Protein AF-A0A4Q7AZG7-F1 (afdb_monomer_lite)

Foldseek 3Di:
DPPPVVVVVVVVVVVVVVVVVVPPDPPPDDDPDDVVNVVPDFKDKDFDKFDFDKDKQFADDPDPDPQQCPPPQDPVSLLVSLQRFFRKDKDWDDFDPCVVVPVPADPVRQQPDLGTKIKIKTGKMKAWFDLAQLGQYNPTGAIFADPQFTWIFMKHWDFQADAADPPGGRGIWIKTKTAGGFAFLPWDLSQLTMKIKTKMKMFRFGSPADQDADPPRRFGAFAADPVANQAGPGLGLVRIQIKIKMAARWHFHLWMKIWTFADAHPDPQNGRAIFIKIKTKGWRGLAQQPDFPPDPRQSRRKMWMARAWPACWRHSGCRHPVTTHTGHQRWFTKIFGGKIWIDTQEDSHFTFGFGDDVPKTKTKRHAQDPDLSRQLLFDADQCVQPPDDDDDPDWAWFAFLVNDIDICVQFPDVQWAWAWDADPVVRDIDIDTDNFHQWTQGNVVRDITGTNDTDPPPDDDDPCPPDPVSVVVVNVSRLADWDTSSAAHDPWDDDPNTTGHDNSHNFIKIKTWNWDADPVRRAIDFDPDPGIAGIWGTRSDPPDDIDGPGMDIDIRHHDNMDMDMDDDD

Secondary structure (DSSP, 8-state):
--SSHHHHHHHHHHHHHHHHHHSS----------HHHHHHS---EEEE---SB-EE-PPP-SS-PPPTTTT--SHHHHHHHHTT---EEEE------GGGGTTT--HHHHHHSEEEEEEEEEEEEEEE--S-SS-S--S--B---BTTB-EEEEEEEEEEE--SSTTS--EEEEEEEEEPPPPBSS--TTS--EEEEEEEEEEEEETT----B-TTT-PBPP-EETTEEEEESSS-GGGEEEEEEEEEEEB-TT-EEEEEE----SSGGGTT-EEEEEEEEEES-S-TTS--TT-TTGGGSEEEEE--EEE--SSS-HHHH-PPPPEE-SS-EEEEES-EEEEEE-BTTB-EEEEEETTEEEEEEPPPPS-HHHHHHH----GGGS------TT--EEEBTTS-EEEGGGBS-TT--EEEEEETTTTEEEEEE-TT--EEEBTTTS-EEEBSS----S-S------SHHHHHHHHTT----BB-SS-B-S--EEETTEEE--S---BEEEEESSEEEETTTTEEEE--STT--SEEEE-SSTTPPPEE---EEEEEE--S-EEEE-S--

Structure (mmCIF, N/CA/C/O backbone):
data_AF-A0A4Q7AZG7-F1
#
_entry.id   AF-A0A4Q7AZG7-F1
#
loop_
_atom_site.group_PDB
_atom_site.id
_atom_site.type_symbol
_atom_site.label_atom_id
_atom_site.label_alt_id
_atom_site.label_comp_id
_atom_site.label_asym_id
_atom_site.label_entity_id
_atom_site.label_seq_id
_atom_site.pdbx_PDB_ins_code
_atom_site.Cartn_x
_atom_site.Cartn_y
_atom_site.Cartn_z
_atom_site.occupancy
_atom_site.B_iso_or_equiv
_atom_site.auth_seq_id
_atom_site.auth_comp_id
_atom_site.auth_asym_id
_atom_site.auth_atom_id
_atom_site.pdbx_PDB_model_num
ATOM 1 N N . MET A 1 1 ? -69.898 -7.472 -48.482 1.00 44.88 1 MET A N 1
ATOM 2 C CA . MET A 1 1 ? -68.646 -8.150 -48.070 1.00 44.88 1 MET A CA 1
ATOM 3 C C . MET A 1 1 ? -67.577 -7.139 -47.608 1.00 44.88 1 MET A C 1
ATOM 5 O O . MET A 1 1 ? -66.409 -7.298 -47.925 1.00 44.88 1 MET A O 1
ATOM 9 N N . THR A 1 2 ? -67.952 -6.110 -46.828 1.00 44.78 2 THR A N 1
ATOM 10 C CA . THR A 1 2 ? -67.035 -4.992 -46.472 1.00 44.78 2 THR A CA 1
ATOM 11 C C . THR A 1 2 ? -67.111 -4.578 -44.994 1.00 44.78 2 THR A C 1
ATOM 13 O O . THR A 1 2 ? -66.401 -3.675 -44.567 1.00 44.78 2 THR A O 1
ATOM 16 N N . TYR A 1 3 ? -67.927 -5.261 -44.181 1.00 39.19 3 TYR A N 1
ATOM 17 C CA . TYR A 1 3 ? -68.117 -4.934 -42.757 1.00 39.19 3 TYR A CA 1
ATOM 18 C C . TYR A 1 3 ? -67.415 -5.889 -41.776 1.00 39.19 3 TYR A C 1
ATOM 20 O O . TYR A 1 3 ? -67.305 -5.575 -40.595 1.00 39.19 3 TYR A O 1
ATOM 28 N N . ILE A 1 4 ? -66.877 -7.021 -42.247 1.00 42.84 4 ILE A N 1
ATOM 29 C CA . ILE A 1 4 ? -66.265 -8.046 -41.376 1.00 42.84 4 ILE A CA 1
ATOM 30 C C . ILE A 1 4 ? -64.731 -7.888 -41.263 1.00 42.84 4 ILE A C 1
ATOM 32 O O . ILE A 1 4 ? -64.136 -8.323 -40.282 1.00 42.84 4 ILE A O 1
ATOM 36 N N . ILE A 1 5 ? -64.077 -7.169 -42.186 1.00 44.03 5 ILE A N 1
ATOM 37 C CA . ILE A 1 5 ? -62.606 -7.010 -42.192 1.00 44.03 5 ILE A CA 1
ATOM 38 C C . ILE A 1 5 ? -62.118 -5.911 -41.219 1.00 44.03 5 ILE A C 1
ATOM 40 O O . ILE A 1 5 ? -60.985 -5.965 -40.742 1.00 44.03 5 ILE A O 1
ATOM 44 N N . LYS A 1 6 ? -62.956 -4.923 -40.859 1.00 39.22 6 LYS A N 1
ATOM 45 C CA . LYS A 1 6 ? -62.544 -3.828 -39.950 1.00 39.22 6 LYS A CA 1
ATOM 46 C C . LYS A 1 6 ? -62.479 -4.245 -38.471 1.00 39.22 6 LYS A C 1
ATOM 48 O O . LYS A 1 6 ? -61.576 -3.799 -37.767 1.00 39.22 6 LYS A O 1
ATOM 53 N N . LYS A 1 7 ? -63.375 -5.125 -38.001 1.00 40.47 7 LYS A N 1
ATOM 54 C CA . LYS A 1 7 ? -63.442 -5.527 -36.578 1.00 40.47 7 LYS A CA 1
ATOM 55 C C . LYS A 1 7 ? -62.269 -6.422 -36.150 1.00 40.47 7 LYS A C 1
ATOM 57 O O . LYS A 1 7 ? -61.763 -6.276 -35.042 1.00 40.47 7 LYS A O 1
ATOM 62 N N . THR A 1 8 ? -61.790 -7.297 -37.035 1.00 44.34 8 THR A N 1
ATOM 63 C CA . THR A 1 8 ? -60.645 -8.186 -36.760 1.00 44.34 8 THR A CA 1
ATOM 64 C C . THR A 1 8 ? -59.301 -7.464 -36.812 1.00 44.34 8 THR A C 1
ATOM 66 O O . THR A 1 8 ? -58.393 -7.832 -36.071 1.00 44.34 8 THR A O 1
ATOM 69 N N . ARG A 1 9 ? -59.170 -6.405 -37.627 1.00 44.50 9 ARG A N 1
ATOM 70 C CA . ARG A 1 9 ? -57.973 -5.549 -37.619 1.00 44.50 9 ARG A CA 1
ATOM 71 C C . ARG A 1 9 ? -57.875 -4.724 -36.336 1.00 44.50 9 ARG A C 1
ATOM 73 O O . ARG A 1 9 ? -56.817 -4.740 -35.731 1.00 44.50 9 ARG A O 1
ATOM 80 N N . PHE A 1 10 ? -58.968 -4.115 -35.865 1.00 44.00 10 PHE A N 1
ATOM 81 C CA . PHE A 1 10 ? -58.967 -3.321 -34.624 1.00 44.00 10 PHE A CA 1
ATOM 82 C C . PHE A 1 10 ? -58.583 -4.146 -33.381 1.00 44.00 10 PHE A C 1
ATOM 84 O O . PHE A 1 10 ? -57.740 -3.725 -32.596 1.00 44.00 10 PHE A O 1
ATOM 91 N N . ALA A 1 11 ? -59.124 -5.364 -33.244 1.00 52.19 11 ALA A N 1
ATOM 92 C CA . ALA A 1 11 ? -58.786 -6.250 -32.126 1.00 52.19 11 ALA A CA 1
ATOM 93 C C . ALA A 1 11 ? -57.320 -6.729 -32.159 1.00 52.19 11 ALA A C 1
ATOM 95 O O . ALA A 1 11 ? -56.687 -6.848 -31.112 1.00 52.19 11 ALA A O 1
ATOM 96 N N . ARG A 1 12 ? -56.753 -6.958 -33.355 1.00 45.72 12 ARG A N 1
ATOM 97 C CA . ARG A 1 12 ? -55.331 -7.315 -33.513 1.00 45.72 12 ARG A CA 1
ATOM 98 C C . ARG A 1 12 ? -54.399 -6.128 -33.255 1.00 45.72 12 ARG A C 1
ATOM 100 O O . ARG A 1 12 ? -53.348 -6.332 -32.657 1.00 45.72 12 ARG A O 1
ATOM 107 N N . SER A 1 13 ? -54.796 -4.909 -33.628 1.00 52.88 13 SER A N 1
ATOM 108 C CA . SER A 1 13 ? -54.056 -3.684 -33.298 1.00 52.88 13 SER A CA 1
ATOM 109 C C . SER A 1 13 ? -53.994 -3.450 -31.787 1.00 52.88 13 SER A C 1
ATOM 111 O O . SER A 1 13 ? -52.914 -3.212 -31.265 1.00 52.88 13 SER A O 1
ATOM 113 N N . CYS A 1 14 ? -55.115 -3.594 -31.067 1.00 53.94 14 CYS A N 1
ATOM 114 C CA . CYS A 1 14 ? -55.145 -3.424 -29.608 1.00 53.94 14 CYS A CA 1
ATOM 115 C C . CYS A 1 14 ? -54.316 -4.477 -28.860 1.00 53.94 14 CYS A C 1
ATOM 117 O O . CYS A 1 14 ? -53.659 -4.143 -27.877 1.00 53.94 14 CYS A O 1
ATOM 119 N N . LEU A 1 15 ? -54.311 -5.732 -29.322 1.00 46.41 15 LEU A N 1
ATOM 120 C CA . LEU A 1 15 ? -53.505 -6.789 -28.707 1.00 46.41 15 LEU A CA 1
ATOM 121 C C . LEU A 1 15 ? -52.002 -6.567 -28.942 1.00 46.41 15 LEU A C 1
ATOM 123 O O . LEU A 1 15 ? -51.212 -6.739 -28.020 1.00 46.41 15 LEU A O 1
ATOM 127 N N . ALA A 1 16 ? -51.612 -6.121 -30.141 1.00 53.38 16 ALA A N 1
ATOM 128 C CA . ALA A 1 16 ? -50.227 -5.755 -30.438 1.00 53.38 16 ALA A CA 1
ATOM 129 C C . ALA A 1 16 ? -49.764 -4.532 -29.623 1.00 53.38 16 ALA A C 1
ATOM 131 O O . ALA A 1 16 ? -48.638 -4.524 -29.137 1.00 53.38 16 ALA A O 1
ATOM 132 N N . SER A 1 17 ? -50.637 -3.541 -29.403 1.00 52.41 17 SER A N 1
ATOM 133 C CA . SER A 1 17 ? -50.350 -2.390 -28.534 1.00 52.41 17 SER A CA 1
ATOM 134 C C . SER A 1 17 ? -50.226 -2.770 -27.055 1.00 52.41 17 SER A C 1
ATOM 136 O O . SER A 1 17 ? -49.372 -2.223 -26.369 1.00 52.41 17 SER A O 1
ATOM 138 N N . MET A 1 18 ? -51.024 -3.723 -26.563 1.00 55.25 18 MET A N 1
ATOM 139 C CA . MET A 1 18 ? -50.928 -4.219 -25.181 1.00 55.25 18 MET A CA 1
ATOM 140 C C . MET A 1 18 ? -49.668 -5.061 -24.954 1.00 55.25 18 MET A C 1
ATOM 142 O O . MET A 1 18 ? -49.007 -4.896 -23.935 1.00 55.25 18 MET A O 1
ATOM 146 N N . ILE A 1 19 ? -49.287 -5.912 -25.913 1.00 56.91 19 ILE A N 1
ATOM 147 C CA . ILE A 1 19 ? -48.031 -6.676 -25.837 1.00 56.91 19 ILE A CA 1
ATOM 148 C C . ILE A 1 19 ? -46.826 -5.727 -25.920 1.00 56.91 19 ILE A C 1
ATOM 150 O O . ILE A 1 19 ? -45.892 -5.891 -25.144 1.00 56.91 19 ILE A O 1
ATOM 154 N N . ALA A 1 20 ? -46.881 -4.689 -26.765 1.00 52.97 20 ALA A N 1
ATOM 155 C CA . ALA A 1 20 ? -45.849 -3.653 -26.836 1.00 52.97 20 ALA A CA 1
ATOM 156 C C . ALA A 1 20 ? -45.742 -2.811 -25.548 1.00 52.97 20 ALA A C 1
ATOM 158 O O . ALA A 1 20 ? -44.634 -2.436 -25.175 1.00 52.97 20 ALA A O 1
ATOM 159 N N . LEU A 1 21 ? -46.859 -2.554 -24.847 1.00 51.47 21 LEU A N 1
ATOM 160 C CA . LEU A 1 21 ? -46.858 -1.897 -23.531 1.00 51.47 21 LEU A CA 1
ATOM 161 C C . LEU A 1 21 ? -46.274 -2.791 -22.426 1.00 51.47 21 LEU A C 1
ATOM 163 O O . LEU A 1 21 ? -45.637 -2.276 -21.516 1.00 51.47 21 LEU A O 1
ATOM 167 N N . TYR A 1 22 ? -46.466 -4.111 -22.509 1.00 50.41 22 TYR A N 1
ATOM 168 C CA . TYR A 1 22 ? -45.894 -5.074 -21.557 1.00 50.41 22 TYR A CA 1
ATOM 169 C C . TYR A 1 22 ? -44.422 -5.416 -21.841 1.00 50.41 22 TYR A C 1
ATOM 171 O O . TYR A 1 22 ? -43.726 -5.881 -20.943 1.00 50.41 22 TYR A O 1
ATOM 179 N N . SER A 1 23 ? -43.936 -5.184 -23.067 1.00 42.97 23 SER A N 1
ATOM 180 C CA . SER A 1 23 ? -42.527 -5.359 -23.452 1.00 42.97 23 SER A CA 1
ATOM 181 C C . SER A 1 23 ? -41.723 -4.054 -23.488 1.00 42.97 23 SER A C 1
ATOM 183 O O . SER A 1 23 ? -40.530 -4.083 -23.790 1.00 42.97 23 SER A O 1
ATOM 185 N N . ALA A 1 24 ? -42.351 -2.906 -23.220 1.00 43.00 24 ALA A N 1
ATOM 186 C CA . ALA A 1 24 ? -41.636 -1.655 -23.025 1.00 43.00 24 ALA A CA 1
ATOM 187 C C . ALA A 1 24 ? -40.924 -1.727 -21.670 1.00 43.00 24 ALA A C 1
ATOM 189 O O . ALA A 1 24 ? -41.570 -1.775 -20.624 1.00 43.00 24 ALA A O 1
ATOM 190 N N . ALA A 1 25 ? -39.590 -1.772 -21.694 1.00 41.16 25 ALA A N 1
ATOM 191 C CA . ALA A 1 25 ? -38.786 -1.609 -20.492 1.00 41.16 25 ALA A CA 1
ATOM 192 C C . ALA A 1 25 ? -39.260 -0.354 -19.748 1.00 41.16 25 ALA A C 1
ATOM 194 O O . ALA A 1 25 ? -39.524 0.674 -20.376 1.00 41.16 25 ALA A O 1
ATOM 195 N N . SER A 1 26 ? -39.385 -0.447 -18.426 1.00 45.62 26 SER A N 1
ATOM 196 C CA . SER A 1 26 ? -39.660 0.689 -17.556 1.00 45.62 26 SER A CA 1
ATOM 197 C C . SER A 1 26 ? -38.588 1.754 -17.776 1.00 45.62 26 SER A C 1
ATOM 199 O O . SER A 1 26 ? -37.496 1.697 -17.213 1.00 45.62 26 SER A O 1
ATOM 201 N N . VAL A 1 27 ? -38.894 2.723 -18.637 1.00 36.22 27 VAL A N 1
ATOM 202 C CA . VAL A 1 27 ? -38.158 3.976 -18.725 1.00 36.22 27 VAL A CA 1
ATOM 203 C C . VAL A 1 27 ? -38.467 4.698 -17.425 1.00 36.22 27 VAL A C 1
ATOM 205 O O . VAL A 1 27 ? -39.532 5.293 -17.271 1.00 36.22 27 VAL A O 1
ATOM 208 N N . HIS A 1 28 ? -37.552 4.597 -16.465 1.00 39.69 28 HIS A N 1
ATOM 209 C CA . HIS A 1 28 ? -37.507 5.503 -15.329 1.00 39.69 28 HIS A CA 1
ATOM 210 C C . HIS A 1 28 ? -37.180 6.895 -15.878 1.00 39.69 28 HIS A C 1
ATOM 212 O O . HIS A 1 28 ? -36.022 7.282 -16.013 1.00 39.69 28 HIS A O 1
ATOM 218 N N . ALA A 1 29 ? -38.218 7.615 -16.295 1.00 34.91 29 ALA A N 1
ATOM 219 C CA . ALA A 1 29 ? -38.132 9.045 -16.510 1.00 34.91 29 ALA A CA 1
ATOM 220 C C . ALA A 1 29 ? -37.936 9.702 -15.137 1.00 34.91 29 ALA A C 1
ATOM 222 O O . ALA A 1 29 ? -38.631 9.351 -14.186 1.00 34.91 29 ALA A O 1
ATOM 223 N N . LEU A 1 30 ? -36.960 10.608 -15.050 1.00 34.78 30 LEU A N 1
ATOM 224 C CA . LEU A 1 30 ? -36.628 11.395 -13.863 1.00 34.78 30 LEU A CA 1
ATOM 225 C C . LEU A 1 30 ? -37.887 12.068 -13.290 1.00 34.78 30 LEU A C 1
ATOM 227 O O . LEU A 1 30 ? -38.351 13.077 -13.823 1.00 34.78 30 LEU A O 1
ATOM 231 N N . GLU A 1 31 ? -38.439 11.509 -12.213 1.00 41.53 31 GLU A N 1
ATOM 232 C CA . GLU A 1 31 ? -39.414 12.204 -11.378 1.00 41.53 31 GLU A CA 1
ATOM 233 C C . GLU A 1 31 ? -38.711 13.345 -10.638 1.00 41.53 31 GLU A C 1
ATOM 235 O O . GLU A 1 31 ? -37.577 13.215 -10.174 1.00 41.53 31 GLU A O 1
ATOM 240 N N . THR A 1 32 ? -39.384 14.488 -10.530 1.00 42.62 32 THR A N 1
ATOM 241 C CA . THR A 1 32 ? -38.908 15.610 -9.724 1.00 42.62 32 THR A CA 1
ATOM 242 C C . THR A 1 32 ? -38.982 15.222 -8.249 1.00 42.62 32 THR A C 1
ATOM 244 O O . THR A 1 32 ? -40.067 15.203 -7.665 1.00 42.62 32 THR A O 1
ATOM 247 N N . LEU A 1 33 ? -37.833 14.901 -7.657 1.00 41.84 33 LEU A N 1
ATOM 248 C CA . LEU A 1 33 ? -37.679 14.682 -6.222 1.00 41.84 33 LEU A CA 1
ATOM 249 C C . LEU A 1 33 ? -38.001 15.982 -5.474 1.00 41.84 33 LEU A C 1
ATOM 251 O O . LEU A 1 33 ? -37.445 17.036 -5.771 1.00 41.84 33 LEU A O 1
ATOM 255 N N . SER A 1 34 ? -38.930 15.915 -4.522 1.00 56.22 34 SER A N 1
ATOM 256 C CA . SER A 1 34 ? -39.249 17.049 -3.651 1.00 56.22 34 SER A CA 1
ATOM 257 C C . SER A 1 34 ? -38.148 17.244 -2.600 1.00 56.22 34 SER A C 1
ATOM 259 O O . SER A 1 34 ? -37.594 16.257 -2.110 1.00 56.22 34 SER A O 1
ATOM 261 N N . ASP A 1 35 ? -37.872 18.483 -2.185 1.00 53.25 35 ASP A N 1
ATOM 262 C CA . ASP A 1 35 ? -36.885 18.785 -1.127 1.00 53.25 35 ASP A CA 1
ATOM 263 C C . ASP A 1 35 ? -37.145 18.004 0.174 1.00 53.25 35 ASP A C 1
ATOM 265 O O . ASP A 1 35 ? -36.216 17.636 0.888 1.00 53.25 35 ASP A O 1
ATOM 269 N N . GLN A 1 36 ? -38.409 17.674 0.459 1.00 42.19 36 GLN A N 1
ATOM 270 C CA . GLN A 1 36 ? -38.795 16.874 1.621 1.00 42.19 36 GLN A CA 1
ATOM 271 C C . GLN A 1 36 ? -38.338 15.408 1.502 1.00 42.19 36 GLN A C 1
ATOM 273 O O . GLN A 1 36 ? -37.876 14.838 2.484 1.00 42.19 36 GLN A O 1
ATOM 278 N N . SER A 1 37 ? -38.410 14.807 0.307 1.00 50.22 37 SER A N 1
ATOM 279 C CA . SER A 1 37 ? -37.856 13.465 0.053 1.00 50.22 37 SER A CA 1
ATOM 280 C C . SER A 1 37 ? -36.325 13.458 0.019 1.00 50.22 37 SER A C 1
ATOM 282 O O . SER A 1 37 ? -35.728 12.471 0.430 1.00 50.22 37 SER A O 1
ATOM 284 N N . LEU A 1 38 ? -35.699 14.566 -0.400 1.00 45.94 38 LEU A N 1
ATOM 285 C CA . LEU A 1 38 ? -34.241 14.743 -0.395 1.00 45.94 38 LEU A CA 1
ATOM 286 C C . LEU A 1 38 ? -33.673 14.976 1.017 1.00 45.94 38 LEU A C 1
ATOM 288 O O . LEU A 1 38 ? -32.540 14.590 1.290 1.00 45.94 38 LEU A O 1
ATOM 292 N N . SER A 1 39 ? -34.467 15.558 1.924 1.00 48.84 39 SER A N 1
ATOM 293 C CA . SER A 1 39 ? -34.125 15.758 3.341 1.00 48.84 39 SER A CA 1
ATOM 294 C C . SER A 1 39 ? -34.010 14.443 4.125 1.00 48.84 39 SER A C 1
ATOM 296 O O . SER A 1 39 ? -33.210 14.360 5.058 1.00 48.84 39 SER A O 1
ATOM 298 N N . ASP A 1 40 ? -34.792 13.421 3.758 1.00 43.34 40 ASP A N 1
ATOM 299 C CA . ASP A 1 40 ? -34.820 12.129 4.459 1.00 43.34 40 ASP A CA 1
ATOM 300 C C . ASP A 1 40 ? -33.854 11.092 3.845 1.00 43.34 40 ASP A C 1
ATOM 302 O O . ASP A 1 40 ? -33.419 10.161 4.530 1.00 43.34 40 ASP A O 1
ATOM 306 N N . THR A 1 41 ? -33.438 11.260 2.582 1.00 40.34 41 THR A N 1
ATOM 307 C CA . THR A 1 41 ? -32.331 10.495 1.983 1.00 40.34 41 THR A CA 1
ATOM 308 C C . THR A 1 41 ? -30.987 11.109 2.354 1.00 40.34 41 THR A C 1
ATOM 310 O O . THR A 1 41 ? -30.492 12.041 1.725 1.00 40.34 41 THR A O 1
ATOM 313 N N . THR A 1 42 ? -30.341 10.545 3.369 1.00 41.88 42 THR A N 1
ATOM 314 C CA . THR A 1 42 ? -28.946 10.861 3.686 1.00 41.88 42 THR A CA 1
ATOM 315 C C . THR A 1 42 ? -28.013 10.298 2.606 1.00 41.88 42 THR A C 1
ATOM 317 O O . THR A 1 42 ? -27.592 9.148 2.671 1.00 41.88 42 THR A O 1
ATOM 320 N N . GLY A 1 43 ? -27.657 11.142 1.633 1.00 51.53 43 GLY A N 1
ATOM 321 C CA . GLY A 1 43 ? -26.463 10.994 0.793 1.00 51.53 43 GLY A CA 1
ATOM 322 C C . GLY A 1 43 ? -26.720 10.531 -0.640 1.00 51.53 43 GLY A C 1
ATOM 323 O O . GLY A 1 43 ? -26.606 9.347 -0.946 1.00 51.53 43 GLY A O 1
ATOM 324 N N . GLU A 1 44 ? -26.966 11.479 -1.544 1.00 68.44 44 GLU A N 1
ATOM 325 C CA . GLU A 1 44 ? -26.753 11.257 -2.976 1.00 68.44 44 GLU A CA 1
ATOM 326 C C . GLU A 1 44 ? -25.256 11.012 -3.240 1.00 68.44 44 GLU A C 1
ATOM 328 O O . GLU A 1 44 ? -24.376 11.643 -2.641 1.00 68.44 44 GLU A O 1
ATOM 333 N N . GLY A 1 45 ? -24.954 10.063 -4.122 1.00 76.69 45 GLY A N 1
ATOM 334 C CA . GLY A 1 45 ? -23.591 9.698 -4.475 1.00 76.69 45 GLY A CA 1
ATOM 335 C C . GLY A 1 45 ? -23.491 9.209 -5.911 1.00 76.69 45 GLY A C 1
ATOM 336 O O . GLY A 1 45 ? -24.469 8.765 -6.508 1.00 76.69 45 GLY A O 1
ATOM 337 N N . ILE A 1 46 ? -22.289 9.295 -6.467 1.00 90.56 46 ILE A N 1
ATOM 338 C CA . ILE A 1 46 ? -21.954 8.776 -7.787 1.00 90.56 46 ILE A CA 1
ATOM 339 C C . ILE A 1 46 ? -21.422 7.359 -7.604 1.00 90.56 46 ILE A C 1
ATOM 341 O O . ILE A 1 46 ? -20.409 7.156 -6.930 1.00 90.56 46 ILE A O 1
ATOM 345 N N . ALA A 1 47 ? -22.094 6.391 -8.221 1.00 90.81 47 ALA A N 1
ATOM 346 C CA . ALA A 1 47 ? -21.576 5.039 -8.349 1.00 90.81 47 ALA A CA 1
ATOM 347 C C . ALA A 1 47 ? -20.681 4.940 -9.591 1.00 90.81 47 ALA A C 1
ATOM 349 O O . ALA A 1 47 ? -21.074 5.367 -10.678 1.00 90.81 47 ALA A O 1
ATOM 350 N N . LEU A 1 48 ? -19.486 4.370 -9.439 1.00 90.25 48 LEU A N 1
ATOM 351 C CA . LEU A 1 48 ? -18.565 4.105 -10.544 1.00 90.25 48 LEU A CA 1
ATOM 352 C C . LEU A 1 48 ? -18.372 2.594 -10.698 1.00 90.25 48 LEU A C 1
ATOM 354 O O . LEU A 1 48 ? -18.237 1.860 -9.718 1.00 90.25 48 LEU A O 1
ATOM 358 N N . LEU A 1 49 ? -18.340 2.135 -11.946 1.00 90.50 49 LEU A N 1
ATOM 359 C CA . LEU A 1 49 ? -18.109 0.735 -12.277 1.00 90.50 49 LEU A CA 1
ATOM 360 C C . LEU A 1 49 ? -17.114 0.654 -13.440 1.00 90.50 49 LEU A C 1
ATOM 362 O O . LEU A 1 49 ? -17.516 0.716 -14.601 1.00 90.50 49 LEU A O 1
ATOM 366 N N . PRO A 1 50 ? -15.802 0.597 -13.160 1.00 89.06 50 PRO A N 1
ATOM 367 C CA . PRO A 1 50 ? -14.817 0.350 -14.200 1.00 89.06 50 PRO A CA 1
ATOM 368 C C . PRO A 1 50 ? -15.054 -1.034 -14.813 1.00 89.06 50 PRO A C 1
ATOM 370 O O . PRO A 1 50 ? -14.967 -2.042 -14.113 1.00 89.06 50 PRO A O 1
ATOM 373 N N . GLU A 1 51 ? -15.329 -1.089 -16.114 1.00 91.94 51 GLU A N 1
ATOM 374 C CA . GLU A 1 51 ? -15.527 -2.331 -16.866 1.00 91.94 51 GLU A CA 1
ATOM 375 C C . GLU A 1 51 ? -14.455 -2.475 -17.942 1.00 91.94 51 GLU A C 1
ATOM 377 O O . GLU A 1 51 ? -14.214 -1.544 -18.714 1.00 91.94 51 GLU A O 1
ATOM 382 N N . ASN A 1 52 ? -13.804 -3.644 -17.997 1.00 92.75 52 ASN A N 1
ATOM 383 C CA . ASN A 1 52 ? -12.701 -3.917 -18.928 1.00 92.75 52 ASN A CA 1
ATOM 384 C C . ASN A 1 52 ? -11.641 -2.789 -18.947 1.00 92.75 52 ASN A C 1
ATOM 386 O O . ASN A 1 52 ? -11.063 -2.453 -19.984 1.00 92.75 52 ASN A O 1
ATOM 390 N N . PHE A 1 53 ? -11.399 -2.184 -17.784 1.00 92.38 53 PHE A N 1
ATOM 391 C CA . PHE A 1 53 ? -10.516 -1.045 -17.632 1.00 92.38 53 PHE A CA 1
ATOM 392 C C . PHE A 1 53 ? -9.057 -1.489 -17.706 1.00 92.38 53 PHE A C 1
ATOM 394 O O . PHE A 1 53 ? -8.638 -2.456 -17.069 1.00 92.38 53 PHE A O 1
ATOM 401 N N . LYS A 1 54 ? -8.268 -0.752 -18.483 1.00 93.38 54 LYS A N 1
ATOM 402 C CA . LYS A 1 54 ? -6.810 -0.841 -18.528 1.00 93.38 54 LYS A CA 1
ATOM 403 C C . LYS A 1 54 ? -6.252 0.496 -18.986 1.00 93.38 54 LYS A C 1
ATOM 405 O O . LYS A 1 54 ? -6.877 1.191 -19.785 1.00 93.38 54 LYS A O 1
ATOM 410 N N . MET A 1 55 ? -5.065 0.844 -18.513 1.00 92.69 55 MET A N 1
ATOM 411 C CA . MET A 1 55 ? -4.380 2.061 -18.934 1.00 92.69 55 MET A CA 1
ATOM 412 C C . MET A 1 55 ? -2.874 1.852 -18.947 1.00 92.69 55 MET A C 1
ATOM 414 O O . MET A 1 55 ? -2.347 1.108 -18.125 1.00 92.69 55 MET A O 1
ATOM 418 N N . VAL A 1 56 ? -2.182 2.545 -19.846 1.00 91.06 56 VAL A N 1
ATOM 419 C CA . VAL A 1 56 ? -0.720 2.577 -19.913 1.00 91.06 56 VAL A CA 1
ATOM 420 C C . VAL A 1 56 ? -0.253 3.970 -20.318 1.00 91.06 56 VAL A C 1
ATOM 422 O O . VAL A 1 56 ? -0.809 4.582 -21.228 1.00 91.06 56 VAL A O 1
ATOM 425 N N . PHE A 1 57 ? 0.763 4.479 -19.629 1.00 89.00 57 PHE A N 1
ATOM 426 C CA . PHE A 1 57 ? 1.349 5.786 -19.891 1.00 89.00 57 PHE A CA 1
ATOM 427 C C . PHE A 1 57 ? 2.410 5.632 -20.980 1.00 89.00 57 PHE A C 1
ATOM 429 O O . PHE A 1 57 ? 3.536 5.206 -20.723 1.00 89.00 57 PHE A O 1
ATOM 436 N N . GLN A 1 58 ? 2.033 5.960 -22.213 1.00 82.62 58 GLN A N 1
ATOM 437 C CA . GLN A 1 58 ? 2.956 6.000 -23.347 1.00 82.62 58 GLN A CA 1
ATOM 438 C C . GLN A 1 58 ? 3.547 7.398 -23.512 1.00 82.62 58 GLN A C 1
ATOM 440 O O . GLN A 1 58 ? 2.985 8.377 -23.020 1.00 82.62 58 GLN A O 1
ATOM 445 N N . GLY A 1 59 ? 4.696 7.493 -24.186 1.00 75.50 59 GLY A N 1
ATOM 446 C CA . GLY A 1 59 ? 5.267 8.792 -24.537 1.00 75.50 59 GLY A CA 1
ATOM 447 C C . GLY A 1 59 ? 4.273 9.636 -25.341 1.00 75.50 59 GLY A C 1
ATOM 448 O O . GLY A 1 59 ? 3.451 9.093 -26.085 1.00 75.50 59 GLY A O 1
ATOM 449 N N . ALA A 1 60 ? 4.346 10.961 -25.190 1.00 64.00 60 ALA A N 1
ATOM 450 C CA . ALA A 1 60 ? 3.511 11.880 -25.953 1.00 64.00 60 ALA A CA 1
ATOM 451 C C . ALA A 1 60 ? 3.722 11.648 -27.458 1.00 64.00 60 ALA A C 1
ATOM 453 O O . ALA A 1 60 ? 4.850 11.672 -27.950 1.00 64.00 60 ALA A O 1
ATOM 454 N N . LYS A 1 61 ? 2.630 11.405 -28.182 1.00 59.69 61 LYS A N 1
ATOM 455 C CA . LYS A 1 61 ? 2.614 11.390 -29.643 1.00 59.69 61 LYS A CA 1
ATOM 456 C C . LYS A 1 61 ? 1.670 12.492 -30.092 1.00 59.69 61 LYS A C 1
ATOM 458 O O . LYS A 1 61 ? 0.507 12.481 -29.700 1.00 59.69 61 LYS A O 1
ATOM 463 N N . ASP A 1 62 ? 2.155 13.396 -30.939 1.00 45.84 62 ASP A N 1
ATOM 464 C CA . ASP A 1 62 ? 1.376 14.534 -31.457 1.00 45.84 62 ASP A CA 1
ATOM 465 C C . ASP A 1 62 ? 0.150 14.101 -32.289 1.00 45.84 62 ASP A C 1
ATOM 467 O O . ASP A 1 62 ? -0.730 14.900 -32.594 1.00 45.84 62 ASP A O 1
ATOM 471 N N . ILE A 1 63 ? 0.067 12.813 -32.638 1.00 50.41 63 ILE A N 1
ATOM 472 C CA . ILE A 1 63 ? -1.062 12.172 -33.308 1.00 50.41 63 ILE A CA 1
ATOM 473 C C . ILE A 1 63 ? -1.371 10.883 -32.542 1.00 50.41 63 ILE A C 1
ATOM 475 O O . ILE A 1 63 ? -0.464 10.073 -32.312 1.00 50.41 63 ILE A O 1
ATOM 479 N N . SER A 1 64 ? -2.640 10.659 -32.177 1.00 52.53 64 SER A N 1
ATOM 480 C CA . SER A 1 64 ? -3.116 9.399 -31.590 1.00 52.53 64 SER A CA 1
ATOM 481 C C . SER A 1 64 ? -3.006 8.260 -32.615 1.00 52.53 64 SER A C 1
ATOM 483 O O . SER A 1 64 ? -3.980 7.837 -33.235 1.00 52.53 64 SER A O 1
ATOM 485 N N . SER A 1 65 ? -1.786 7.784 -32.847 1.00 56.88 65 SER A N 1
ATOM 486 C CA . SER A 1 65 ? -1.545 6.513 -33.524 1.00 56.88 65 SER A CA 1
ATOM 487 C C . SER A 1 65 ? -2.142 5.383 -32.684 1.00 56.88 65 SER A C 1
ATOM 489 O O . SER A 1 65 ? -2.258 5.500 -31.462 1.00 56.88 65 SER A O 1
ATOM 491 N N . SER A 1 66 ? -2.545 4.291 -33.339 1.00 66.06 66 SER A N 1
ATOM 492 C CA . SER A 1 66 ? -2.998 3.090 -32.631 1.00 66.06 66 SER A CA 1
ATOM 493 C C . SER A 1 66 ? -1.974 2.693 -31.564 1.00 66.06 66 SER A C 1
ATOM 495 O O . SER A 1 66 ? -0.765 2.800 -31.791 1.00 66.06 66 SER A O 1
ATOM 497 N N . SER A 1 67 ? -2.456 2.260 -30.395 1.00 75.94 67 SER A N 1
ATOM 498 C CA . SER A 1 67 ? -1.584 1.795 -29.314 1.00 75.94 67 SER A CA 1
ATOM 499 C C . SER A 1 67 ? -0.597 0.754 -29.847 1.00 75.94 67 SER A C 1
ATOM 501 O O . SER A 1 67 ? -0.981 -0.128 -30.619 1.00 75.94 67 SER A O 1
ATOM 503 N N . THR A 1 68 ? 0.658 0.806 -29.392 1.00 81.69 68 THR A N 1
ATOM 504 C CA . THR A 1 68 ? 1.671 -0.220 -29.717 1.00 81.69 68 THR A CA 1
ATOM 505 C C . THR A 1 68 ? 1.265 -1.619 -29.239 1.00 81.69 68 THR A C 1
ATOM 507 O O . THR A 1 68 ? 1.847 -2.607 -29.672 1.00 81.69 68 THR A O 1
ATOM 510 N N . TYR A 1 69 ? 0.231 -1.705 -28.398 1.00 86.75 69 TYR A N 1
ATOM 511 C CA . TYR A 1 69 ? -0.365 -2.932 -27.884 1.00 86.75 69 TYR A CA 1
ATOM 512 C C . TYR A 1 69 ? -1.525 -3.491 -28.722 1.00 86.75 69 TYR A C 1
ATOM 514 O O . TYR A 1 69 ? -2.051 -4.547 -28.378 1.00 86.75 69 TYR A O 1
ATOM 522 N N . GLY A 1 70 ? -1.946 -2.819 -29.801 1.00 79.75 70 GLY A N 1
ATOM 523 C CA . GLY A 1 70 ? -3.147 -3.188 -30.567 1.00 79.75 70 GLY A CA 1
ATOM 524 C C . GLY A 1 70 ? -3.143 -4.607 -31.158 1.00 79.75 70 GLY A C 1
ATOM 525 O O . GLY A 1 70 ? -4.211 -5.165 -31.378 1.00 79.75 70 GLY A O 1
ATOM 526 N N . ALA A 1 71 ? -1.963 -5.201 -31.367 1.00 74.69 71 ALA A N 1
ATOM 527 C CA . ALA A 1 71 ? -1.789 -6.569 -31.870 1.00 74.69 71 ALA A CA 1
ATOM 528 C C . ALA A 1 71 ? -0.982 -7.480 -30.918 1.00 74.69 71 ALA A C 1
ATOM 530 O O . ALA A 1 71 ? -0.652 -8.604 -31.284 1.00 74.69 71 ALA A O 1
ATOM 531 N N . ALA A 1 72 ? -0.625 -7.004 -29.719 1.00 86.38 72 ALA A N 1
ATOM 532 C CA . ALA A 1 72 ? 0.239 -7.738 -28.797 1.00 86.38 72 ALA A CA 1
ATOM 533 C C . ALA A 1 72 ? -0.579 -8.683 -27.904 1.00 86.38 72 ALA A C 1
ATOM 535 O O . ALA A 1 72 ? -1.396 -8.228 -27.096 1.00 86.38 72 ALA A O 1
ATOM 536 N N . THR A 1 73 ? -0.341 -9.987 -28.046 1.00 84.88 73 THR A N 1
ATOM 537 C CA . THR A 1 73 ? -1.081 -11.053 -27.343 1.00 84.88 73 THR A CA 1
ATOM 538 C C . THR A 1 73 ? -0.189 -12.003 -26.550 1.00 84.88 73 THR A C 1
ATOM 540 O O . THR A 1 73 ? -0.695 -12.731 -25.702 1.00 84.88 73 THR A O 1
ATOM 543 N N . ASP A 1 74 ? 1.118 -12.017 -26.814 1.00 90.69 74 ASP A N 1
ATOM 544 C CA . ASP A 1 74 ? 2.086 -12.900 -26.159 1.00 90.69 74 ASP A CA 1
ATOM 545 C C . ASP A 1 74 ? 3.168 -12.107 -25.411 1.00 90.69 74 ASP A C 1
ATOM 547 O O . ASP A 1 74 ? 3.336 -10.902 -25.596 1.00 90.69 74 ASP A O 1
ATOM 551 N N . ALA A 1 75 ? 3.931 -12.787 -24.556 1.00 89.19 75 ALA A N 1
ATOM 552 C CA . ALA A 1 75 ? 4.941 -12.143 -23.721 1.00 89.19 75 ALA A CA 1
ATOM 553 C C . ALA A 1 75 ? 6.005 -11.370 -24.526 1.00 89.19 75 ALA A C 1
ATOM 555 O O . ALA A 1 75 ? 6.450 -10.305 -24.095 1.00 89.19 75 ALA A O 1
ATOM 556 N N . ALA A 1 76 ? 6.402 -11.877 -25.697 1.00 91.19 76 ALA A N 1
ATOM 557 C CA . ALA A 1 76 ? 7.441 -11.265 -26.522 1.00 91.19 76 ALA A CA 1
ATOM 558 C C . ALA A 1 76 ? 6.948 -9.972 -27.192 1.00 91.19 76 ALA A C 1
ATOM 560 O O . ALA A 1 76 ? 7.622 -8.942 -27.131 1.00 91.19 76 ALA A O 1
ATOM 561 N N . SER A 1 77 ? 5.754 -10.005 -27.784 1.00 91.50 77 SER A N 1
ATOM 562 C CA . SER A 1 77 ? 5.103 -8.844 -28.398 1.00 91.50 77 SER A CA 1
ATOM 563 C C . SER A 1 77 ? 4.714 -7.788 -27.363 1.00 91.50 77 SER A C 1
ATOM 565 O O . SER A 1 77 ? 4.897 -6.598 -27.620 1.00 91.50 77 SER A O 1
ATOM 567 N N . LEU A 1 78 ? 4.265 -8.195 -26.168 1.00 91.88 78 LEU A N 1
ATOM 568 C CA . LEU A 1 78 ? 4.006 -7.284 -25.048 1.00 91.88 78 LEU A CA 1
ATOM 569 C C . LEU A 1 78 ? 5.289 -6.590 -24.580 1.00 91.88 78 LEU A C 1
ATOM 571 O O . LEU A 1 78 ? 5.304 -5.371 -24.408 1.00 91.88 78 LEU A O 1
ATOM 575 N N . LEU A 1 79 ? 6.386 -7.339 -24.426 1.00 90.75 79 LEU A N 1
ATOM 576 C CA . LEU A 1 79 ? 7.678 -6.774 -24.045 1.00 90.75 79 LEU A CA 1
ATOM 577 C C . LEU A 1 79 ? 8.192 -5.789 -25.107 1.00 90.75 79 LEU A C 1
ATOM 579 O O . LEU A 1 79 ? 8.632 -4.694 -24.759 1.00 90.75 79 LEU A O 1
ATOM 583 N N . ALA A 1 80 ? 8.079 -6.132 -26.393 1.00 89.44 80 ALA A N 1
ATOM 584 C CA . ALA A 1 80 ? 8.448 -5.250 -27.499 1.00 89.44 80 ALA A CA 1
ATOM 585 C C . ALA A 1 80 ? 7.608 -3.962 -27.519 1.00 89.44 80 ALA A C 1
ATOM 587 O O . ALA A 1 80 ? 8.159 -2.867 -27.647 1.00 89.44 80 ALA A O 1
ATOM 588 N N . ALA A 1 81 ? 6.288 -4.074 -27.334 1.00 89.94 81 ALA A N 1
ATOM 589 C CA . ALA A 1 81 ? 5.389 -2.926 -27.252 1.00 89.94 81 ALA A CA 1
ATOM 590 C C . ALA A 1 81 ? 5.750 -2.001 -26.080 1.00 89.94 81 ALA A C 1
ATOM 592 O O . ALA A 1 81 ? 5.763 -0.777 -26.263 1.00 89.94 81 ALA A O 1
ATOM 593 N N . SER A 1 82 ? 6.117 -2.583 -24.931 1.00 90.38 82 SER A N 1
ATOM 594 C CA . SER A 1 82 ? 6.423 -1.861 -23.693 1.00 90.38 82 SER A CA 1
ATOM 595 C C . SER A 1 82 ? 7.623 -0.923 -23.781 1.00 90.38 82 SER A C 1
ATOM 597 O O . SER A 1 82 ? 7.676 0.073 -23.065 1.00 90.38 82 SER A O 1
ATOM 599 N N . LYS A 1 83 ? 8.542 -1.149 -24.728 1.00 89.81 83 LYS A N 1
ATOM 600 C CA . LYS A 1 83 ? 9.683 -0.250 -24.965 1.00 89.81 83 LYS A CA 1
ATOM 601 C C . LYS A 1 83 ? 9.262 1.181 -25.334 1.00 89.81 83 LYS A C 1
ATOM 603 O O . LYS A 1 83 ? 10.081 2.088 -25.246 1.00 89.81 83 LYS A O 1
ATOM 608 N N . ASN A 1 84 ? 8.007 1.392 -25.731 1.00 88.88 84 ASN A N 1
ATOM 609 C CA . ASN A 1 84 ? 7.449 2.702 -26.082 1.00 88.88 84 ASN A CA 1
ATOM 610 C C . ASN A 1 84 ? 6.734 3.400 -24.908 1.00 88.88 84 ASN A C 1
ATOM 612 O O . ASN A 1 84 ? 6.233 4.517 -25.061 1.00 88.88 84 ASN A O 1
ATOM 616 N N . ASP A 1 85 ? 6.667 2.761 -23.739 1.00 90.44 85 ASP A N 1
ATOM 617 C CA . ASP A 1 85 ? 5.937 3.260 -22.575 1.00 90.44 85 ASP A CA 1
ATOM 618 C C . ASP A 1 85 ? 6.799 4.246 -21.775 1.00 90.44 85 ASP A C 1
ATOM 620 O O . ASP A 1 85 ? 7.246 3.982 -20.662 1.00 90.44 85 ASP A O 1
ATOM 624 N N . THR A 1 86 ? 7.090 5.388 -22.391 1.00 89.19 86 THR A N 1
ATOM 625 C CA . THR A 1 86 ? 8.032 6.392 -21.874 1.00 89.19 86 THR A CA 1
ATOM 626 C C . THR A 1 86 ? 7.341 7.588 -21.220 1.00 89.19 86 THR A C 1
ATOM 628 O O . THR A 1 86 ? 8.015 8.507 -20.760 1.00 89.19 86 THR A O 1
ATOM 631 N N . GLY A 1 87 ? 6.004 7.582 -21.146 1.00 89.50 87 GLY A N 1
ATOM 632 C CA . GLY A 1 87 ? 5.237 8.599 -20.431 1.00 89.50 87 GLY A CA 1
ATOM 633 C C . GLY A 1 87 ? 5.586 8.560 -18.946 1.00 89.50 87 GLY A C 1
ATOM 634 O O . GLY A 1 87 ? 5.612 7.481 -18.352 1.00 89.50 87 GLY A O 1
ATOM 635 N N . PHE A 1 88 ? 5.889 9.718 -18.357 1.00 90.38 88 PHE A N 1
ATOM 636 C CA . PHE A 1 88 ? 6.506 9.791 -17.037 1.00 90.38 88 PHE A CA 1
ATOM 637 C C . PHE A 1 88 ? 5.834 10.800 -16.104 1.00 90.38 88 PHE A C 1
ATOM 639 O O . PHE A 1 88 ? 5.241 11.792 -16.521 1.00 90.38 88 PHE A O 1
ATOM 646 N N . ILE A 1 89 ? 6.003 10.546 -14.814 1.00 91.69 89 ILE A N 1
ATOM 647 C CA . ILE A 1 89 ? 5.780 11.462 -13.706 1.00 91.69 89 ILE A CA 1
ATOM 648 C C . ILE A 1 89 ? 7.166 11.812 -13.169 1.00 91.69 89 ILE A C 1
ATOM 650 O O . ILE A 1 89 ? 7.944 10.922 -12.821 1.00 91.69 89 ILE A O 1
ATOM 654 N N . ARG A 1 90 ? 7.485 13.107 -13.119 1.00 90.12 90 ARG A N 1
ATOM 655 C CA . ARG A 1 90 ? 8.745 13.611 -12.567 1.00 90.12 90 ARG A CA 1
ATOM 656 C C . ARG A 1 90 ? 8.499 14.174 -11.177 1.00 90.12 90 ARG A C 1
ATOM 658 O O . ARG A 1 90 ? 7.708 15.098 -11.008 1.00 90.12 90 ARG A O 1
ATOM 665 N N . ILE A 1 91 ? 9.214 13.644 -10.200 1.00 89.50 91 ILE A N 1
ATOM 666 C CA . ILE A 1 91 ? 9.215 14.114 -8.822 1.00 89.50 91 ILE A CA 1
ATOM 667 C C . ILE A 1 91 ? 10.590 14.724 -8.572 1.00 89.50 91 ILE A C 1
ATOM 669 O O . ILE A 1 91 ? 11.606 14.042 -8.689 1.00 89.50 91 ILE A O 1
ATOM 673 N N . ILE A 1 92 ? 10.618 16.008 -8.216 1.00 84.94 92 ILE A N 1
ATOM 674 C CA . ILE A 1 92 ? 11.848 16.728 -7.876 1.00 84.94 92 ILE A CA 1
ATOM 675 C C . ILE A 1 92 ? 11.817 17.004 -6.374 1.00 84.94 92 ILE A C 1
ATOM 677 O O . ILE A 1 92 ? 11.185 17.975 -5.951 1.00 84.94 92 ILE A O 1
ATOM 681 N N . PRO A 1 93 ? 12.477 16.175 -5.548 1.00 79.00 93 PRO A N 1
ATOM 682 C CA . PRO A 1 93 ? 12.671 16.507 -4.150 1.00 79.00 93 PRO A CA 1
ATOM 683 C C . PRO A 1 93 ? 13.420 17.834 -4.032 1.00 79.00 93 PRO A C 1
ATOM 685 O O . PRO A 1 93 ? 14.500 18.020 -4.602 1.00 79.00 93 PRO A O 1
ATOM 688 N N . THR A 1 94 ? 12.855 18.771 -3.283 1.00 69.25 94 THR A N 1
ATOM 689 C CA . THR A 1 94 ? 13.569 19.980 -2.885 1.00 69.25 94 THR A CA 1
ATOM 690 C C . THR A 1 94 ? 14.563 19.591 -1.797 1.00 69.25 94 THR A C 1
ATOM 692 O O . THR A 1 94 ? 14.162 19.155 -0.719 1.00 69.25 94 THR A O 1
ATOM 695 N N . GLY A 1 95 ? 15.858 19.689 -2.099 1.00 63.94 95 GLY A N 1
ATOM 696 C CA . GLY A 1 95 ? 16.915 19.474 -1.110 1.00 63.94 95 GLY A CA 1
ATOM 697 C C . GLY A 1 95 ? 16.898 20.538 -0.009 1.00 63.94 95 GLY A C 1
ATOM 698 O O . GLY A 1 95 ? 16.159 21.520 -0.079 1.00 63.94 95 GLY A O 1
ATOM 699 N N . GLU A 1 96 ? 17.739 20.351 1.004 1.00 64.44 96 GLU A N 1
ATOM 700 C CA . GLU A 1 96 ? 17.861 21.299 2.114 1.00 64.44 96 GLU A CA 1
ATOM 701 C C . GLU A 1 96 ? 18.287 22.701 1.647 1.00 64.44 96 GLU A C 1
ATOM 703 O O . GLU A 1 96 ? 18.889 22.890 0.586 1.00 64.44 96 GLU A O 1
ATOM 708 N N . ASN A 1 97 ? 18.020 23.716 2.471 1.00 61.31 97 ASN A N 1
ATOM 709 C CA . ASN A 1 97 ? 18.508 25.064 2.209 1.00 61.31 97 ASN A CA 1
ATOM 710 C C . ASN A 1 97 ? 19.992 25.210 2.609 1.00 61.31 97 ASN A C 1
ATOM 712 O O . ASN A 1 97 ? 20.318 25.703 3.689 1.00 61.31 97 ASN A O 1
ATOM 716 N N . TYR A 1 98 ? 20.911 24.837 1.712 1.00 60.94 98 TYR A N 1
ATOM 717 C CA . TYR A 1 98 ? 22.361 24.909 1.962 1.00 60.94 98 TYR A CA 1
ATOM 718 C C . TYR A 1 98 ? 22.921 26.333 2.101 1.00 60.94 98 TYR A C 1
ATOM 720 O O . TYR A 1 98 ? 24.066 26.486 2.526 1.00 60.94 98 TYR A O 1
ATOM 728 N N . SER A 1 99 ? 22.136 27.385 1.825 1.00 58.28 99 SER A N 1
ATOM 729 C CA . SER A 1 99 ? 22.543 28.757 2.174 1.00 58.28 99 SER A CA 1
ATOM 730 C C . SER A 1 99 ? 22.710 28.940 3.691 1.00 58.28 99 SER A C 1
ATOM 732 O O . SER A 1 99 ? 23.544 29.732 4.120 1.00 58.28 99 SER A O 1
ATOM 734 N N . GLY A 1 100 ? 22.016 28.129 4.503 1.00 59.44 100 GLY A N 1
ATOM 735 C CA . GLY A 1 100 ? 22.206 28.055 5.955 1.00 59.44 100 GLY A CA 1
ATOM 736 C C . GLY A 1 100 ? 23.443 27.258 6.400 1.00 59.44 100 GLY A C 1
ATOM 737 O O . GLY A 1 100 ? 23.837 27.348 7.558 1.00 59.44 100 GLY A O 1
ATOM 738 N N . LEU A 1 101 ? 24.084 26.513 5.490 1.00 60.47 101 LEU A N 1
ATOM 739 C CA . LEU A 1 101 ? 25.321 25.746 5.722 1.00 60.47 101 LEU A CA 1
ATOM 740 C C . LEU A 1 101 ? 26.573 26.479 5.197 1.00 60.47 101 LEU A C 1
ATOM 742 O O . LEU A 1 101 ? 27.688 25.958 5.275 1.00 60.47 101 LEU A O 1
ATOM 746 N N . ALA A 1 102 ? 26.408 27.706 4.688 1.00 59.59 102 ALA A N 1
ATOM 747 C CA . ALA A 1 102 ? 27.451 28.497 4.034 1.00 59.59 102 ALA A CA 1
ATOM 748 C C . ALA A 1 102 ? 28.673 28.806 4.924 1.00 59.59 102 ALA A C 1
ATOM 750 O O . ALA A 1 102 ? 29.753 29.071 4.404 1.00 59.59 102 ALA A O 1
ATOM 751 N N . SER A 1 103 ? 28.539 28.728 6.253 1.00 61.81 103 SER A N 1
ATOM 752 C CA . SER A 1 103 ? 29.656 28.893 7.196 1.00 61.81 103 SER A CA 1
ATOM 753 C C . SER A 1 103 ? 30.589 27.674 7.281 1.00 61.81 103 SER A C 1
ATOM 755 O O . SER A 1 103 ? 31.680 27.792 7.831 1.00 61.81 103 SER A O 1
ATOM 757 N N . THR A 1 104 ? 30.193 26.514 6.739 1.00 65.19 104 THR A N 1
ATOM 758 C CA . THR A 1 104 ? 30.955 25.247 6.820 1.00 65.19 104 THR A CA 1
ATOM 759 C C . THR A 1 104 ? 31.239 24.599 5.461 1.00 65.19 104 THR A C 1
ATOM 761 O O . THR A 1 104 ? 32.078 23.701 5.371 1.00 65.19 104 THR A O 1
ATOM 764 N N . VAL A 1 105 ? 30.596 25.059 4.381 1.00 68.56 105 VAL A N 1
ATOM 765 C CA . VAL A 1 105 ? 30.733 24.480 3.036 1.00 68.56 105 VAL A CA 1
ATOM 766 C C . VAL A 1 105 ? 31.156 25.556 2.033 1.00 68.56 105 VAL A C 1
ATOM 768 O O . VAL A 1 105 ? 30.416 26.496 1.763 1.00 68.56 105 VAL A O 1
ATOM 771 N N . THR A 1 106 ? 32.345 25.407 1.440 1.00 76.00 106 THR A N 1
ATOM 772 C CA . THR A 1 106 ? 32.803 26.276 0.341 1.00 76.00 106 THR A CA 1
ATOM 773 C C . THR A 1 106 ? 31.984 26.037 -0.933 1.00 76.00 106 THR A C 1
ATOM 775 O O . THR A 1 106 ? 31.445 24.948 -1.136 1.00 76.00 106 THR A O 1
ATOM 778 N N . ALA A 1 107 ? 31.939 27.012 -1.848 1.00 72.06 107 ALA A N 1
ATOM 779 C CA . ALA A 1 107 ? 31.243 26.863 -3.134 1.00 72.06 107 ALA A CA 1
ATOM 780 C C . ALA A 1 107 ? 31.754 25.663 -3.961 1.00 72.06 107 ALA A C 1
ATOM 782 O O . ALA A 1 107 ? 30.960 24.946 -4.568 1.00 72.06 107 ALA A O 1
ATOM 783 N N . ALA A 1 108 ? 33.065 25.398 -3.929 1.00 75.94 108 ALA A N 1
ATOM 784 C CA . ALA A 1 108 ? 33.668 24.233 -4.578 1.00 75.94 108 ALA A CA 1
ATOM 785 C C . ALA A 1 108 ? 33.227 22.913 -3.920 1.00 75.94 108 ALA A C 1
ATOM 787 O O . ALA A 1 108 ? 32.875 21.961 -4.617 1.00 75.94 108 ALA A O 1
ATOM 788 N N . ASN A 1 109 ? 33.171 22.873 -2.583 1.00 74.19 109 ASN A N 1
ATOM 789 C CA . ASN A 1 109 ? 32.678 21.706 -1.857 1.00 74.19 109 ASN A CA 1
ATOM 790 C C . ASN A 1 109 ? 31.200 21.456 -2.167 1.00 74.19 109 ASN A C 1
ATOM 792 O O . ASN A 1 109 ? 30.844 20.318 -2.456 1.00 74.19 109 ASN A O 1
ATOM 796 N N . ALA A 1 110 ? 30.364 22.499 -2.167 1.00 70.06 110 ALA A N 1
ATOM 797 C CA . ALA A 1 110 ? 28.944 22.407 -2.503 1.00 70.06 110 ALA A CA 1
ATOM 798 C C . ALA A 1 110 ? 28.725 21.889 -3.934 1.00 70.06 110 ALA A C 1
ATOM 800 O O . ALA A 1 110 ? 27.910 20.994 -4.140 1.00 70.06 110 ALA A O 1
ATOM 801 N N . ALA A 1 111 ? 29.495 22.381 -4.912 1.00 73.88 111 ALA A N 1
ATOM 802 C CA . ALA A 1 111 ? 29.414 21.943 -6.307 1.00 73.88 111 ALA A CA 1
ATOM 803 C C . ALA A 1 111 ? 29.757 20.452 -6.506 1.00 73.88 111 ALA A C 1
ATOM 805 O O . ALA A 1 111 ? 29.239 19.821 -7.429 1.00 73.88 111 ALA A O 1
ATOM 806 N N . ALA A 1 112 ? 30.597 19.884 -5.636 1.00 75.81 112 ALA A N 1
ATOM 807 C CA . ALA A 1 112 ? 30.972 18.473 -5.664 1.00 75.81 112 ALA A CA 1
ATOM 808 C C . ALA A 1 112 ? 29.991 17.548 -4.916 1.00 75.81 112 ALA A C 1
ATOM 810 O O . ALA A 1 112 ? 30.088 16.329 -5.063 1.00 75.81 112 ALA A O 1
ATOM 811 N N . LYS A 1 113 ? 29.061 18.080 -4.106 1.00 78.19 113 LYS A N 1
ATOM 812 C CA . LYS A 1 113 ? 28.098 17.248 -3.368 1.00 78.19 113 LYS A CA 1
ATOM 813 C C . LYS A 1 113 ? 26.898 16.849 -4.228 1.00 78.19 113 LYS A C 1
ATOM 815 O O . LYS A 1 113 ? 26.395 17.632 -5.035 1.00 78.19 113 LYS A O 1
ATOM 820 N N . GLN A 1 114 ? 26.418 15.634 -3.976 1.00 82.94 114 GLN A N 1
ATOM 821 C CA . GLN A 1 114 ? 25.180 15.091 -4.524 1.00 82.94 114 GLN A CA 1
ATOM 822 C C . GLN A 1 114 ? 24.038 15.339 -3.532 1.00 82.94 114 GLN A C 1
ATOM 824 O O . GLN A 1 114 ? 23.799 14.540 -2.631 1.00 82.94 114 GLN A O 1
ATOM 829 N N . THR A 1 115 ? 23.411 16.507 -3.626 1.00 79.19 115 THR A N 1
ATOM 830 C CA . THR A 1 115 ? 22.430 17.003 -2.638 1.00 79.19 115 THR A CA 1
ATOM 831 C C . THR A 1 115 ? 21.046 17.230 -3.219 1.00 79.19 115 THR A C 1
ATOM 833 O O . THR A 1 115 ? 20.119 17.615 -2.509 1.00 79.19 115 THR A O 1
ATOM 836 N N . LYS A 1 116 ? 20.898 17.014 -4.523 1.00 84.44 116 LYS A N 1
ATOM 837 C CA . LYS A 1 116 ? 19.618 17.055 -5.214 1.00 84.44 116 LYS A CA 1
ATOM 838 C C . LYS A 1 116 ? 19.240 15.641 -5.621 1.00 84.44 116 LYS A C 1
ATOM 840 O O . LYS A 1 116 ? 20.105 14.790 -5.811 1.00 84.44 116 LYS A O 1
ATOM 845 N N . ALA A 1 117 ? 17.950 15.415 -5.796 1.00 89.00 117 ALA A N 1
ATOM 846 C CA . ALA A 1 117 ? 17.439 14.185 -6.367 1.00 89.00 117 ALA A CA 1
ATOM 847 C C . ALA A 1 117 ? 16.465 14.507 -7.498 1.00 89.00 117 ALA A C 1
ATOM 849 O O . ALA A 1 117 ? 15.920 15.609 -7.575 1.00 89.00 117 ALA A O 1
ATOM 850 N N . ASP A 1 118 ? 16.273 13.547 -8.388 1.00 90.94 118 ASP A N 1
ATOM 851 C CA . ASP A 1 118 ? 15.244 13.598 -9.421 1.00 90.94 118 ASP A CA 1
ATOM 852 C C . ASP A 1 118 ? 14.749 12.178 -9.632 1.00 90.94 118 ASP A C 1
ATOM 854 O O . ASP A 1 118 ? 15.553 11.268 -9.847 1.00 90.94 118 ASP A O 1
ATOM 858 N N . VAL A 1 119 ? 13.446 11.981 -9.489 1.00 93.12 119 VAL A N 1
ATOM 859 C CA . VAL A 1 119 ? 12.821 10.668 -9.583 1.00 93.12 119 VAL A CA 1
ATOM 860 C C . VAL A 1 119 ? 11.841 10.693 -10.738 1.00 93.12 119 VAL A C 1
ATOM 862 O O . VAL A 1 119 ? 10.914 11.500 -10.771 1.00 93.12 119 VAL A O 1
ATOM 865 N N . PHE A 1 120 ? 12.033 9.778 -11.672 1.00 93.56 120 PHE A N 1
ATOM 866 C CA . PHE A 1 120 ? 11.126 9.545 -12.781 1.00 93.56 120 PHE A CA 1
ATOM 867 C C . PHE A 1 120 ? 10.403 8.237 -12.527 1.00 93.56 120 PHE A C 1
ATOM 869 O O . PHE A 1 120 ? 11.054 7.215 -12.351 1.00 93.56 120 PHE A O 1
ATOM 876 N N . ILE A 1 121 ? 9.075 8.263 -12.536 1.00 94.69 121 ILE A N 1
ATOM 877 C CA . ILE A 1 121 ? 8.235 7.067 -12.613 1.00 94.69 121 ILE A CA 1
ATOM 878 C C . ILE A 1 121 ? 7.654 7.059 -14.014 1.00 94.69 121 ILE A C 1
ATOM 880 O O . ILE A 1 121 ? 6.968 8.005 -14.385 1.00 94.69 121 ILE A O 1
ATOM 884 N N . TYR A 1 122 ? 7.934 6.036 -14.807 1.00 92.88 122 TYR A N 1
ATOM 885 C CA . TYR A 1 122 ? 7.542 6.019 -16.211 1.00 92.88 122 TYR A CA 1
ATOM 886 C C . TYR A 1 122 ? 7.022 4.666 -16.652 1.00 92.88 122 TYR A C 1
ATOM 888 O O . TYR A 1 122 ? 7.257 3.638 -16.011 1.00 92.88 122 TYR A O 1
ATOM 896 N N . GLY A 1 123 ? 6.234 4.709 -17.723 1.00 92.25 123 GLY A N 1
ATOM 897 C CA . GLY A 1 123 ? 5.468 3.567 -18.178 1.00 92.25 123 GLY A CA 1
ATOM 898 C C . GLY A 1 123 ? 4.581 3.048 -17.061 1.00 92.25 123 GLY A C 1
ATOM 899 O O . GLY A 1 123 ? 4.627 1.872 -16.750 1.00 92.25 123 GLY A O 1
ATOM 900 N N . LEU A 1 124 ? 3.821 3.905 -16.382 1.00 95.25 124 LEU A N 1
ATOM 901 C CA . LEU A 1 124 ? 2.826 3.437 -15.420 1.00 95.25 124 LEU A CA 1
ATOM 902 C C . LEU A 1 124 ? 1.719 2.693 -16.178 1.00 95.25 124 LEU A C 1
ATOM 904 O O . LEU A 1 124 ? 1.194 3.214 -17.159 1.00 95.25 124 LEU A O 1
ATOM 908 N N . ALA A 1 125 ? 1.354 1.480 -15.761 1.00 95.44 125 ALA A N 1
ATOM 909 C CA . ALA A 1 125 ? 0.153 0.817 -16.267 1.00 95.44 125 ALA A CA 1
ATOM 910 C C . ALA A 1 125 ? -0.637 0.098 -15.190 1.00 95.44 125 ALA A C 1
ATOM 912 O O . ALA A 1 125 ? -0.079 -0.412 -14.218 1.00 95.44 125 ALA A O 1
ATOM 913 N N . LEU A 1 126 ? -1.937 0.028 -15.460 1.00 95.62 126 LEU A N 1
ATOM 914 C CA . LEU A 1 126 ? -2.913 -0.779 -14.754 1.00 95.62 126 LEU A CA 1
ATOM 915 C C . LEU A 1 126 ? -3.596 -1.708 -15.754 1.00 95.62 126 LEU A C 1
ATOM 917 O O . LEU A 1 126 ? -4.030 -1.273 -16.822 1.00 95.62 126 LEU A O 1
ATOM 921 N N . SER A 1 127 ? -3.694 -2.983 -15.408 1.00 95.75 127 SER A N 1
ATOM 922 C CA . SER A 1 127 ? -4.339 -4.016 -16.224 1.00 95.75 127 SER A CA 1
ATOM 923 C C . SER A 1 127 ? -4.859 -5.139 -15.349 1.00 95.75 127 SER A C 1
ATOM 925 O O . SER A 1 127 ? -4.620 -5.141 -14.148 1.00 95.75 127 SER A O 1
ATOM 927 N N . LYS A 1 128 ? -5.526 -6.119 -15.950 1.00 95.69 128 LYS A N 1
ATOM 928 C CA . LYS A 1 128 ? -5.884 -7.350 -15.261 1.00 95.69 128 LYS A CA 1
ATOM 929 C C . LYS A 1 128 ? -4.640 -8.138 -14.848 1.00 95.69 128 LYS A C 1
ATOM 931 O O . LYS A 1 128 ? -3.661 -8.177 -15.597 1.00 95.69 128 LYS A O 1
ATOM 936 N N . SER A 1 129 ? -4.690 -8.776 -13.689 1.00 95.06 129 SER A N 1
ATOM 937 C CA . SER A 1 129 ? -3.672 -9.722 -13.239 1.00 95.06 129 SER A CA 1
ATOM 938 C C . SER A 1 129 ? -3.547 -10.943 -14.147 1.00 95.06 129 SER A C 1
ATOM 940 O O . SER A 1 129 ? -4.499 -11.359 -14.806 1.00 95.06 129 SER A O 1
ATOM 942 N N . ASP A 1 130 ? -2.343 -11.498 -14.173 1.00 93.12 130 ASP A N 1
ATOM 943 C CA . ASP A 1 130 ? -1.959 -12.721 -14.887 1.00 93.12 130 ASP A CA 1
ATOM 944 C C . ASP A 1 130 ? -0.975 -13.522 -14.002 1.00 93.12 130 ASP A C 1
ATOM 946 O O . ASP A 1 130 ? -0.978 -13.352 -12.787 1.00 93.12 130 ASP A O 1
ATOM 950 N N . ASP A 1 131 ? -0.118 -14.369 -14.565 1.00 90.69 131 ASP A N 1
ATOM 951 C CA . ASP A 1 131 ? 0.915 -15.135 -13.850 1.00 90.69 131 ASP A CA 1
ATOM 952 C C . ASP A 1 131 ? 2.361 -14.635 -14.102 1.00 90.69 131 ASP A C 1
ATOM 954 O O . ASP A 1 131 ? 3.339 -15.297 -13.739 1.00 90.69 131 ASP A O 1
ATOM 958 N N . GLN A 1 132 ? 2.525 -13.450 -14.701 1.00 92.00 132 GLN A N 1
ATOM 959 C CA . GLN A 1 132 ? 3.805 -12.901 -15.162 1.00 92.00 132 GLN A CA 1
ATOM 960 C C . GLN A 1 132 ? 4.251 -11.689 -14.327 1.00 92.00 132 GLN A C 1
ATOM 962 O O . GLN A 1 132 ? 3.771 -10.573 -14.518 1.00 92.00 132 GLN A O 1
ATOM 967 N N . LEU A 1 133 ? 5.250 -11.853 -13.454 1.00 92.88 133 LEU A N 1
ATOM 968 C CA . LEU A 1 133 ? 5.855 -10.733 -12.701 1.00 92.88 133 LEU A CA 1
ATOM 969 C C . LEU A 1 133 ? 7.008 -10.029 -13.431 1.00 92.88 133 LEU A C 1
ATOM 971 O O . LEU A 1 133 ? 7.465 -8.966 -13.011 1.00 92.88 133 LEU A O 1
ATOM 975 N N . ASN A 1 134 ? 7.512 -10.609 -14.515 1.00 91.19 134 ASN A N 1
ATOM 976 C CA . ASN A 1 134 ? 8.491 -9.966 -15.394 1.00 91.19 134 ASN A CA 1
ATOM 977 C C . ASN A 1 134 ? 7.842 -8.940 -16.335 1.00 91.19 134 ASN A C 1
ATOM 979 O O . ASN A 1 134 ? 8.509 -8.005 -16.786 1.00 91.19 134 ASN A O 1
ATOM 983 N N . LEU A 1 135 ? 6.544 -9.098 -16.610 1.00 92.75 135 LEU A N 1
ATOM 984 C CA . LEU A 1 135 ? 5.767 -8.190 -17.440 1.00 92.75 135 LEU A CA 1
ATOM 985 C C . LEU A 1 135 ? 4.939 -7.238 -16.588 1.00 92.75 135 LEU A C 1
ATOM 987 O O . LEU A 1 135 ? 4.114 -7.623 -15.762 1.00 92.75 135 LEU A O 1
ATOM 991 N N . ARG A 1 136 ? 5.136 -5.959 -16.878 1.00 93.94 136 ARG A N 1
ATOM 992 C CA . ARG A 1 136 ? 4.530 -4.826 -16.190 1.00 93.94 136 ARG A CA 1
ATOM 993 C C . ARG A 1 136 ? 3.033 -4.655 -16.485 1.00 93.94 136 ARG A C 1
ATOM 995 O O . ARG A 1 136 ? 2.307 -4.108 -15.664 1.00 93.94 136 ARG A O 1
ATOM 1002 N N . TYR A 1 137 ? 2.587 -5.099 -17.659 1.00 95.06 137 TYR A N 1
ATOM 1003 C CA . TYR A 1 137 ? 1.251 -4.861 -18.203 1.00 95.06 137 TYR A CA 1
ATOM 1004 C C . TYR A 1 137 ? 0.781 -6.094 -18.977 1.00 95.06 137 TYR A C 1
ATOM 1006 O O . TYR A 1 137 ? 1.500 -6.571 -19.854 1.00 95.06 137 TYR A O 1
ATOM 1014 N N . SER A 1 138 ? -0.414 -6.601 -18.665 1.00 94.44 138 SER A N 1
ATOM 1015 C CA . SER A 1 138 ? -0.973 -7.803 -19.311 1.00 94.44 138 SER A CA 1
ATOM 1016 C C . SER A 1 138 ? -1.727 -7.496 -20.607 1.00 94.44 138 SER A C 1
ATOM 1018 O O . SER A 1 138 ? -2.086 -8.400 -21.359 1.00 94.44 138 SER A O 1
ATOM 1020 N N . ASN A 1 139 ? -2.017 -6.212 -20.860 1.00 93.69 139 ASN A N 1
ATOM 1021 C CA . ASN A 1 139 ? -2.896 -5.750 -21.935 1.00 93.69 139 ASN A CA 1
ATOM 1022 C C . ASN A 1 139 ? -4.330 -6.316 -21.876 1.00 93.69 139 ASN A C 1
ATOM 1024 O O . ASN A 1 139 ? -5.088 -6.194 -22.839 1.00 93.69 139 ASN A O 1
ATOM 1028 N N . GLN A 1 140 ? -4.743 -6.864 -20.734 1.00 93.31 140 GLN A N 1
ATOM 1029 C CA . GLN A 1 140 ? -6.118 -7.283 -20.473 1.00 93.31 140 GLN A CA 1
ATOM 1030 C C . GLN A 1 140 ? -6.800 -6.276 -19.547 1.00 93.31 140 GLN A C 1
ATOM 1032 O O . GLN A 1 140 ? -6.163 -5.725 -18.650 1.00 93.31 140 GLN A O 1
ATOM 1037 N N . GLY A 1 141 ? -8.080 -5.993 -19.786 1.00 93.38 141 GLY A N 1
ATOM 1038 C CA . GLY A 1 141 ? -8.859 -5.120 -18.914 1.00 93.38 141 GLY A CA 1
ATOM 1039 C C . GLY A 1 141 ? -9.441 -5.886 -17.734 1.00 93.38 141 GLY A C 1
ATOM 1040 O O . GLY A 1 141 ? -9.734 -7.079 -17.841 1.00 93.38 141 GLY A O 1
ATOM 1041 N N . PHE A 1 142 ? -9.594 -5.210 -16.601 1.00 93.38 142 PHE A N 1
ATOM 1042 C CA . PHE A 1 142 ? -10.272 -5.750 -15.425 1.00 93.38 142 PHE A CA 1
ATOM 1043 C C . PHE A 1 142 ? -11.586 -5.012 -15.181 1.00 93.38 142 PHE A C 1
ATOM 1045 O O . PHE A 1 142 ? -11.754 -3.860 -15.579 1.00 93.38 142 PHE A O 1
ATOM 1052 N N . THR A 1 143 ? -12.525 -5.697 -14.542 1.00 91.50 143 THR A N 1
ATOM 1053 C CA . THR A 1 143 ? -13.778 -5.102 -14.078 1.00 91.50 143 THR A CA 1
ATOM 1054 C C . THR A 1 143 ? -13.731 -5.037 -12.566 1.00 91.50 143 THR A C 1
ATOM 1056 O O . THR A 1 143 ? -13.255 -5.982 -11.930 1.00 91.50 143 THR A O 1
ATOM 1059 N N . TRP A 1 144 ? -14.198 -3.929 -11.998 1.00 89.31 144 TRP A N 1
ATOM 1060 C CA . TRP A 1 144 ? -14.063 -3.685 -10.572 1.00 89.31 144 TRP A CA 1
ATOM 1061 C C . TRP A 1 144 ? -15.357 -3.198 -9.929 1.00 89.31 144 TRP A C 1
ATOM 1063 O O . TRP A 1 144 ? -15.855 -2.115 -10.229 1.00 89.31 144 TRP A O 1
ATOM 1073 N N . GLY A 1 145 ? -15.859 -4.003 -8.995 1.00 87.69 145 GLY A N 1
ATOM 1074 C CA . GLY A 1 145 ? -17.142 -3.788 -8.342 1.00 87.69 145 GLY A CA 1
ATOM 1075 C C . GLY A 1 145 ? -18.290 -4.434 -9.111 1.00 87.69 145 GLY A C 1
ATOM 1076 O O . GLY A 1 145 ? -18.110 -5.045 -10.164 1.00 87.69 145 GLY A O 1
ATOM 1077 N N . THR A 1 146 ? -19.491 -4.298 -8.561 1.00 86.94 146 THR A N 1
ATOM 1078 C CA . THR A 1 146 ? -20.751 -4.711 -9.197 1.00 86.94 146 THR A CA 1
ATOM 1079 C C . THR A 1 146 ? -21.809 -3.637 -8.975 1.00 86.94 146 THR A C 1
ATOM 1081 O O . THR A 1 146 ? -21.605 -2.726 -8.179 1.00 86.94 146 THR A O 1
ATOM 1084 N N . SER A 1 147 ? -22.979 -3.754 -9.602 1.00 85.88 147 SER A N 1
ATOM 1085 C CA . SER A 1 147 ? -24.106 -2.861 -9.295 1.00 85.88 147 SER A CA 1
ATOM 1086 C C . SER A 1 147 ? -24.550 -2.923 -7.824 1.00 85.88 147 SER A C 1
ATOM 1088 O O . SER A 1 147 ? -25.068 -1.938 -7.309 1.00 85.88 147 SER A O 1
ATOM 1090 N N . ALA A 1 148 ? -24.336 -4.054 -7.142 1.00 86.06 148 ALA A N 1
ATOM 1091 C CA . ALA A 1 148 ? -24.651 -4.229 -5.723 1.00 86.06 148 ALA A CA 1
ATOM 1092 C C . ALA A 1 148 ? -23.514 -3.784 -4.786 1.00 86.06 148 ALA A C 1
ATOM 1094 O O . ALA A 1 148 ? -23.752 -3.548 -3.606 1.00 86.06 148 ALA A O 1
ATOM 1095 N N . ASN A 1 149 ? -22.287 -3.686 -5.300 1.00 89.00 149 ASN A N 1
ATOM 1096 C CA . ASN A 1 149 ? -21.096 -3.290 -4.551 1.00 89.00 149 ASN A CA 1
ATOM 1097 C C . ASN A 1 149 ? -20.168 -2.448 -5.452 1.00 89.00 149 ASN A C 1
ATOM 1099 O O . ASN A 1 149 ? -19.143 -2.961 -5.918 1.00 89.00 149 ASN A O 1
ATOM 1103 N N . PRO A 1 150 ? -20.573 -1.217 -5.819 1.00 91.25 150 PRO A N 1
ATOM 1104 C CA . PRO A 1 150 ? -19.814 -0.371 -6.732 1.00 91.25 150 PRO A CA 1
ATOM 1105 C C . PRO A 1 150 ? -18.754 0.444 -5.984 1.00 91.25 150 PRO A C 1
ATOM 1107 O O . PRO A 1 150 ? -18.700 0.462 -4.755 1.00 91.25 150 PRO A O 1
ATOM 1110 N N . TRP A 1 151 ? -17.950 1.190 -6.737 1.00 92.56 151 TRP A N 1
ATOM 1111 C CA . TRP A 1 151 ? -17.260 2.348 -6.177 1.00 92.56 151 TRP A CA 1
ATOM 1112 C C . TRP A 1 151 ? -18.268 3.442 -5.854 1.00 92.56 151 TRP A C 1
ATOM 1114 O O . TRP A 1 151 ? -19.168 3.690 -6.655 1.00 92.56 151 TRP A O 1
ATOM 1124 N N . LEU A 1 152 ? -18.093 4.134 -4.732 1.00 92.62 152 LEU A N 1
ATOM 1125 C CA . LEU A 1 152 ? -18.974 5.219 -4.313 1.00 92.62 152 LEU A CA 1
ATOM 1126 C C . LEU A 1 152 ? -18.183 6.503 -4.093 1.00 92.62 152 LEU A C 1
ATOM 1128 O O . LEU A 1 152 ? -17.211 6.531 -3.343 1.00 92.62 152 LEU A O 1
ATOM 1132 N N . PHE A 1 153 ? -18.645 7.588 -4.703 1.00 94.62 153 PHE A N 1
ATOM 1133 C CA . PHE A 1 153 ? -18.297 8.943 -4.302 1.00 94.62 153 PHE A CA 1
ATOM 1134 C C . PHE A 1 153 ? -19.541 9.614 -3.728 1.00 94.62 153 PHE A C 1
ATOM 1136 O O . PHE A 1 153 ? -20.465 9.925 -4.475 1.00 94.62 153 PHE A O 1
ATOM 1143 N N . ARG A 1 154 ? -19.612 9.791 -2.408 1.00 93.00 154 ARG A N 1
ATOM 1144 C CA . ARG A 1 154 ? -20.856 10.200 -1.732 1.00 93.00 154 ARG A CA 1
ATOM 1145 C C . ARG A 1 154 ? -20.617 11.138 -0.562 1.00 93.00 154 ARG A C 1
ATOM 1147 O O . ARG A 1 154 ? -19.556 11.110 0.062 1.00 93.00 154 ARG A O 1
ATOM 1154 N N . ALA A 1 155 ? -21.638 11.914 -0.220 1.00 93.25 155 ALA A N 1
ATOM 1155 C CA . ALA A 1 155 ? -21.703 12.585 1.070 1.00 93.25 155 ALA A CA 1
ATOM 1156 C C . ALA A 1 155 ? -22.283 11.645 2.142 1.00 93.25 155 ALA A C 1
ATOM 1158 O O . ALA A 1 155 ? -23.055 10.730 1.849 1.00 93.25 155 ALA A O 1
ATOM 1159 N N . GLY A 1 156 ? -21.916 11.865 3.399 1.00 91.12 156 GLY A N 1
ATOM 1160 C CA . GLY A 1 156 ? -22.473 11.140 4.535 1.00 91.12 156 GLY A CA 1
ATOM 1161 C C . GLY A 1 156 ? -22.298 11.903 5.839 1.00 91.12 156 GLY A C 1
ATOM 1162 O O . GLY A 1 156 ? -21.648 12.944 5.877 1.00 91.12 156 GLY A O 1
ATOM 1163 N N . THR A 1 157 ? -22.869 11.366 6.914 1.00 93.44 157 THR A N 1
ATOM 1164 C CA . THR A 1 157 ? -22.768 11.941 8.259 1.00 93.44 157 THR A CA 1
ATOM 1165 C C . THR A 1 157 ? -22.371 10.851 9.237 1.00 93.44 157 THR A C 1
ATOM 1167 O O . THR A 1 157 ? -22.993 9.793 9.269 1.00 93.44 157 THR A O 1
ATOM 1170 N N . GLU A 1 158 ? -21.339 11.105 10.036 1.00 92.25 158 GLU A N 1
ATOM 1171 C CA . GLU A 1 158 ? -20.992 10.267 11.180 1.00 92.25 158 GLU A CA 1
ATOM 1172 C C . GLU A 1 158 ? -21.542 10.898 12.452 1.00 92.25 158 GLU A C 1
ATOM 1174 O O . GLU A 1 158 ? -21.429 12.109 12.660 1.00 92.25 158 GLU A O 1
ATOM 1179 N N . SER A 1 159 ? -22.152 10.079 13.301 1.00 92.44 159 SER A N 1
ATOM 1180 C CA . SER A 1 159 ? -22.814 10.558 14.513 1.00 92.44 159 SER A CA 1
ATOM 1181 C C . SER A 1 159 ? -21.894 10.466 15.727 1.00 92.44 159 SER A C 1
ATOM 1183 O O . SER A 1 159 ? -20.994 9.628 15.790 1.00 92.44 159 SER A O 1
ATOM 1185 N N . GLN A 1 160 ? -22.145 11.311 16.731 1.00 92.56 160 GLN A N 1
ATOM 1186 C CA . GLN A 1 160 ? -21.447 11.248 18.023 1.00 92.56 160 GLN A CA 1
ATOM 1187 C C . GLN A 1 160 ? -19.913 11.353 17.898 1.00 92.56 160 GLN A C 1
ATOM 1189 O O . GLN A 1 160 ? -19.172 10.708 18.643 1.00 92.56 160 GLN A O 1
ATOM 1194 N N . VAL A 1 161 ? -19.426 12.159 16.952 1.00 95.00 161 VAL A N 1
ATOM 1195 C CA . VAL A 1 161 ? -18.000 12.439 16.777 1.00 95.00 161 VAL A CA 1
ATOM 1196 C C . VAL A 1 161 ? -17.570 13.499 17.784 1.00 95.00 161 VAL A C 1
ATOM 1198 O O . VAL A 1 161 ? -18.156 14.578 17.856 1.00 95.00 161 VAL A O 1
ATOM 1201 N N . GLN A 1 162 ? -16.531 13.189 18.557 1.00 96.00 162 GLN A N 1
ATOM 1202 C CA . GLN A 1 162 ? -15.862 14.117 19.463 1.00 96.00 162 GLN A CA 1
ATOM 1203 C C . GLN A 1 162 ? -14.355 14.063 19.190 1.00 96.00 162 GLN A C 1
ATOM 1205 O O . GLN A 1 162 ? -13.781 12.976 19.124 1.00 96.00 162 GLN A O 1
ATOM 1210 N N . GLN A 1 163 ? -13.722 15.222 19.017 1.00 96.12 163 GLN A N 1
ATOM 1211 C CA . GLN A 1 163 ? -12.304 15.362 18.668 1.00 96.12 163 GLN A CA 1
ATOM 1212 C C . GLN A 1 163 ? -11.587 16.304 19.648 1.00 96.12 163 GLN A C 1
ATOM 1214 O O . GLN A 1 163 ? -12.208 17.197 20.221 1.00 96.12 163 GLN A O 1
ATOM 1219 N N . PHE A 1 164 ? -10.269 16.130 19.792 1.00 95.69 164 PHE A N 1
ATOM 1220 C CA . PHE A 1 164 ? -9.293 17.002 20.481 1.00 95.69 164 PHE A CA 1
ATOM 1221 C C . PHE A 1 164 ? -9.444 17.236 21.992 1.00 95.69 164 PHE A C 1
ATOM 1223 O O . PHE A 1 164 ? -8.456 17.127 22.714 1.00 95.69 164 PHE A O 1
ATOM 1230 N N . GLN A 1 165 ? -10.628 17.590 22.492 1.00 94.50 165 GLN A N 1
ATOM 1231 C CA . GLN A 1 165 ? -10.809 18.067 23.866 1.00 94.50 165 GLN A CA 1
ATOM 1232 C C . GLN A 1 165 ? -12.186 17.715 24.435 1.00 94.50 165 GLN A C 1
ATOM 1234 O O . GLN A 1 165 ? -13.180 17.656 23.716 1.00 94.50 165 GLN A O 1
ATOM 1239 N N . ALA A 1 166 ? -12.251 17.525 25.757 1.00 94.12 166 ALA A N 1
ATOM 1240 C CA . ALA A 1 166 ? -13.470 17.107 26.454 1.00 94.12 166 ALA A CA 1
ATOM 1241 C C . ALA A 1 166 ? -14.614 18.134 26.377 1.00 94.12 166 ALA A C 1
ATOM 1243 O O . ALA A 1 166 ? -15.775 17.758 26.498 1.00 94.12 166 ALA A O 1
ATOM 1244 N N . SER A 1 167 ? -14.294 19.417 26.175 1.00 94.62 167 SER A N 1
ATOM 1245 C CA . SER A 1 167 ? -15.276 20.496 26.019 1.00 94.62 167 SER A CA 1
ATOM 1246 C C . SER A 1 167 ? -15.996 20.479 24.670 1.00 94.62 167 SER A C 1
ATOM 1248 O O . SER A 1 167 ? -17.052 21.098 24.548 1.00 94.62 167 SER A O 1
ATOM 1250 N N . ASN A 1 168 ? -15.459 19.789 23.658 1.00 95.62 168 ASN A N 1
ATOM 1251 C CA . ASN A 1 168 ? -16.157 19.634 22.388 1.00 95.62 168 ASN A CA 1
ATOM 1252 C C . ASN A 1 168 ? -17.357 18.704 22.573 1.00 95.62 168 ASN A C 1
ATOM 1254 O O . ASN A 1 168 ? -17.242 17.657 23.207 1.00 95.62 168 ASN A O 1
ATOM 1258 N N . ALA A 1 169 ? -18.503 19.062 21.999 1.00 93.06 169 ALA A N 1
ATOM 1259 C CA . ALA A 1 169 ? -19.680 18.205 22.021 1.00 93.06 169 ALA A CA 1
ATOM 1260 C C . ALA A 1 169 ? -19.488 16.982 21.109 1.00 93.06 169 ALA A C 1
ATOM 1262 O O . ALA A 1 169 ? -18.896 17.086 20.032 1.00 93.06 169 ALA A O 1
ATOM 1263 N N . ALA A 1 170 ? -20.045 15.838 21.513 1.00 94.19 170 ALA A N 1
ATOM 1264 C CA . ALA A 1 170 ? -20.261 14.726 20.596 1.00 94.19 170 ALA A CA 1
ATOM 1265 C C . ALA A 1 170 ? -21.329 15.151 19.576 1.00 94.19 170 ALA A C 1
ATOM 1267 O O . ALA A 1 170 ? -22.494 15.333 19.929 1.00 94.19 170 ALA A O 1
ATOM 1268 N N . ALA A 1 171 ? -20.915 15.373 18.331 1.00 92.81 171 ALA A N 1
ATOM 1269 C CA . ALA A 1 171 ? -21.738 16.001 17.303 1.00 92.81 171 ALA A CA 1
ATOM 1270 C C . ALA A 1 171 ? -21.807 15.152 16.032 1.00 92.81 171 ALA A C 1
ATOM 1272 O O . ALA A 1 171 ? -21.019 14.228 15.829 1.00 92.81 171 ALA A O 1
ATOM 1273 N N . ASN A 1 172 ? -22.758 15.487 15.166 1.00 95.50 172 ASN A N 1
ATOM 1274 C CA . ASN A 1 172 ? -22.829 14.925 13.826 1.00 95.50 172 ASN A CA 1
ATOM 1275 C C . ASN A 1 172 ? -21.825 15.655 12.927 1.00 95.50 172 ASN A C 1
ATOM 1277 O O . ASN A 1 172 ? -21.863 16.882 12.834 1.00 95.50 172 ASN A O 1
ATOM 1281 N N . VAL A 1 173 ? -20.933 14.909 12.277 1.00 94.62 173 VAL A N 1
ATOM 1282 C CA . VAL A 1 173 ? -19.922 15.447 11.358 1.00 94.62 173 VAL A CA 1
ATOM 1283 C C . VAL A 1 173 ? -20.212 14.934 9.955 1.00 94.62 173 VAL A C 1
ATOM 1285 O O . VAL A 1 173 ? -20.167 13.728 9.703 1.00 94.62 173 VAL A O 1
ATOM 1288 N N . GLY A 1 174 ? -20.512 15.862 9.047 1.00 95.12 174 GLY A N 1
ATOM 1289 C CA . GLY A 1 174 ? -20.644 15.574 7.623 1.00 95.12 174 GLY A CA 1
ATOM 1290 C C . GLY A 1 174 ? -19.286 15.291 6.978 1.00 95.12 174 GLY A C 1
ATOM 1291 O O . GLY A 1 174 ? -18.274 15.881 7.362 1.00 95.12 174 GLY A O 1
ATOM 1292 N N . TYR A 1 175 ? -19.261 14.400 5.992 1.00 94.88 175 TYR A N 1
ATOM 1293 C CA . TYR A 1 175 ? -18.067 14.043 5.233 1.00 94.88 175 TYR A CA 1
ATOM 1294 C C . TYR A 1 175 ? -18.372 13.813 3.749 1.00 94.88 175 TYR A C 1
ATOM 1296 O O . TYR A 1 175 ? -19.488 13.452 3.377 1.00 94.88 175 TYR A O 1
ATOM 1304 N N . LEU A 1 176 ? -17.346 13.969 2.914 1.00 95.50 176 LEU A N 1
ATOM 1305 C CA . LEU A 1 176 ? -17.292 13.466 1.541 1.00 95.50 176 LEU A CA 1
ATOM 1306 C C . LEU A 1 176 ? -16.415 12.219 1.513 1.00 95.50 176 LEU A C 1
ATOM 1308 O O . LEU A 1 176 ? -15.314 12.240 2.060 1.00 95.50 176 LEU A O 1
ATOM 1312 N N . ALA A 1 177 ? -16.882 11.142 0.894 1.00 94.88 177 ALA A N 1
ATOM 1313 C CA . ALA A 1 177 ? -16.172 9.873 0.847 1.00 94.88 177 ALA A CA 1
ATOM 1314 C C . ALA A 1 177 ? -15.932 9.400 -0.585 1.00 94.88 177 ALA A C 1
ATOM 1316 O O . ALA A 1 177 ? -16.825 9.493 -1.423 1.00 94.88 177 ALA A O 1
ATOM 1317 N N . LEU A 1 178 ? -14.740 8.853 -0.824 1.00 95.44 178 LEU A N 1
ATOM 1318 C CA . LEU A 1 178 ? -14.456 7.938 -1.926 1.00 95.44 178 LEU A CA 1
ATOM 1319 C C . LEU A 1 178 ? -14.264 6.543 -1.331 1.00 95.44 178 LEU A C 1
ATOM 1321 O O . LEU A 1 178 ? -13.366 6.341 -0.512 1.00 95.44 178 LEU A O 1
ATOM 1325 N N . GLU A 1 179 ? -15.102 5.599 -1.733 1.00 94.31 179 GLU A N 1
ATOM 1326 C CA . GLU A 1 179 ? -15.157 4.246 -1.186 1.00 94.31 179 GLU A CA 1
ATOM 1327 C C . GLU A 1 179 ? -15.005 3.238 -2.328 1.00 94.31 179 GLU A C 1
ATOM 1329 O O . GLU A 1 179 ? -15.710 3.308 -3.338 1.00 94.31 179 GLU A O 1
ATOM 1334 N N . ALA A 1 180 ? -14.060 2.313 -2.170 1.00 94.81 180 ALA A N 1
ATOM 1335 C CA . ALA A 1 180 ? -13.961 1.133 -3.015 1.00 94.81 180 ALA A CA 1
ATOM 1336 C C . ALA A 1 180 ? -15.119 0.167 -2.702 1.00 94.81 180 ALA A C 1
ATOM 1338 O O . ALA A 1 180 ? -15.695 0.252 -1.610 1.00 94.81 180 ALA A O 1
ATOM 1339 N N . PRO A 1 181 ? -15.423 -0.796 -3.594 1.00 92.88 181 PRO A N 1
ATOM 1340 C CA . PRO A 1 181 ? -16.302 -1.911 -3.269 1.00 92.88 181 PRO A CA 1
ATOM 1341 C C . PRO A 1 181 ? -15.902 -2.534 -1.933 1.00 92.88 181 PRO A C 1
ATOM 1343 O O . PRO A 1 181 ? -14.717 -2.696 -1.644 1.00 92.88 181 PRO A O 1
ATOM 1346 N N . LEU A 1 182 ? -16.873 -2.880 -1.097 1.00 92.81 182 LEU A N 1
ATOM 1347 C CA . LEU A 1 182 ? -16.616 -3.507 0.193 1.00 92.81 182 LEU A CA 1
ATOM 1348 C C . LEU A 1 182 ? -15.945 -4.873 -0.002 1.00 92.81 182 LEU A C 1
ATOM 1350 O O . LEU A 1 182 ? -16.363 -5.650 -0.859 1.00 92.81 182 LEU A O 1
ATOM 1354 N N . ALA A 1 183 ? -14.942 -5.179 0.822 1.00 93.88 183 ALA A N 1
ATOM 1355 C CA . ALA A 1 183 ? -14.331 -6.507 0.865 1.00 93.88 183 ALA A CA 1
ATOM 1356 C C . ALA A 1 183 ? -15.293 -7.514 1.504 1.00 93.88 183 ALA A C 1
ATOM 1358 O O . ALA A 1 183 ? -15.973 -7.192 2.483 1.00 93.88 183 ALA A O 1
ATOM 1359 N N . THR A 1 184 ? -15.345 -8.736 0.989 1.00 92.81 184 THR A N 1
ATOM 1360 C CA . THR A 1 184 ? -16.169 -9.807 1.555 1.00 92.81 184 THR A CA 1
ATOM 1361 C C . THR A 1 184 ? -15.503 -10.434 2.778 1.00 92.81 184 THR A C 1
ATOM 1363 O O . THR A 1 184 ? -14.287 -10.405 2.945 1.00 92.81 184 THR A O 1
ATOM 1366 N N . VAL A 1 185 ? -16.303 -10.985 3.693 1.00 91.38 185 VAL A N 1
ATOM 1367 C CA . VAL A 1 185 ? -15.773 -11.739 4.848 1.00 91.38 185 VAL A CA 1
ATOM 1368 C C . VAL A 1 185 ? -15.265 -13.115 4.413 1.00 91.38 185 VAL A C 1
ATOM 1370 O O . VAL A 1 185 ? -14.261 -13.601 4.926 1.00 91.38 185 VAL A O 1
ATOM 1373 N N . ALA A 1 186 ? -15.967 -13.756 3.476 1.00 91.19 186 ALA A N 1
ATOM 1374 C CA . ALA A 1 186 ? -15.441 -14.928 2.791 1.00 91.19 186 ALA A CA 1
ATOM 1375 C C . ALA A 1 186 ? -14.383 -14.468 1.782 1.00 91.19 186 ALA A C 1
ATOM 1377 O O . ALA A 1 186 ? -14.630 -13.500 1.065 1.00 91.19 186 ALA A O 1
ATOM 1378 N N . ALA A 1 187 ? -13.239 -15.151 1.736 1.00 89.19 187 ALA A N 1
ATOM 1379 C CA . ALA A 1 187 ? -12.182 -14.853 0.774 1.00 89.19 187 ALA A CA 1
ATOM 1380 C C . ALA A 1 187 ? -12.708 -14.978 -0.666 1.00 89.19 187 ALA A C 1
ATOM 1382 O O . ALA A 1 187 ? -13.347 -15.985 -0.990 1.00 89.19 187 ALA A O 1
ATOM 1383 N N . ASP A 1 188 ? -12.433 -13.978 -1.507 1.00 87.38 188 ASP A N 1
ATOM 1384 C CA . ASP A 1 188 ? -12.855 -13.951 -2.909 1.00 87.38 188 ASP A CA 1
ATOM 1385 C C . ASP A 1 188 ? -11.716 -13.482 -3.819 1.00 87.38 188 ASP A C 1
ATOM 1387 O O . ASP A 1 188 ? -11.580 -12.314 -4.169 1.00 87.38 188 ASP A O 1
ATOM 1391 N N . GLU A 1 189 ? -10.946 -14.449 -4.312 1.00 85.19 189 GLU A N 1
ATOM 1392 C CA . GLU A 1 189 ? -9.803 -14.183 -5.187 1.00 85.19 189 GLU A CA 1
ATOM 1393 C C . GLU A 1 189 ? -10.186 -13.604 -6.566 1.00 85.19 189 GLU A C 1
ATOM 1395 O O . GLU A 1 189 ? -9.300 -13.309 -7.372 1.00 85.19 189 GLU A O 1
ATOM 1400 N N . SER A 1 190 ? -11.481 -13.465 -6.890 1.00 83.88 190 SER A N 1
ATOM 1401 C CA . SER A 1 190 ? -11.918 -12.824 -8.137 1.00 83.88 190 SER A CA 1
ATOM 1402 C C . SER A 1 190 ? -11.703 -11.305 -8.136 1.00 83.88 190 SER A C 1
ATOM 1404 O O . SER A 1 190 ? -11.616 -10.696 -9.214 1.00 83.88 190 SER A O 1
ATOM 1406 N N . ASP A 1 191 ? -11.565 -10.703 -6.950 1.00 80.62 191 ASP A N 1
ATOM 1407 C CA . ASP A 1 191 ? -11.306 -9.275 -6.778 1.00 80.62 191 ASP A CA 1
ATOM 1408 C C . ASP A 1 191 ? -9.804 -8.914 -6.790 1.00 80.62 191 ASP A C 1
ATOM 1410 O O . ASP A 1 191 ? -9.443 -7.784 -7.127 1.00 80.62 191 ASP A O 1
ATOM 1414 N N . ASN A 1 192 ? -8.930 -9.903 -6.562 1.00 77.50 192 ASN A N 1
ATOM 1415 C CA . ASN A 1 192 ? -7.471 -9.856 -6.706 1.00 77.50 192 ASN A CA 1
ATOM 1416 C C . ASN A 1 192 ? -7.054 -9.842 -8.180 1.00 77.50 192 ASN A C 1
ATOM 1418 O O . ASN A 1 192 ? -6.330 -10.712 -8.669 1.00 77.50 192 ASN A O 1
ATOM 1422 N N . ASN A 1 193 ? -7.561 -8.870 -8.927 1.00 89.25 193 ASN A N 1
ATOM 1423 C CA . ASN A 1 193 ? -7.509 -8.877 -10.378 1.00 89.25 193 ASN A CA 1
ATOM 1424 C C . ASN A 1 193 ? -6.747 -7.693 -10.970 1.00 89.25 193 ASN A C 1
ATOM 1426 O O . ASN A 1 193 ? -6.737 -7.558 -12.193 1.00 89.25 193 ASN A O 1
ATOM 1430 N N . ILE A 1 194 ? -6.085 -6.873 -10.149 1.00 95.31 194 ILE A N 1
ATOM 1431 C CA . ILE A 1 194 ? -5.358 -5.691 -10.608 1.00 95.31 194 ILE A CA 1
ATOM 1432 C C . ILE A 1 194 ? -3.855 -5.969 -10.662 1.00 95.31 194 ILE A C 1
ATOM 1434 O O . ILE A 1 194 ? -3.201 -6.347 -9.689 1.00 95.31 194 ILE A O 1
ATOM 1438 N N . LYS A 1 195 ? -3.275 -5.714 -11.829 1.00 96.88 195 LYS A N 1
ATOM 1439 C CA . LYS A 1 195 ? -1.839 -5.588 -12.036 1.00 96.88 195 LYS A CA 1
ATOM 1440 C C . LYS A 1 195 ? -1.472 -4.117 -12.145 1.00 96.88 195 LYS A C 1
ATOM 1442 O O . LYS A 1 195 ? -1.988 -3.419 -13.017 1.00 96.88 195 LYS A O 1
ATOM 1447 N N . LEU A 1 196 ? -0.532 -3.685 -11.313 1.00 96.94 196 LEU A N 1
ATOM 1448 C CA . LEU A 1 196 ? 0.137 -2.392 -11.397 1.00 96.94 196 LEU A CA 1
ATOM 1449 C C . LEU A 1 196 ? 1.595 -2.618 -11.764 1.00 96.94 196 LEU A C 1
ATOM 1451 O O . LEU A 1 196 ? 2.281 -3.413 -11.129 1.00 96.94 196 LEU A O 1
ATOM 1455 N N . GLY A 1 197 ? 2.116 -1.856 -12.714 1.00 97.06 197 GLY A N 1
ATOM 1456 C CA . GLY A 1 197 ? 3.553 -1.847 -12.919 1.00 97.06 197 GLY A CA 1
ATOM 1457 C C . GLY A 1 197 ? 4.078 -0.566 -13.537 1.00 97.06 197 GLY A C 1
ATOM 1458 O O . GLY A 1 197 ? 3.405 0.086 -14.337 1.00 97.06 197 GLY A O 1
ATOM 1459 N N . TYR A 1 198 ? 5.315 -0.236 -13.189 1.00 96.88 198 TYR A N 1
ATOM 1460 C CA . TYR A 1 198 ? 6.052 0.932 -13.666 1.00 96.88 198 TYR A CA 1
ATOM 1461 C C . TYR A 1 198 ? 7.557 0.647 -13.642 1.00 96.88 198 TYR A C 1
ATOM 1463 O O . TYR A 1 198 ? 8.023 -0.291 -12.988 1.00 96.88 198 TYR A O 1
ATOM 1471 N N . TRP A 1 199 ? 8.323 1.474 -14.341 1.00 96.19 199 TRP A N 1
ATOM 1472 C CA . TRP A 1 199 ? 9.754 1.609 -14.097 1.00 96.19 199 TRP A CA 1
ATOM 1473 C C . TRP A 1 199 ? 10.020 2.902 -13.354 1.00 96.19 199 TRP A C 1
ATOM 1475 O O . TRP A 1 199 ? 9.229 3.848 -13.421 1.00 96.19 199 TRP A O 1
ATOM 1485 N N . ALA A 1 200 ? 11.141 2.947 -12.650 1.00 96.00 200 ALA A N 1
ATOM 1486 C CA . ALA A 1 200 ? 11.588 4.172 -12.031 1.00 96.00 200 ALA A CA 1
ATOM 1487 C C . ALA A 1 200 ? 13.095 4.361 -12.149 1.00 96.00 200 ALA A C 1
ATOM 1489 O O . ALA A 1 200 ? 13.863 3.409 -12.013 1.00 96.00 200 ALA A O 1
ATOM 1490 N N . ASP A 1 201 ? 13.482 5.620 -12.349 1.00 96.00 201 ASP A N 1
ATOM 1491 C CA . ASP A 1 201 ? 14.860 6.096 -12.314 1.00 96.00 201 ASP A CA 1
ATOM 1492 C C . ASP A 1 201 ? 14.976 7.146 -11.212 1.00 96.00 201 ASP A C 1
ATOM 1494 O O . ASP A 1 201 ? 14.363 8.208 -11.300 1.00 96.00 201 ASP A O 1
ATOM 1498 N N . ALA A 1 202 ? 15.769 6.867 -10.184 1.00 95.44 202 ALA A N 1
ATOM 1499 C CA . ALA A 1 202 ? 16.100 7.816 -9.133 1.00 95.44 202 ALA A CA 1
ATOM 1500 C C . ALA A 1 202 ? 17.557 8.256 -9.288 1.00 95.44 202 ALA A C 1
ATOM 1502 O O . ALA A 1 202 ? 18.474 7.446 -9.153 1.00 95.44 202 ALA A O 1
ATOM 1503 N N . PHE A 1 203 ? 17.770 9.538 -9.572 1.00 94.62 203 PHE A N 1
ATOM 1504 C CA . PHE A 1 203 ? 19.091 10.128 -9.754 1.00 94.62 203 PHE A CA 1
ATOM 1505 C C . PHE A 1 203 ? 19.532 10.889 -8.514 1.00 94.62 203 PHE A C 1
ATOM 1507 O O . PHE A 1 203 ? 18.785 11.708 -7.980 1.00 94.62 203 PHE A O 1
ATOM 1514 N N . SER A 1 204 ? 20.786 10.681 -8.128 1.00 92.62 204 SER A N 1
ATOM 1515 C CA . SER A 1 204 ? 21.513 11.544 -7.207 1.00 92.62 204 SER A CA 1
ATOM 1516 C C . SER A 1 204 ? 22.234 12.629 -8.007 1.00 92.62 204 SER A C 1
ATOM 1518 O O . SER A 1 204 ? 23.029 12.337 -8.903 1.00 92.62 204 SER A O 1
ATOM 1520 N N . ARG A 1 205 ? 21.904 13.893 -7.742 1.00 88.69 205 ARG A N 1
ATOM 1521 C CA . ARG A 1 205 ? 22.264 15.031 -8.591 1.00 88.69 205 ARG A CA 1
ATOM 1522 C C . ARG A 1 205 ? 23.121 16.059 -7.871 1.00 88.69 205 ARG A C 1
ATOM 1524 O O . ARG A 1 205 ? 22.905 16.389 -6.700 1.00 88.69 205 ARG A O 1
ATOM 1531 N N . LYS A 1 206 ? 24.038 16.660 -8.634 1.00 86.12 206 LYS A N 1
ATOM 1532 C CA . LYS A 1 206 ? 24.950 17.690 -8.128 1.00 86.12 206 LYS A CA 1
ATOM 1533 C C . LYS A 1 206 ? 24.194 18.969 -7.802 1.00 86.12 206 LYS A C 1
ATOM 1535 O O . LYS A 1 206 ? 23.224 19.314 -8.484 1.00 86.12 206 LYS A O 1
ATOM 1540 N N . TRP A 1 207 ? 24.699 19.731 -6.837 1.00 79.06 207 TRP A N 1
ATOM 1541 C CA . TRP A 1 207 ? 24.137 21.027 -6.443 1.00 79.06 207 TRP A CA 1
ATOM 1542 C C . TRP A 1 207 ? 23.886 21.980 -7.627 1.00 79.06 207 TRP A C 1
ATOM 1544 O O . TRP A 1 207 ? 22.801 22.549 -7.748 1.00 79.06 207 TRP A O 1
ATOM 1554 N N . GLY A 1 208 ? 24.851 22.107 -8.542 1.00 77.75 208 GLY A N 1
ATOM 1555 C CA . GLY A 1 208 ? 24.768 22.997 -9.709 1.00 77.75 208 GLY A CA 1
ATOM 1556 C C . GLY A 1 208 ? 23.957 22.461 -10.893 1.00 77.75 208 GLY A C 1
ATOM 1557 O O . GLY A 1 208 ? 23.891 23.123 -11.922 1.00 77.75 208 GLY A O 1
ATOM 1558 N N . SER A 1 209 ? 23.364 21.270 -10.781 1.00 85.38 209 SER A N 1
ATOM 1559 C CA . SER A 1 209 ? 22.625 20.670 -11.894 1.00 85.38 209 SER A CA 1
ATOM 1560 C C . SER A 1 209 ? 21.315 21.421 -12.183 1.00 85.38 209 SER A C 1
ATOM 1562 O O . SER A 1 209 ? 20.604 21.844 -11.264 1.00 85.38 209 SER A O 1
ATOM 1564 N N . SER A 1 210 ? 20.979 21.555 -13.468 1.00 85.25 210 SER A N 1
ATOM 1565 C CA . SER A 1 210 ? 19.787 22.269 -13.949 1.00 85.25 210 SER A CA 1
ATOM 1566 C C . SER A 1 210 ? 18.547 21.379 -13.937 1.00 85.25 210 SER A C 1
ATOM 1568 O O . SER A 1 210 ? 18.588 20.244 -14.406 1.00 85.25 210 SER A O 1
ATOM 1570 N N . ASN A 1 211 ? 17.425 21.858 -13.404 1.00 82.56 211 ASN A N 1
ATOM 1571 C CA . ASN A 1 211 ? 16.130 21.171 -13.477 1.00 82.56 211 ASN A CA 1
ATOM 1572 C C . ASN A 1 211 ? 15.229 21.708 -14.601 1.00 82.56 211 ASN A C 1
ATOM 1574 O O . ASN A 1 211 ? 14.035 21.404 -14.600 1.00 82.56 211 ASN A O 1
ATOM 1578 N N . ALA A 1 212 ? 15.799 22.466 -15.546 1.00 85.62 212 ALA A N 1
ATOM 1579 C CA . ALA A 1 212 ? 15.072 23.056 -16.661 1.00 85.62 212 ALA A CA 1
ATOM 1580 C C . ALA A 1 212 ? 14.198 22.025 -17.386 1.00 85.62 212 ALA A C 1
ATOM 1582 O O . ALA A 1 212 ? 14.603 20.881 -17.619 1.00 85.62 212 ALA A O 1
ATOM 1583 N N . VAL A 1 213 ? 12.995 22.463 -17.738 1.00 86.69 213 VAL A N 1
ATOM 1584 C CA . VAL A 1 213 ? 12.022 21.695 -18.510 1.00 86.69 213 VAL A CA 1
ATOM 1585 C C . VAL A 1 213 ? 11.826 22.352 -19.864 1.00 86.69 213 VAL A C 1
ATOM 1587 O O . VAL A 1 213 ? 11.841 23.577 -19.988 1.00 86.69 213 VAL A O 1
ATOM 1590 N N . ASN A 1 214 ? 11.638 21.531 -20.885 1.00 83.44 214 ASN A N 1
ATOM 1591 C CA . ASN A 1 214 ? 11.127 21.979 -22.161 1.00 83.44 214 ASN A CA 1
ATOM 1592 C C . ASN A 1 214 ? 9.679 22.442 -21.952 1.00 83.44 214 ASN A C 1
ATOM 1594 O O . ASN A 1 214 ? 8.829 21.669 -21.516 1.00 83.44 214 ASN A O 1
ATOM 1598 N N . VAL A 1 215 ? 9.405 23.709 -22.256 1.00 81.25 215 VAL A N 1
ATOM 1599 C CA . VAL A 1 215 ? 8.094 24.336 -22.019 1.00 81.25 215 VAL A CA 1
ATOM 1600 C C . VAL A 1 215 ? 6.963 23.740 -22.863 1.00 81.25 215 VAL A C 1
ATOM 1602 O O . VAL A 1 215 ? 5.803 23.921 -22.515 1.00 81.25 215 VAL A O 1
ATOM 1605 N N . ILE A 1 216 ? 7.289 23.038 -23.953 1.00 76.31 216 ILE A N 1
ATOM 1606 C CA . ILE A 1 216 ? 6.315 22.402 -24.848 1.00 76.31 216 ILE A CA 1
ATOM 1607 C C . ILE A 1 216 ? 6.012 20.979 -24.376 1.00 76.31 216 ILE A C 1
ATOM 1609 O O . ILE A 1 216 ? 4.852 20.604 -24.251 1.00 76.31 216 ILE A O 1
ATOM 1613 N N . THR A 1 217 ? 7.045 20.177 -24.105 1.00 72.44 217 THR A N 1
ATOM 1614 C CA . THR A 1 217 ? 6.870 18.743 -23.811 1.00 72.44 217 THR A CA 1
ATOM 1615 C C . THR A 1 217 ? 6.788 18.421 -22.320 1.00 72.44 217 THR A C 1
ATOM 1617 O O . THR A 1 217 ? 6.459 17.296 -21.957 1.00 72.44 217 THR A O 1
ATOM 1620 N N . GLY A 1 218 ? 7.146 19.361 -21.439 1.00 74.94 218 GLY A N 1
ATOM 1621 C CA . GLY A 1 218 ? 7.286 19.127 -19.996 1.00 74.94 218 GLY A CA 1
ATOM 1622 C C . GLY A 1 218 ? 8.479 18.236 -19.611 1.00 74.94 218 GLY A C 1
ATOM 1623 O O . GLY A 1 218 ? 8.743 18.043 -18.422 1.00 74.94 218 GLY A O 1
ATOM 1624 N N . ALA A 1 219 ? 9.224 17.712 -20.591 1.00 80.44 219 ALA A N 1
ATOM 1625 C CA . ALA A 1 219 ? 10.394 16.865 -20.382 1.00 80.44 219 ALA A CA 1
ATOM 1626 C C . ALA A 1 219 ? 11.610 17.662 -19.892 1.00 80.44 219 ALA A C 1
ATOM 1628 O O . ALA A 1 219 ? 11.742 18.840 -20.232 1.00 80.44 219 ALA A O 1
ATOM 1629 N N . PRO A 1 220 ? 12.523 17.064 -19.105 1.00 87.75 220 PRO A N 1
ATOM 1630 C CA . PRO A 1 220 ? 13.770 17.729 -18.751 1.00 87.75 220 PRO A CA 1
ATOM 1631 C C . PRO A 1 220 ? 14.607 18.023 -20.003 1.00 87.75 220 PRO A C 1
ATOM 1633 O O . PRO A 1 220 ? 14.618 17.248 -20.958 1.00 87.75 220 PRO A O 1
ATOM 1636 N N . VAL A 1 221 ? 15.327 19.144 -19.996 1.00 88.50 221 VAL A N 1
ATOM 1637 C CA . VAL A 1 221 ? 16.224 19.501 -21.104 1.00 88.50 221 VAL A CA 1
ATOM 1638 C C . VAL A 1 221 ? 17.507 18.678 -21.003 1.00 88.50 221 VAL A C 1
ATOM 1640 O O . VAL A 1 221 ? 18.250 18.808 -20.029 1.00 88.50 221 VAL A O 1
ATOM 1643 N N . ALA A 1 222 ? 17.768 17.849 -22.015 1.00 89.62 222 ALA A N 1
ATOM 1644 C CA . ALA A 1 222 ? 18.979 17.042 -22.094 1.00 89.62 222 ALA A CA 1
ATOM 1645 C C . ALA A 1 222 ? 20.236 17.906 -22.278 1.00 89.62 222 ALA A C 1
ATOM 1647 O O . ALA A 1 222 ? 20.266 18.838 -23.082 1.00 89.62 222 ALA A O 1
ATOM 1648 N N . VAL A 1 223 ? 21.292 17.552 -21.551 1.00 92.12 223 VAL A N 1
ATOM 1649 C CA . VAL A 1 223 ? 22.639 18.115 -21.647 1.00 92.12 223 VAL A CA 1
ATOM 1650 C C . VAL A 1 223 ? 23.625 16.943 -21.758 1.00 92.12 223 VAL A C 1
ATOM 1652 O O . VAL A 1 223 ? 24.177 16.508 -20.742 1.00 92.12 223 VAL A O 1
ATOM 1655 N N . PRO A 1 224 ? 23.842 16.400 -22.971 1.00 92.94 224 PRO A N 1
ATOM 1656 C CA . PRO A 1 224 ? 24.686 15.224 -23.167 1.00 92.94 224 PRO A CA 1
ATOM 1657 C C . PRO A 1 224 ? 26.115 15.422 -22.645 1.00 92.94 224 PRO A C 1
ATOM 1659 O O . PRO A 1 224 ? 26.673 16.526 -22.708 1.00 92.94 224 PRO A O 1
ATOM 1662 N N . MET A 1 225 ? 26.737 14.355 -22.140 1.00 92.75 225 MET A N 1
ATOM 1663 C CA . MET A 1 225 ? 28.168 14.372 -21.830 1.00 92.75 225 MET A CA 1
ATOM 1664 C C . MET A 1 225 ? 28.989 14.320 -23.124 1.00 92.75 225 MET A C 1
ATOM 1666 O O . MET A 1 225 ? 28.714 13.525 -24.017 1.00 92.75 225 MET A O 1
ATOM 1670 N N . THR A 1 226 ? 30.054 15.119 -23.218 1.00 92.94 226 THR A N 1
ATOM 1671 C CA . THR A 1 226 ? 30.958 15.095 -24.385 1.00 92.94 226 THR A CA 1
ATOM 1672 C C . THR A 1 226 ? 31.709 13.770 -24.520 1.00 92.94 226 THR A C 1
ATOM 1674 O O . THR A 1 226 ? 32.024 13.355 -25.631 1.00 92.94 226 THR A O 1
ATOM 1677 N N . SER A 1 227 ? 31.984 13.098 -23.399 1.00 93.56 227 SER A N 1
ATOM 1678 C CA . SER A 1 227 ? 32.667 11.801 -23.344 1.00 93.56 227 SER A CA 1
ATOM 1679 C C . SER A 1 227 ? 31.748 10.602 -23.588 1.00 93.56 227 SER A C 1
ATOM 1681 O O . SER A 1 227 ? 32.242 9.507 -23.832 1.00 93.56 227 SER A O 1
ATOM 1683 N N . ASP A 1 228 ? 30.431 10.786 -23.470 1.00 93.12 228 ASP A N 1
ATOM 1684 C CA . ASP A 1 228 ? 29.435 9.729 -23.625 1.00 93.12 228 ASP A CA 1
ATOM 1685 C C . ASP A 1 228 ? 28.087 10.343 -24.020 1.00 93.12 228 ASP A C 1
ATOM 1687 O O . ASP A 1 228 ? 27.315 10.793 -23.173 1.00 93.12 228 ASP A O 1
ATOM 1691 N N . ALA A 1 229 ? 27.792 10.332 -25.320 1.00 89.94 229 ALA A N 1
ATOM 1692 C CA . ALA A 1 229 ? 26.550 10.874 -25.863 1.00 89.94 229 ALA A CA 1
ATOM 1693 C C . ALA A 1 229 ? 25.295 10.067 -25.469 1.00 89.94 229 ALA A C 1
ATOM 1695 O O . ALA A 1 229 ? 24.196 10.466 -25.835 1.00 89.94 229 ALA A O 1
ATOM 1696 N N . THR A 1 230 ? 25.435 8.947 -24.746 1.00 90.94 230 THR A N 1
ATOM 1697 C CA . THR A 1 230 ? 24.313 8.200 -24.146 1.00 90.94 230 THR A CA 1
ATOM 1698 C C . THR A 1 230 ? 24.025 8.624 -22.703 1.00 90.94 230 THR A C 1
ATOM 1700 O O . THR A 1 230 ? 23.071 8.142 -22.094 1.00 90.94 230 THR A O 1
ATOM 1703 N N . ASN A 1 231 ? 24.845 9.511 -22.133 1.00 93.94 231 ASN A N 1
ATOM 1704 C CA . ASN A 1 231 ? 24.746 9.965 -20.752 1.00 93.94 231 ASN A CA 1
ATOM 1705 C C . ASN A 1 231 ? 24.479 11.477 -20.676 1.00 93.94 231 ASN A C 1
ATOM 1707 O O . ASN A 1 231 ? 24.770 12.229 -21.606 1.00 93.94 231 ASN A O 1
ATOM 1711 N N . ASP A 1 232 ? 23.968 11.933 -19.537 1.00 94.06 232 ASP A N 1
ATOM 1712 C CA . ASP A 1 232 ? 23.556 13.314 -19.297 1.00 94.06 232 ASP A CA 1
ATOM 1713 C C . ASP A 1 232 ? 24.329 13.933 -18.127 1.00 94.06 232 ASP A C 1
ATOM 1715 O O . ASP A 1 232 ? 24.519 13.312 -17.083 1.00 94.06 232 ASP A O 1
ATOM 1719 N N . GLN A 1 233 ? 24.766 15.183 -18.280 1.00 92.12 233 GLN A N 1
ATOM 1720 C CA . GLN A 1 233 ? 25.543 15.888 -17.257 1.00 92.12 233 GLN A CA 1
ATOM 1721 C C . GLN A 1 233 ? 24.753 16.139 -15.963 1.00 92.12 233 GLN A C 1
ATOM 1723 O O . GLN A 1 233 ? 25.342 16.172 -14.880 1.00 92.12 233 GLN A O 1
ATOM 1728 N N . ASN A 1 234 ? 23.434 16.338 -16.059 1.00 91.38 234 ASN A N 1
ATOM 1729 C CA . ASN A 1 234 ? 22.556 16.589 -14.916 1.00 91.38 234 ASN A CA 1
ATOM 1730 C C . ASN A 1 234 ? 21.935 15.302 -14.362 1.00 91.38 234 ASN A C 1
ATOM 1732 O O . ASN A 1 234 ? 21.622 15.261 -13.171 1.00 91.38 234 ASN A O 1
ATOM 1736 N N . LEU A 1 235 ? 21.755 14.290 -15.214 1.00 93.12 235 LEU A N 1
ATOM 1737 C CA . LEU A 1 235 ? 21.163 12.985 -14.909 1.00 93.12 235 LEU A CA 1
ATOM 1738 C C . LEU A 1 235 ? 22.142 11.858 -15.280 1.00 93.12 235 LEU A C 1
ATOM 1740 O O . LEU A 1 235 ? 21.913 11.071 -16.201 1.00 93.12 235 LEU A O 1
ATOM 1744 N N . ASP A 1 236 ? 23.259 11.804 -14.553 1.00 92.75 236 ASP A N 1
ATOM 1745 C CA . ASP A 1 236 ? 24.331 10.834 -14.787 1.00 92.75 236 ASP A CA 1
ATOM 1746 C C . ASP A 1 236 ? 23.864 9.406 -14.468 1.00 92.75 236 ASP A C 1
ATOM 1748 O O . ASP A 1 236 ? 23.473 9.107 -13.336 1.00 92.75 236 ASP A O 1
ATOM 1752 N N . LYS A 1 237 ? 23.954 8.498 -15.447 1.00 92.19 237 LYS A N 1
ATOM 1753 C CA . LYS A 1 237 ? 23.606 7.078 -15.285 1.00 92.19 237 LYS A CA 1
ATOM 1754 C C . LYS A 1 237 ? 24.396 6.384 -14.173 1.00 92.19 237 LYS A C 1
ATOM 1756 O O . LYS A 1 237 ? 23.872 5.475 -13.539 1.00 92.19 237 LYS A O 1
ATOM 1761 N N . ASN A 1 238 ? 25.617 6.837 -13.880 1.00 92.00 238 ASN A N 1
ATOM 1762 C CA . ASN A 1 238 ? 26.438 6.282 -12.796 1.00 92.00 238 ASN A CA 1
ATOM 1763 C C . ASN A 1 238 ? 25.946 6.692 -11.399 1.00 92.00 238 ASN A C 1
ATOM 1765 O O . ASN A 1 238 ? 26.445 6.197 -10.393 1.00 92.00 238 ASN A O 1
ATOM 1769 N N . GLN A 1 239 ? 24.998 7.624 -11.329 1.00 93.94 239 GLN A N 1
ATOM 1770 C CA . GLN A 1 239 ? 24.385 8.125 -10.100 1.00 93.94 239 GLN A CA 1
ATOM 1771 C C . GLN A 1 239 ? 22.886 7.805 -10.067 1.00 93.94 239 GLN A C 1
ATOM 1773 O O . GLN A 1 239 ? 22.113 8.489 -9.395 1.00 93.94 239 GLN A O 1
ATOM 1778 N N . ARG A 1 240 ? 22.471 6.778 -10.816 1.00 94.94 240 ARG A N 1
ATOM 1779 C CA . ARG A 1 240 ? 21.079 6.376 -10.990 1.00 94.94 240 ARG A CA 1
ATOM 1780 C C . ARG A 1 240 ? 20.824 5.025 -10.336 1.00 94.94 240 ARG A C 1
ATOM 1782 O O . ARG A 1 240 ? 21.502 4.046 -10.637 1.00 94.94 240 ARG A O 1
ATOM 1789 N N . LEU A 1 241 ? 19.771 4.949 -9.534 1.00 95.75 241 LEU A N 1
ATOM 1790 C CA . LEU A 1 241 ? 19.102 3.692 -9.230 1.00 95.75 241 LEU A CA 1
ATOM 1791 C C . LEU A 1 241 ? 17.947 3.516 -10.214 1.00 95.75 241 LEU A C 1
ATOM 1793 O O . LEU A 1 241 ? 17.043 4.347 -10.259 1.00 95.75 241 LEU A O 1
ATOM 1797 N N . ARG A 1 242 ? 17.975 2.432 -10.987 1.00 96.00 242 ARG A N 1
ATOM 1798 C CA . ARG A 1 242 ? 16.890 2.049 -11.891 1.00 96.00 242 ARG A CA 1
ATOM 1799 C C . ARG A 1 242 ? 16.259 0.750 -11.425 1.00 96.00 242 ARG A C 1
ATOM 1801 O O . ARG A 1 242 ? 16.978 -0.189 -11.087 1.00 96.00 242 ARG A O 1
ATOM 1808 N N . PHE A 1 243 ? 14.933 0.686 -11.447 1.00 96.31 243 PHE A N 1
ATOM 1809 C CA . PHE A 1 243 ? 14.216 -0.541 -11.128 1.00 96.31 243 PHE A CA 1
ATOM 1810 C C . PHE A 1 243 ? 12.898 -0.687 -11.889 1.00 96.31 243 PHE A C 1
ATOM 1812 O O . PHE A 1 243 ? 12.292 0.287 -12.336 1.00 96.31 243 PHE A O 1
ATOM 1819 N N . GLN A 1 244 ? 12.449 -1.933 -12.002 1.00 97.00 244 GLN A N 1
ATOM 1820 C CA . GLN A 1 244 ? 11.098 -2.306 -12.392 1.00 97.00 244 GLN A CA 1
ATOM 1821 C C . GLN A 1 244 ? 10.299 -2.659 -11.142 1.00 97.00 244 GLN A C 1
ATOM 1823 O O . GLN A 1 244 ? 10.783 -3.411 -10.298 1.00 97.00 244 GLN A O 1
ATOM 1828 N N . PHE A 1 245 ? 9.070 -2.160 -11.062 1.00 97.75 245 PHE A N 1
ATOM 1829 C CA . PHE A 1 245 ? 8.085 -2.555 -10.066 1.00 97.75 245 PHE A CA 1
ATOM 1830 C C . PHE A 1 245 ? 6.899 -3.217 -10.768 1.00 97.75 245 PHE A C 1
ATOM 1832 O O . PHE A 1 245 ? 6.332 -2.644 -11.702 1.00 97.75 245 PHE A O 1
ATOM 1839 N N . VAL A 1 246 ? 6.511 -4.406 -10.312 1.00 97.75 246 VAL A N 1
ATOM 1840 C CA . VAL A 1 246 ? 5.300 -5.104 -10.763 1.00 97.75 246 VAL A CA 1
ATOM 1841 C C . VAL A 1 246 ? 4.574 -5.646 -9.543 1.00 97.75 246 VAL A C 1
ATOM 1843 O O . VAL A 1 246 ? 5.135 -6.435 -8.796 1.00 97.75 246 VAL A O 1
ATOM 1846 N N . ALA A 1 247 ? 3.329 -5.241 -9.347 1.00 97.38 247 ALA A N 1
ATOM 1847 C CA . ALA A 1 247 ? 2.419 -5.781 -8.353 1.00 97.38 247 ALA A CA 1
ATOM 1848 C C . ALA A 1 247 ? 1.272 -6.486 -9.069 1.00 97.38 247 ALA A C 1
ATOM 1850 O O . ALA A 1 247 ? 0.675 -5.926 -9.988 1.00 97.38 247 ALA A O 1
ATOM 1851 N N . ASN A 1 248 ? 0.980 -7.709 -8.655 1.00 96.12 248 ASN A N 1
ATOM 1852 C CA . ASN A 1 248 ? 0.016 -8.587 -9.289 1.00 96.12 248 ASN A CA 1
ATOM 1853 C C . ASN A 1 248 ? -0.922 -9.176 -8.234 1.00 96.12 248 ASN A C 1
ATOM 1855 O O . ASN A 1 248 ? -0.499 -9.437 -7.105 1.00 96.12 248 ASN A O 1
ATOM 1859 N N . GLY A 1 249 ? -2.183 -9.358 -8.609 1.00 94.94 249 GLY A N 1
ATOM 1860 C CA . GLY A 1 249 ? -3.237 -9.817 -7.716 1.00 94.94 249 GLY A CA 1
ATOM 1861 C C . GLY A 1 249 ? -3.795 -8.724 -6.810 1.00 94.94 249 GLY A C 1
ATOM 1862 O O . GLY A 1 249 ? -4.453 -9.044 -5.830 1.00 94.94 249 GLY A O 1
ATOM 1863 N N . LEU A 1 250 ? -3.522 -7.441 -7.077 1.00 95.19 250 LEU A N 1
ATOM 1864 C CA . LEU A 1 250 ? -3.955 -6.362 -6.194 1.00 95.19 250 LEU A CA 1
ATOM 1865 C C . LEU A 1 250 ? -5.487 -6.296 -6.110 1.00 95.19 250 LEU A C 1
ATOM 1867 O O . LEU A 1 250 ? -6.178 -6.316 -7.126 1.00 95.19 250 LEU A O 1
ATOM 1871 N N . SER A 1 251 ? -5.978 -6.141 -4.889 1.00 94.00 251 SER A N 1
ATOM 1872 C CA . SER A 1 251 ? -7.340 -5.777 -4.529 1.00 94.00 251 SER A CA 1
ATOM 1873 C C . SER A 1 251 ? -7.264 -4.589 -3.575 1.00 94.00 251 SER A C 1
ATOM 1875 O O . SER A 1 251 ? -6.473 -4.580 -2.622 1.00 94.00 251 SER A O 1
ATOM 1877 N N . LEU A 1 252 ? -8.069 -3.562 -3.854 1.00 93.44 252 LEU A N 1
ATOM 1878 C CA . LEU A 1 252 ? -8.260 -2.422 -2.951 1.00 93.44 252 LEU A CA 1
ATOM 1879 C C . LEU A 1 252 ? -9.657 -2.413 -2.324 1.00 93.44 252 LEU A C 1
ATOM 1881 O O . LEU A 1 252 ? -10.056 -1.401 -1.742 1.00 93.44 252 LEU A O 1
ATOM 1885 N N . ASN A 1 253 ? -10.395 -3.523 -2.420 1.00 94.25 253 ASN A N 1
ATOM 1886 C CA . ASN A 1 253 ? -11.718 -3.639 -1.822 1.00 94.25 253 ASN A CA 1
ATOM 1887 C C . ASN A 1 253 ? -11.668 -3.357 -0.315 1.00 94.25 253 ASN A C 1
ATOM 1889 O O . ASN A 1 253 ? -10.738 -3.753 0.386 1.00 94.25 253 ASN A O 1
ATOM 1893 N N . GLY A 1 254 ? -12.662 -2.623 0.180 1.00 93.50 254 GLY A N 1
ATOM 1894 C CA . GLY A 1 254 ? -12.739 -2.115 1.548 1.00 93.50 254 GLY A CA 1
ATOM 1895 C C . GLY A 1 254 ? -11.879 -0.876 1.823 1.00 93.50 254 GLY A C 1
ATOM 1896 O O . GLY A 1 254 ? -11.860 -0.409 2.962 1.00 93.50 254 GLY A O 1
ATOM 1897 N N . SER A 1 255 ? -11.166 -0.336 0.828 1.00 96.31 255 SER A N 1
ATOM 1898 C CA . SER A 1 255 ? -10.494 0.961 0.970 1.00 96.31 255 SER A CA 1
ATOM 1899 C C . SER A 1 255 ? -11.501 2.108 0.976 1.00 96.31 255 SER A C 1
ATOM 1901 O O . SER A 1 255 ? -12.490 2.090 0.246 1.00 96.31 255 SER A O 1
ATOM 1903 N N . GLN A 1 256 ? -11.221 3.146 1.755 1.00 95.69 256 GLN A N 1
ATOM 1904 C CA . GLN A 1 256 ? -12.013 4.370 1.780 1.00 95.69 256 GLN A CA 1
ATOM 1905 C C . GLN A 1 256 ? -11.165 5.574 2.183 1.00 95.69 256 GLN A C 1
ATOM 1907 O O . GLN A 1 256 ? -10.222 5.466 2.971 1.00 95.69 256 GLN A O 1
ATOM 1912 N N . VAL A 1 257 ? -11.568 6.745 1.707 1.00 96.88 257 VAL A N 1
ATOM 1913 C CA . VAL A 1 257 ? -11.074 8.042 2.166 1.00 96.88 257 VAL A CA 1
ATOM 1914 C C . VAL A 1 257 ? -12.277 8.921 2.460 1.00 96.88 257 VAL A C 1
ATOM 1916 O O . VAL A 1 257 ? -13.105 9.134 1.582 1.00 96.88 257 VAL A O 1
ATOM 1919 N N . ARG A 1 258 ? -12.363 9.446 3.683 1.00 96.06 258 ARG A N 1
ATOM 1920 C CA . ARG A 1 258 ? -13.373 10.416 4.113 1.00 96.06 258 ARG A CA 1
ATOM 1921 C C . ARG A 1 258 ? -12.706 11.750 4.391 1.00 96.06 258 ARG A C 1
ATOM 1923 O O . ARG A 1 258 ? -11.733 11.794 5.138 1.00 96.06 258 ARG A O 1
ATOM 1930 N N . LEU A 1 259 ? -13.256 12.816 3.834 1.00 96.50 259 LEU A N 1
ATOM 1931 C CA . LEU A 1 259 ? -12.842 14.199 4.031 1.00 96.50 259 LEU A CA 1
ATOM 1932 C C . LEU A 1 259 ? -13.935 14.937 4.800 1.00 96.50 259 LEU A C 1
ATOM 1934 O O . LEU A 1 259 ? -15.103 14.863 4.427 1.00 96.50 259 LEU A O 1
ATOM 1938 N N . PHE A 1 260 ? -13.575 15.638 5.868 1.00 95.88 260 PHE A N 1
ATOM 1939 C CA . PHE A 1 260 ? -14.522 16.338 6.737 1.00 95.88 260 PHE A CA 1
ATOM 1940 C C . PHE A 1 260 ? -13.885 17.575 7.362 1.00 95.88 260 PHE A C 1
ATOM 1942 O O . PHE A 1 260 ? -12.664 17.710 7.391 1.00 95.88 260 PHE A O 1
ATOM 1949 N N . GLN A 1 261 ? -14.707 18.474 7.897 1.00 95.56 261 GLN A N 1
ATOM 1950 C CA . GLN A 1 261 ? -14.209 19.565 8.727 1.00 95.56 261 GLN A CA 1
ATOM 1951 C C . GLN A 1 261 ? -14.003 19.074 10.163 1.00 95.56 261 GLN A C 1
ATOM 1953 O O . GLN A 1 261 ? -14.882 18.432 10.741 1.00 95.56 261 GLN A O 1
ATOM 1958 N N . THR A 1 262 ? -12.844 19.361 10.747 1.00 95.69 262 THR A N 1
ATOM 1959 C CA . THR A 1 262 ? -12.553 19.006 12.139 1.00 95.69 262 THR A CA 1
ATOM 1960 C C . THR A 1 262 ? -13.309 19.894 13.132 1.00 95.69 262 THR A C 1
ATOM 1962 O O . THR A 1 262 ? -13.758 20.991 12.807 1.00 95.69 262 THR A O 1
ATOM 1965 N N . GLN A 1 263 ? -13.452 19.437 14.376 1.00 96.25 263 GLN A N 1
ATOM 1966 C CA . GLN A 1 263 ? -13.990 20.259 15.460 1.00 96.25 263 GLN A CA 1
ATOM 1967 C C . GLN A 1 263 ? -12.965 21.296 15.944 1.00 96.25 263 GLN A C 1
ATOM 1969 O O . GLN A 1 263 ? -11.814 21.339 15.502 1.00 96.25 263 GLN A O 1
ATOM 1974 N N . SER A 1 264 ? -13.384 22.151 16.877 1.00 95.38 264 SER A N 1
ATOM 1975 C CA . SER A 1 264 ? -12.503 23.170 17.437 1.00 95.38 264 SER A CA 1
ATOM 1976 C C . SER A 1 264 ? -11.310 22.558 18.183 1.00 95.38 264 SER A C 1
ATOM 1978 O O . SER A 1 264 ? -11.471 21.599 18.937 1.00 95.38 264 SER A O 1
ATOM 1980 N N . SER A 1 265 ? -10.120 23.133 18.014 1.00 94.56 265 SER A N 1
ATOM 1981 C CA . SER A 1 265 ? -8.879 22.702 18.675 1.00 94.56 265 SER A CA 1
ATOM 1982 C C . SER A 1 265 ? -8.103 23.905 19.207 1.00 94.56 265 SER A C 1
ATOM 1984 O O . SER A 1 265 ? -8.179 25.001 18.653 1.00 94.56 265 SER A O 1
ATOM 1986 N N . SER A 1 266 ? -7.323 23.699 20.270 1.00 92.62 266 SER A N 1
ATOM 1987 C CA . SER A 1 266 ? -6.345 24.681 20.756 1.00 92.62 266 SER A CA 1
ATOM 1988 C C . SER A 1 266 ? -5.114 24.792 19.847 1.00 92.62 266 SER A C 1
ATOM 1990 O O . SER A 1 266 ? -4.369 25.766 19.935 1.00 92.62 266 SER A O 1
ATOM 1992 N N . VAL A 1 267 ? -4.904 23.816 18.959 1.00 91.62 267 VAL A N 1
ATOM 1993 C CA . VAL A 1 267 ? -3.844 23.829 17.949 1.00 91.62 267 VAL A CA 1
ATOM 1994 C C . VAL A 1 267 ? -4.400 24.426 16.660 1.00 91.62 267 VAL A C 1
ATOM 1996 O O . VAL A 1 267 ? -5.283 23.846 16.028 1.00 91.62 267 VAL A O 1
ATOM 1999 N N . THR A 1 268 ? -3.856 25.567 16.234 1.00 90.69 268 THR A N 1
ATOM 2000 C CA . THR A 1 268 ? -4.336 26.325 15.065 1.00 90.69 268 THR A CA 1
ATOM 2001 C C . THR A 1 268 ? -4.453 25.472 13.803 1.00 90.69 268 THR A C 1
ATOM 2003 O O . THR A 1 268 ? -5.431 25.588 13.076 1.00 90.69 268 THR A O 1
ATOM 2006 N N . GLN A 1 269 ? -3.490 24.582 13.557 1.00 90.00 269 GLN A N 1
ATOM 2007 C CA . GLN A 1 269 ? -3.458 23.727 12.367 1.00 90.00 269 GLN A CA 1
ATOM 2008 C C . GLN A 1 269 ? -4.572 22.677 12.347 1.00 90.00 269 GLN A C 1
ATOM 2010 O O . GLN A 1 269 ? -4.849 22.134 11.287 1.00 90.00 269 GLN A O 1
ATOM 2015 N N . GLN A 1 270 ? -5.185 22.383 13.495 1.00 92.81 270 GLN A N 1
ATOM 2016 C CA . GLN A 1 270 ? -6.216 21.357 13.669 1.00 92.81 270 GLN A CA 1
ATOM 2017 C C . GLN A 1 270 ? -7.617 21.963 13.843 1.00 92.81 270 GLN A C 1
ATOM 2019 O O . GLN A 1 270 ? -8.607 21.238 13.789 1.00 92.81 270 GLN A O 1
ATOM 2024 N N . ASN A 1 271 ? -7.714 23.271 14.094 1.00 93.88 271 ASN A N 1
ATOM 2025 C CA . ASN A 1 271 ? -8.944 23.946 14.489 1.00 93.88 271 ASN A CA 1
ATOM 2026 C C . ASN A 1 271 ? -9.838 24.238 13.277 1.00 93.88 271 ASN A C 1
ATOM 2028 O O . ASN A 1 271 ? -9.538 25.151 12.510 1.00 93.88 271 ASN A O 1
ATOM 2032 N N . GLN A 1 272 ? -10.944 23.500 13.132 1.00 94.25 272 GLN A N 1
ATOM 2033 C CA . GLN A 1 272 ? -11.928 23.708 12.056 1.00 94.25 272 GLN A CA 1
ATOM 2034 C C . GLN A 1 272 ? -11.327 23.644 10.641 1.00 94.25 272 GLN A C 1
ATOM 2036 O O . GLN A 1 272 ? -11.738 24.374 9.737 1.00 94.25 272 GLN A O 1
ATOM 2041 N N . THR A 1 273 ? -10.355 22.752 10.458 1.00 92.75 273 THR A N 1
ATOM 2042 C CA . THR A 1 273 ? -9.602 22.552 9.214 1.00 92.75 273 THR A CA 1
ATOM 2043 C C . THR A 1 273 ? -10.116 21.337 8.432 1.00 92.75 273 THR A C 1
ATOM 2045 O O . THR A 1 273 ? -11.027 20.637 8.877 1.00 92.75 273 THR A O 1
ATOM 2048 N N . LEU A 1 274 ? -9.497 21.049 7.285 1.00 93.62 274 LEU A N 1
ATOM 2049 C CA . LEU A 1 274 ? -9.703 19.808 6.544 1.00 93.62 274 LEU A CA 1
ATOM 2050 C C . LEU A 1 274 ? -9.061 18.619 7.280 1.00 93.62 274 LEU A C 1
ATOM 2052 O O . LEU A 1 274 ? -7.838 18.515 7.393 1.00 93.62 274 LEU A O 1
ATOM 2056 N N . GLY A 1 275 ? -9.908 17.710 7.750 1.00 94.88 275 GLY A N 1
ATOM 2057 C CA . GLY A 1 275 ? -9.542 16.405 8.277 1.00 94.88 275 GLY A CA 1
ATOM 2058 C C . GLY A 1 275 ? -9.805 15.294 7.266 1.00 94.88 275 GLY A C 1
ATOM 2059 O O . GLY A 1 275 ? -10.714 15.369 6.438 1.00 94.88 275 GLY A O 1
ATOM 2060 N N . MET A 1 276 ? -9.005 14.242 7.364 1.00 96.25 276 MET A N 1
ATOM 2061 C CA . MET A 1 276 ? -9.125 13.015 6.597 1.00 96.25 276 MET A CA 1
ATOM 2062 C C . MET A 1 276 ? -9.166 11.810 7.541 1.00 96.25 276 MET A C 1
ATOM 2064 O O . MET A 1 276 ? -8.462 11.762 8.547 1.00 96.25 276 MET A O 1
ATOM 2068 N N . ALA A 1 277 ? -9.974 10.815 7.203 1.00 95.56 277 ALA A N 1
ATOM 2069 C CA . ALA A 1 277 ? -9.925 9.478 7.781 1.00 95.56 277 ALA A CA 1
ATOM 2070 C C . ALA A 1 277 ? -9.840 8.483 6.631 1.00 95.56 277 ALA A C 1
ATOM 2072 O O . ALA A 1 277 ? -10.655 8.552 5.711 1.00 95.56 277 ALA A O 1
ATOM 2073 N N . SER A 1 278 ? -8.866 7.576 6.655 1.00 95.62 278 SER A N 1
ATOM 2074 C CA . SER A 1 278 ? -8.694 6.642 5.543 1.00 95.62 278 SER A CA 1
ATOM 2075 C C . SER A 1 278 ? -8.333 5.236 5.987 1.00 95.62 278 SER A C 1
ATOM 2077 O O . SER A 1 278 ? -7.587 5.034 6.944 1.00 95.62 278 SER A O 1
ATOM 2079 N N . ILE A 1 279 ? -8.870 4.276 5.242 1.00 96.25 279 ILE A N 1
ATOM 2080 C CA . ILE A 1 279 ? -8.456 2.880 5.253 1.00 96.25 279 ILE A CA 1
ATOM 2081 C C . ILE A 1 279 ? -7.937 2.603 3.850 1.00 96.25 279 ILE A C 1
ATOM 2083 O O . ILE A 1 279 ? -8.682 2.727 2.883 1.00 96.25 279 ILE A O 1
ATOM 2087 N N . LEU A 1 280 ? -6.661 2.264 3.728 1.00 96.31 280 LEU A N 1
ATOM 2088 C CA . LEU A 1 280 ? -6.017 1.960 2.457 1.00 96.31 280 LEU A CA 1
ATOM 2089 C C . LEU A 1 280 ? -5.626 0.488 2.455 1.00 96.31 280 LEU A C 1
ATOM 2091 O O . LEU A 1 280 ? -4.827 0.058 3.288 1.00 96.31 280 LEU A O 1
ATOM 2095 N N . ARG A 1 281 ? -6.194 -0.280 1.527 1.00 95.75 281 ARG A N 1
ATOM 2096 C CA . ARG A 1 281 ? -5.945 -1.714 1.380 1.00 95.75 281 ARG A CA 1
ATOM 2097 C C . ARG A 1 281 ? -5.210 -1.965 0.073 1.00 95.75 281 ARG A C 1
ATOM 2099 O O . ARG A 1 281 ? -5.632 -1.513 -0.985 1.00 95.75 281 ARG A O 1
ATOM 2106 N N . LEU A 1 282 ? -4.090 -2.665 0.176 1.00 95.38 282 LEU A N 1
ATOM 2107 C CA . LEU A 1 282 ? -3.279 -3.157 -0.930 1.00 95.38 282 LEU A CA 1
ATOM 2108 C C . LEU A 1 282 ? -3.053 -4.642 -0.653 1.00 95.38 282 LEU A C 1
ATOM 2110 O O . LEU A 1 282 ? -2.027 -5.036 -0.092 1.00 95.38 282 LEU A O 1
ATOM 2114 N N . ASN A 1 283 ? -4.074 -5.440 -0.952 1.00 95.50 283 ASN A N 1
ATOM 2115 C CA . ASN A 1 283 ? -4.075 -6.874 -0.698 1.00 95.50 283 ASN A CA 1
ATOM 2116 C C . ASN A 1 283 ? -3.825 -7.639 -1.986 1.00 95.50 283 ASN A C 1
ATOM 2118 O O . ASN A 1 283 ? -4.202 -7.176 -3.054 1.00 95.50 283 ASN A O 1
ATOM 2122 N N . THR A 1 284 ? -3.169 -8.789 -1.893 1.00 95.06 284 THR A N 1
ATOM 2123 C CA . THR A 1 284 ? -2.877 -9.640 -3.058 1.00 95.06 284 THR A CA 1
ATOM 2124 C C . THR A 1 284 ? -3.405 -11.059 -2.937 1.00 95.06 284 THR A C 1
ATOM 2126 O O . THR A 1 284 ? -3.393 -11.796 -3.922 1.00 95.06 284 THR A O 1
ATOM 2129 N N . ASN A 1 285 ? -3.837 -11.452 -1.741 1.00 93.94 285 ASN A N 1
ATOM 2130 C CA . ASN A 1 285 ? -4.318 -12.794 -1.465 1.00 93.94 285 ASN A CA 1
ATOM 2131 C C . ASN A 1 285 ? -5.267 -12.756 -0.270 1.00 93.94 285 ASN A C 1
ATOM 2133 O O . ASN A 1 285 ? -4.815 -12.474 0.841 1.00 93.94 285 ASN A O 1
ATOM 2137 N N . ASP A 1 286 ? -6.538 -13.071 -0.473 1.00 92.00 286 ASP A N 1
ATOM 2138 C CA . ASP A 1 286 ? -7.530 -13.071 0.600 1.00 92.00 286 ASP A CA 1
ATOM 2139 C C . ASP A 1 286 ? -7.415 -14.302 1.509 1.00 92.00 286 ASP A C 1
ATOM 2141 O O . ASP A 1 286 ? -7.853 -14.278 2.665 1.00 92.00 286 ASP A O 1
ATOM 2145 N N . ASN A 1 287 ? -6.754 -15.361 1.033 1.00 91.19 287 ASN A N 1
ATOM 2146 C CA . ASN A 1 287 ? -6.462 -16.572 1.794 1.00 91.19 287 ASN A CA 1
ATOM 2147 C C . ASN A 1 287 ? -4.950 -16.896 1.864 1.00 91.19 287 ASN A C 1
ATOM 2149 O O . ASN A 1 287 ? -4.484 -17.910 1.330 1.00 91.19 287 ASN A O 1
ATOM 2153 N N . PRO A 1 288 ? -4.147 -16.089 2.585 1.00 93.50 288 PRO A N 1
ATOM 2154 C CA . PRO A 1 288 ? -2.693 -16.254 2.631 1.00 93.50 288 PRO A CA 1
ATOM 2155 C C . PRO A 1 288 ? -2.218 -17.482 3.423 1.00 93.50 288 PRO A C 1
ATOM 2157 O O . PRO A 1 288 ? -1.033 -17.799 3.397 1.00 93.50 288 PRO A O 1
ATOM 2160 N N . GLN A 1 289 ? -3.091 -18.208 4.127 1.00 93.25 289 GLN A N 1
ATOM 2161 C CA . GLN A 1 289 ? -2.662 -19.329 4.976 1.00 93.25 289 GLN A CA 1
ATOM 2162 C C . GLN A 1 289 ? -2.236 -20.568 4.173 1.00 93.25 289 GLN A C 1
ATOM 2164 O O . GLN A 1 289 ? -1.489 -21.402 4.683 1.00 93.25 289 GLN A O 1
ATOM 2169 N N . SER A 1 290 ? -2.735 -20.714 2.941 1.00 88.25 290 SER A N 1
ATOM 2170 C CA . SER A 1 290 ? -2.539 -21.920 2.129 1.00 88.25 290 SER A CA 1
ATOM 2171 C C . SER A 1 290 ? -1.345 -21.848 1.186 1.00 88.25 290 SER A C 1
ATOM 2173 O O . SER A 1 290 ? -0.940 -22.892 0.680 1.00 88.25 290 SER A O 1
ATOM 2175 N N . ILE A 1 291 ? -0.789 -20.655 0.956 1.00 92.56 291 ILE A N 1
ATOM 2176 C CA . ILE A 1 291 ? 0.276 -20.454 -0.028 1.00 92.56 291 ILE A CA 1
ATOM 2177 C C . ILE A 1 291 ? 1.608 -21.033 0.455 1.00 92.56 291 ILE A C 1
ATOM 2179 O O . ILE A 1 291 ? 1.978 -20.886 1.622 1.00 92.56 291 ILE A O 1
ATOM 2183 N N . LYS A 1 292 ? 2.352 -21.674 -0.442 1.00 93.50 292 LYS A N 1
ATOM 2184 C CA . LYS A 1 292 ? 3.631 -22.340 -0.171 1.00 93.50 292 LYS A CA 1
ATOM 2185 C C . LYS A 1 292 ? 4.691 -21.941 -1.187 1.00 93.50 292 LYS A C 1
ATOM 2187 O O . LYS A 1 292 ? 4.399 -21.560 -2.313 1.00 93.50 292 LYS A O 1
ATOM 2192 N N . SER A 1 293 ? 5.960 -22.084 -0.814 1.00 92.06 293 SER A N 1
ATOM 2193 C CA . SER A 1 293 ? 7.112 -21.733 -1.663 1.00 92.06 293 SER A CA 1
ATOM 2194 C C . SER A 1 293 ? 7.247 -22.587 -2.929 1.00 92.06 293 SER A C 1
ATOM 2196 O O . SER A 1 293 ? 7.977 -22.213 -3.845 1.00 92.06 293 SER A O 1
ATOM 2198 N N . THR A 1 294 ? 6.541 -23.716 -2.984 1.00 90.25 294 THR A N 1
ATOM 2199 C CA . THR A 1 294 ? 6.493 -24.651 -4.114 1.00 90.25 294 THR A CA 1
ATOM 2200 C C . THR A 1 294 ? 5.276 -24.461 -5.016 1.00 90.25 294 THR A C 1
ATOM 2202 O O . THR A 1 294 ? 5.150 -25.191 -5.997 1.00 90.25 294 THR A O 1
ATOM 2205 N N . ASP A 1 295 ? 4.369 -23.541 -4.680 1.00 91.94 295 ASP A N 1
ATOM 2206 C CA . ASP A 1 295 ? 3.157 -23.329 -5.466 1.00 91.94 295 ASP A CA 1
ATOM 2207 C C . ASP A 1 295 ? 3.500 -22.726 -6.832 1.00 91.94 295 ASP A C 1
ATOM 2209 O O . ASP A 1 295 ? 4.396 -21.890 -6.979 1.00 91.94 295 ASP A O 1
ATOM 2213 N N . THR A 1 296 ? 2.791 -23.175 -7.864 1.00 87.81 296 THR A N 1
ATOM 2214 C CA . THR A 1 296 ? 3.067 -22.784 -9.252 1.00 87.81 296 THR A CA 1
ATOM 2215 C C . THR A 1 296 ? 2.513 -21.406 -9.607 1.00 87.81 296 THR A C 1
ATOM 2217 O O . THR A 1 296 ? 2.973 -20.792 -10.564 1.00 87.81 296 THR A O 1
ATOM 2220 N N . ASP A 1 297 ? 1.543 -20.907 -8.844 1.00 86.62 297 ASP A N 1
ATOM 2221 C CA . ASP A 1 297 ? 0.812 -19.658 -9.077 1.00 86.62 297 ASP A CA 1
ATOM 2222 C C . ASP A 1 297 ? 1.285 -18.495 -8.189 1.00 86.62 297 ASP A C 1
ATOM 2224 O O . ASP A 1 297 ? 0.671 -17.429 -8.179 1.00 86.62 297 ASP A O 1
ATOM 2228 N N . LEU A 1 298 ? 2.424 -18.645 -7.502 1.00 91.50 298 LEU A N 1
ATOM 2229 C CA . LEU A 1 298 ? 3.027 -17.612 -6.650 1.00 91.50 298 LEU A CA 1
ATOM 2230 C C . LEU A 1 298 ? 3.095 -16.229 -7.319 1.00 91.50 298 LEU A C 1
ATOM 2232 O O . LEU A 1 298 ? 2.880 -15.199 -6.681 1.00 91.50 298 LEU A O 1
ATOM 2236 N N . ASN A 1 299 ? 3.376 -16.196 -8.621 1.00 92.94 299 ASN A N 1
ATOM 2237 C CA . ASN A 1 299 ? 3.516 -14.955 -9.375 1.00 92.94 299 ASN A CA 1
ATOM 2238 C C . ASN A 1 299 ? 2.195 -14.196 -9.592 1.00 92.94 299 ASN A C 1
ATOM 2240 O O . ASN A 1 299 ? 2.227 -13.010 -9.924 1.00 92.94 299 ASN A O 1
ATOM 2244 N N . ALA A 1 300 ? 1.044 -14.844 -9.403 1.00 92.88 300 ALA A N 1
ATOM 2245 C CA . ALA A 1 300 ? -0.260 -14.203 -9.537 1.00 92.88 300 ALA A CA 1
ATOM 2246 C C . ALA A 1 300 ? -0.583 -13.262 -8.363 1.00 92.88 300 ALA A C 1
ATOM 2248 O O . ALA A 1 300 ? -1.418 -12.377 -8.513 1.00 92.88 300 ALA A O 1
ATOM 2249 N N . LYS A 1 301 ? 0.081 -13.434 -7.209 1.00 93.25 301 LYS A N 1
ATOM 2250 C CA . LYS A 1 301 ? -0.252 -12.773 -5.933 1.00 93.25 301 LYS A CA 1
ATOM 2251 C C . LYS A 1 301 ? 0.999 -12.226 -5.260 1.00 93.25 301 LYS A C 1
ATOM 2253 O O . LYS A 1 301 ? 1.460 -12.743 -4.239 1.00 93.25 301 LYS A O 1
ATOM 2258 N N . ALA A 1 302 ? 1.632 -11.244 -5.889 1.00 95.81 302 ALA A N 1
ATOM 2259 C CA . ALA A 1 302 ? 2.979 -10.850 -5.509 1.00 95.81 302 ALA A CA 1
ATOM 2260 C C . ALA A 1 302 ? 3.371 -9.459 -5.986 1.00 95.81 302 ALA A C 1
ATOM 2262 O O . ALA A 1 302 ? 2.873 -8.946 -6.985 1.00 95.81 302 ALA A O 1
ATOM 2263 N N . ILE A 1 303 ? 4.354 -8.895 -5.293 1.00 97.31 303 ILE A N 1
ATOM 2264 C CA . ILE A 1 303 ? 5.096 -7.717 -5.722 1.00 97.31 303 ILE A CA 1
ATOM 2265 C C . ILE A 1 303 ? 6.512 -8.150 -6.084 1.00 97.31 303 ILE A C 1
ATOM 2267 O O . ILE A 1 303 ? 7.166 -8.856 -5.320 1.00 97.31 303 ILE A O 1
ATOM 2271 N N . ARG A 1 304 ? 7.002 -7.694 -7.232 1.00 97.44 304 ARG A N 1
ATOM 2272 C CA . ARG A 1 304 ? 8.378 -7.858 -7.679 1.00 97.44 304 ARG A CA 1
ATOM 2273 C C . ARG A 1 304 ? 9.038 -6.503 -7.875 1.00 97.44 304 ARG A C 1
ATOM 2275 O O . ARG A 1 304 ? 8.485 -5.621 -8.533 1.00 97.44 304 ARG A O 1
ATOM 2282 N N . ILE A 1 305 ? 10.256 -6.390 -7.361 1.00 97.88 305 ILE A N 1
ATOM 2283 C CA . ILE A 1 305 ? 11.160 -5.268 -7.593 1.00 97.88 305 ILE A CA 1
ATOM 2284 C C . ILE A 1 305 ? 12.470 -5.824 -8.146 1.00 97.88 305 ILE A C 1
ATOM 2286 O O . ILE A 1 305 ? 13.104 -6.655 -7.501 1.00 97.88 305 ILE A O 1
ATOM 2290 N N . SER A 1 306 ? 12.879 -5.382 -9.332 1.00 96.75 306 SER A N 1
ATOM 2291 C CA . SER A 1 306 ? 14.111 -5.842 -9.987 1.00 96.75 306 SER A CA 1
ATOM 2292 C C . SER A 1 306 ? 14.960 -4.666 -10.429 1.00 96.75 306 SER A C 1
ATOM 2294 O O . SER A 1 306 ? 14.435 -3.675 -10.934 1.00 96.75 306 SER A O 1
ATOM 2296 N N . THR A 1 307 ? 16.271 -4.786 -10.249 1.00 95.50 307 THR A N 1
ATOM 2297 C CA . THR A 1 307 ? 17.264 -3.791 -10.680 1.00 95.50 307 THR A CA 1
ATOM 2298 C C . THR A 1 307 ? 18.156 -4.317 -11.805 1.00 95.50 307 THR A C 1
ATOM 2300 O O . THR A 1 307 ? 18.885 -3.537 -12.415 1.00 95.50 307 THR A O 1
ATOM 2303 N N . ALA A 1 308 ? 18.087 -5.612 -12.137 1.00 94.75 308 ALA A N 1
ATOM 2304 C CA . ALA A 1 308 ? 18.872 -6.209 -13.214 1.00 94.75 308 ALA A CA 1
ATOM 2305 C C . ALA A 1 308 ? 18.269 -5.922 -14.598 1.00 94.75 308 ALA A C 1
ATOM 2307 O O . ALA A 1 308 ? 17.591 -6.766 -15.192 1.00 94.75 308 ALA A O 1
ATOM 2308 N N . ALA A 1 309 ? 18.537 -4.729 -15.129 1.00 92.88 309 ALA A N 1
ATOM 2309 C CA . ALA A 1 309 ? 18.254 -4.407 -16.524 1.00 92.88 309 ALA A CA 1
ATOM 2310 C C . ALA A 1 309 ? 19.105 -5.286 -17.466 1.00 92.88 309 ALA A C 1
ATOM 2312 O O . ALA A 1 309 ? 20.312 -5.421 -17.279 1.00 92.88 309 ALA A O 1
ATOM 2313 N N . ILE A 1 310 ? 18.472 -5.882 -18.479 1.00 91.88 310 ILE A N 1
ATOM 2314 C CA . ILE A 1 310 ? 19.143 -6.605 -19.581 1.00 91.88 310 ILE A CA 1
ATOM 2315 C C . ILE A 1 310 ? 19.304 -5.719 -20.823 1.00 91.88 310 ILE A C 1
ATOM 2317 O O . ILE A 1 310 ? 20.219 -5.919 -21.614 1.00 91.88 310 ILE A O 1
ATOM 2321 N N . ASP A 1 311 ? 18.428 -4.727 -20.966 1.00 91.81 311 ASP A N 1
ATOM 2322 C CA . ASP A 1 311 ? 18.518 -3.631 -21.925 1.00 91.81 311 ASP A CA 1
ATOM 2323 C C . ASP A 1 311 ? 18.218 -2.359 -21.137 1.00 91.81 311 ASP A C 1
ATOM 2325 O O . ASP A 1 311 ? 17.109 -2.191 -20.626 1.00 91.81 311 ASP A O 1
ATOM 2329 N N . ASP A 1 312 ? 19.223 -1.504 -20.988 1.00 89.38 312 ASP A N 1
ATOM 2330 C CA . ASP A 1 312 ? 19.141 -0.278 -20.198 1.00 89.38 312 ASP A CA 1
ATOM 2331 C C . ASP A 1 312 ? 18.627 0.921 -21.024 1.00 89.38 312 ASP A C 1
ATOM 2333 O O . ASP A 1 312 ? 18.687 2.072 -20.588 1.00 89.38 312 ASP A O 1
ATOM 2337 N N . GLY A 1 313 ? 18.115 0.674 -22.233 1.00 85.88 313 GLY A N 1
ATOM 2338 C CA . GLY A 1 313 ? 17.792 1.728 -23.186 1.00 85.88 313 GLY A CA 1
ATOM 2339 C C . GLY A 1 313 ? 19.049 2.398 -23.754 1.00 85.88 313 GLY A C 1
ATOM 2340 O O . GLY A 1 313 ? 20.183 2.017 -23.466 1.00 85.88 313 GLY A O 1
ATOM 2341 N N . SER A 1 314 ? 18.851 3.408 -24.602 1.00 87.50 314 SER A N 1
ATOM 2342 C CA . SER A 1 314 ? 19.944 4.078 -25.328 1.00 87.50 314 SER A CA 1
ATOM 2343 C C . SER A 1 314 ? 20.388 5.414 -24.720 1.00 87.50 314 SER A C 1
ATOM 2345 O O . SER A 1 314 ? 21.248 6.085 -25.293 1.00 87.50 314 SER A O 1
ATOM 2347 N N . TYR A 1 315 ? 19.807 5.825 -23.587 1.00 91.56 315 TYR A N 1
ATOM 2348 C CA . TYR A 1 315 ? 20.112 7.101 -22.933 1.00 91.56 315 TYR A CA 1
ATOM 2349 C C . TYR A 1 315 ? 19.942 7.035 -21.404 1.00 91.56 315 TYR A C 1
ATOM 2351 O O . TYR A 1 315 ? 19.303 6.112 -20.893 1.00 91.56 315 TYR A O 1
ATOM 2359 N N . SER A 1 316 ? 20.452 8.037 -20.669 1.00 92.19 316 SER A N 1
ATOM 2360 C CA . SER A 1 316 ? 20.354 8.136 -19.197 1.00 92.19 316 SER A CA 1
ATOM 2361 C C . SER A 1 316 ? 18.964 7.831 -18.645 1.00 92.19 316 SER A C 1
ATOM 2363 O O . SER A 1 316 ? 18.833 7.150 -17.630 1.00 92.19 316 SER A O 1
ATOM 2365 N N . THR A 1 317 ? 17.917 8.334 -19.295 1.00 92.44 317 THR A N 1
ATOM 2366 C CA . THR A 1 317 ? 16.529 7.984 -19.000 1.00 92.44 317 THR A CA 1
ATOM 2367 C C . THR A 1 317 ? 15.659 8.233 -20.234 1.00 92.44 317 THR A C 1
ATOM 2369 O O . THR A 1 317 ? 15.878 9.234 -20.928 1.00 92.44 317 THR A O 1
ATOM 2372 N N . PRO A 1 318 ? 14.650 7.385 -20.504 1.00 90.81 318 PRO A N 1
ATOM 2373 C CA . PRO A 1 318 ? 13.644 7.641 -21.536 1.00 90.81 318 PRO A CA 1
ATOM 2374 C C . PRO A 1 318 ? 12.972 9.011 -21.420 1.00 90.81 318 PRO A C 1
ATOM 2376 O O . PRO A 1 318 ? 12.600 9.601 -22.431 1.00 90.81 318 PRO A O 1
ATOM 2379 N N . ALA A 1 319 ? 12.865 9.555 -20.202 1.00 87.75 319 ALA A N 1
ATOM 2380 C CA . ALA A 1 319 ? 12.225 10.844 -19.948 1.00 87.75 319 ALA A CA 1
ATOM 2381 C C . ALA A 1 319 ? 12.936 12.042 -20.609 1.00 87.75 319 ALA A C 1
ATOM 2383 O O . ALA A 1 319 ? 12.316 13.087 -20.779 1.00 87.75 319 ALA A O 1
ATOM 2384 N N . LEU A 1 320 ? 14.217 11.916 -20.985 1.00 87.88 320 LEU A N 1
ATOM 2385 C CA . LEU A 1 320 ? 15.001 13.008 -21.582 1.00 87.88 320 LEU A CA 1
ATOM 2386 C C . LEU A 1 320 ? 14.821 13.140 -23.096 1.00 87.88 320 LEU A C 1
ATOM 2388 O O . LEU A 1 320 ? 14.867 14.247 -23.627 1.00 87.88 320 LEU A O 1
ATOM 2392 N N . ASN A 1 321 ? 14.678 12.018 -23.801 1.00 83.31 321 ASN A N 1
ATOM 2393 C CA . ASN A 1 321 ? 14.734 11.998 -25.265 1.00 83.31 321 ASN A CA 1
ATOM 2394 C C . ASN A 1 321 ? 13.752 11.020 -25.925 1.00 83.31 321 ASN A C 1
ATOM 2396 O O . ASN A 1 321 ? 13.817 10.828 -27.136 1.00 83.31 321 ASN A O 1
ATOM 2400 N N . GLY A 1 322 ? 12.875 10.374 -25.151 1.00 83.38 322 GLY A N 1
ATOM 2401 C CA . GLY A 1 322 ? 11.944 9.370 -25.663 1.00 83.38 322 GLY A CA 1
ATOM 2402 C C . GLY A 1 322 ? 12.609 8.066 -26.115 1.00 83.38 322 GLY A C 1
ATOM 2403 O O . GLY A 1 322 ? 11.989 7.310 -26.860 1.00 83.38 322 GLY A O 1
ATOM 2404 N N . SER A 1 323 ? 13.854 7.796 -25.697 1.00 87.81 323 SER A N 1
ATOM 2405 C CA . SER A 1 323 ? 14.527 6.511 -25.941 1.00 87.81 323 SER A CA 1
ATOM 2406 C C . SER A 1 323 ? 13.734 5.332 -25.376 1.00 87.81 323 SER A C 1
ATOM 2408 O O . SER A 1 323 ? 12.874 5.496 -24.514 1.00 87.81 323 SER A O 1
ATOM 2410 N N . SER A 1 324 ? 14.014 4.124 -25.872 1.00 90.00 324 SER A N 1
ATOM 2411 C CA . SER A 1 324 ? 13.294 2.925 -25.447 1.00 90.00 324 SER A CA 1
ATOM 2412 C C . SER A 1 324 ? 13.360 2.707 -23.936 1.00 90.00 324 SER A C 1
ATOM 2414 O O . SER A 1 324 ? 14.428 2.812 -23.329 1.00 90.00 324 SER A O 1
ATOM 2416 N N . ALA A 1 325 ? 12.216 2.357 -23.348 1.00 91.81 325 ALA A N 1
ATOM 2417 C CA . ALA A 1 325 ? 12.135 1.930 -21.960 1.00 91.81 325 ALA A CA 1
ATOM 2418 C C . ALA A 1 325 ? 12.988 0.664 -21.722 1.00 91.81 325 ALA A C 1
ATOM 2420 O O . ALA A 1 325 ? 13.099 -0.182 -22.620 1.00 91.81 325 ALA A O 1
ATOM 2421 N N . PRO A 1 326 ? 13.590 0.525 -20.528 1.00 93.38 326 PRO A N 1
ATOM 2422 C CA . PRO A 1 326 ? 14.447 -0.598 -20.194 1.00 93.38 326 PRO A CA 1
ATOM 2423 C C . PRO A 1 326 ? 13.658 -1.903 -20.067 1.00 93.38 326 PRO A C 1
ATOM 2425 O O . PRO A 1 326 ? 12.473 -1.924 -19.729 1.00 93.38 326 PRO A O 1
ATOM 2428 N N . THR A 1 327 ? 14.355 -3.018 -20.265 1.00 92.81 327 THR A N 1
ATOM 2429 C CA . THR A 1 327 ? 13.833 -4.361 -19.981 1.00 92.81 327 THR A CA 1
ATOM 2430 C C . THR A 1 327 ? 14.710 -5.052 -18.949 1.00 92.81 327 THR A C 1
ATOM 2432 O O . THR A 1 327 ? 15.903 -4.767 -18.844 1.00 92.81 327 THR A O 1
ATOM 2435 N N . PHE A 1 328 ? 14.117 -5.945 -18.161 1.00 94.75 328 PHE A N 1
ATOM 2436 C CA . PHE A 1 328 ? 14.751 -6.539 -16.986 1.00 94.75 328 PHE A CA 1
ATOM 2437 C C . PHE A 1 328 ? 14.863 -8.047 -17.135 1.00 94.75 328 PHE A C 1
ATOM 2439 O O . PHE A 1 328 ? 14.104 -8.673 -17.878 1.00 94.75 328 PHE A O 1
ATOM 2446 N N . ASN A 1 329 ? 15.811 -8.629 -16.407 1.00 94.31 329 ASN A N 1
ATOM 2447 C CA . ASN A 1 329 ? 15.933 -10.072 -16.278 1.00 94.31 329 ASN A CA 1
ATOM 2448 C C . ASN A 1 329 ? 14.581 -10.660 -15.846 1.00 94.31 329 ASN A C 1
ATOM 2450 O O . ASN A 1 329 ? 13.875 -10.059 -15.044 1.00 94.31 329 ASN A O 1
ATOM 2454 N N . SER A 1 330 ? 14.196 -11.820 -16.372 1.00 91.94 330 SER A N 1
ATOM 2455 C CA . SER A 1 330 ? 12.876 -12.403 -16.101 1.00 91.94 330 SER A CA 1
ATOM 2456 C C . SER A 1 330 ? 12.726 -12.975 -14.689 1.00 91.94 330 SER A C 1
ATOM 2458 O O . SER A 1 330 ? 11.604 -13.199 -14.247 1.00 91.94 330 SER A O 1
ATOM 2460 N N . THR A 1 331 ? 13.838 -13.233 -13.997 1.00 91.25 331 THR A N 1
ATOM 2461 C CA . THR A 1 331 ? 13.866 -14.000 -12.745 1.00 91.25 331 THR A CA 1
ATOM 2462 C C . THR A 1 331 ? 14.440 -13.204 -11.581 1.00 91.25 331 THR A C 1
ATOM 2464 O O . THR A 1 331 ? 13.957 -13.360 -10.464 1.00 91.25 331 THR A O 1
ATOM 2467 N N . GLU A 1 332 ? 15.428 -12.340 -11.809 1.00 95.19 332 GLU A N 1
ATOM 2468 C CA . GLU A 1 332 ? 16.087 -11.561 -10.754 1.00 95.19 332 GLU A CA 1
ATOM 2469 C C . GLU A 1 332 ? 15.110 -10.662 -9.990 1.00 95.19 332 GLU A C 1
ATOM 2471 O O . GLU A 1 332 ? 14.126 -10.173 -10.550 1.00 95.19 332 GLU A O 1
ATOM 2476 N N . GLY A 1 333 ? 15.384 -10.446 -8.710 1.00 95.69 333 GLY A N 1
ATOM 2477 C CA . GLY A 1 333 ? 14.763 -9.382 -7.936 1.00 95.69 333 GLY A CA 1
ATOM 2478 C C . GLY A 1 333 ? 14.346 -9.804 -6.537 1.00 95.69 333 GLY A C 1
ATOM 2479 O O . GLY A 1 333 ? 14.485 -10.959 -6.122 1.00 95.69 333 GLY A O 1
ATOM 2480 N N . LEU A 1 334 ? 13.790 -8.828 -5.831 1.00 97.44 334 LEU A N 1
ATOM 2481 C CA . LEU A 1 334 ? 13.027 -9.000 -4.607 1.00 97.44 334 LEU A CA 1
ATOM 2482 C C . LEU A 1 334 ? 11.584 -9.346 -4.973 1.00 97.44 334 LEU A C 1
ATOM 2484 O O . LEU A 1 334 ? 10.913 -8.587 -5.669 1.00 97.44 334 LEU A O 1
ATOM 2488 N N . TYR A 1 335 ? 11.108 -10.472 -4.465 1.00 97.31 335 TYR A N 1
ATOM 2489 C CA . TYR A 1 335 ? 9.730 -10.921 -4.557 1.00 97.31 335 TYR A CA 1
ATOM 2490 C C . TYR A 1 335 ? 9.125 -10.884 -3.163 1.00 97.31 335 TYR A C 1
ATOM 2492 O O . TYR A 1 335 ? 9.711 -11.385 -2.207 1.00 97.31 335 TYR A O 1
ATOM 2500 N N . ILE A 1 336 ? 7.943 -10.303 -3.059 1.00 97.44 336 ILE A N 1
ATOM 2501 C CA . ILE A 1 336 ? 7.126 -10.312 -1.857 1.00 97.44 336 ILE A CA 1
ATOM 2502 C C . ILE A 1 336 ? 5.846 -11.032 -2.258 1.00 97.44 336 ILE A C 1
ATOM 2504 O O . ILE A 1 336 ? 5.047 -10.485 -3.016 1.00 97.44 336 ILE A O 1
ATOM 2508 N N . TYR A 1 337 ? 5.689 -12.275 -1.814 1.00 96.94 337 TYR A N 1
ATOM 2509 C CA . TYR A 1 337 ? 4.504 -13.089 -2.088 1.00 96.94 337 TYR A CA 1
ATOM 2510 C C . TYR A 1 337 ? 3.403 -12.810 -1.075 1.00 96.94 337 TYR A C 1
ATOM 2512 O O . TYR A 1 337 ? 3.687 -12.579 0.097 1.00 96.94 337 TYR A O 1
ATOM 2520 N N . SER A 1 338 ? 2.152 -12.828 -1.537 1.00 95.88 338 SER A N 1
ATOM 2521 C CA . SER A 1 338 ? 0.951 -12.531 -0.746 1.00 95.88 338 SER A CA 1
ATOM 2522 C C . SER A 1 338 ? 1.074 -11.309 0.185 1.00 95.88 338 SER A C 1
ATOM 2524 O O . SER A 1 338 ? 0.729 -11.419 1.364 1.00 95.88 338 SER A O 1
ATOM 2526 N N . PRO A 1 339 ? 1.611 -10.151 -0.263 1.00 96.38 339 PRO A N 1
ATOM 2527 C CA . PRO A 1 339 ? 1.555 -8.942 0.538 1.00 96.38 339 PRO A CA 1
ATOM 2528 C C . PRO A 1 339 ? 0.103 -8.493 0.707 1.00 96.38 339 PRO A C 1
ATOM 2530 O O . PRO A 1 339 ? -0.604 -8.250 -0.271 1.00 96.38 339 PRO A O 1
ATOM 2533 N N . ASN A 1 340 ? -0.306 -8.344 1.959 1.00 96.81 340 ASN A N 1
ATOM 2534 C CA . ASN A 1 340 ? -1.573 -7.759 2.359 1.00 96.81 340 ASN A CA 1
ATOM 2535 C C . ASN A 1 340 ? -1.296 -6.596 3.304 1.00 96.81 340 ASN A C 1
ATOM 2537 O O . ASN A 1 340 ? -0.916 -6.798 4.460 1.00 96.81 340 ASN A O 1
ATOM 2541 N N . ILE A 1 341 ? -1.445 -5.378 2.793 1.00 96.75 341 ILE A N 1
ATOM 2542 C CA . ILE A 1 341 ? -1.126 -4.135 3.495 1.00 96.75 341 ILE A CA 1
ATOM 2543 C C . ILE A 1 341 ? -2.435 -3.383 3.727 1.00 96.75 341 ILE A C 1
ATOM 2545 O O . ILE A 1 341 ? -3.052 -2.897 2.784 1.00 96.75 341 ILE A O 1
ATOM 2549 N N . ASN A 1 342 ? -2.856 -3.282 4.984 1.00 96.88 342 ASN A N 1
ATOM 2550 C CA . ASN A 1 342 ? -4.112 -2.658 5.387 1.00 96.88 342 ASN A CA 1
ATOM 2551 C C . ASN A 1 342 ? -3.793 -1.525 6.366 1.00 96.88 342 ASN A C 1
ATOM 2553 O O . ASN A 1 342 ? -3.553 -1.759 7.551 1.00 96.88 342 ASN A O 1
ATOM 2557 N N . LEU A 1 343 ? -3.738 -0.296 5.859 1.00 95.88 343 LEU A N 1
ATOM 2558 C CA . LEU A 1 343 ? -3.329 0.885 6.612 1.00 95.88 343 LEU A CA 1
ATOM 2559 C C . LEU A 1 343 ? -4.543 1.702 7.032 1.00 95.88 343 LEU A C 1
ATOM 2561 O O . LEU A 1 343 ? -5.337 2.124 6.197 1.00 95.88 343 LEU A O 1
ATOM 2565 N N . VAL A 1 344 ? -4.640 1.981 8.324 1.00 95.44 344 VAL A N 1
ATOM 2566 C CA . VAL A 1 344 ? -5.588 2.935 8.889 1.00 95.44 344 VAL A CA 1
ATOM 2567 C C . VAL A 1 344 ? -4.832 4.228 9.178 1.00 95.44 344 VAL A C 1
ATOM 2569 O O . VAL A 1 344 ? -4.015 4.287 10.099 1.00 95.44 344 VAL A O 1
ATOM 2572 N N . LEU A 1 345 ? -5.081 5.268 8.380 1.00 93.69 345 LEU A N 1
ATOM 2573 C CA . LEU A 1 345 ? -4.488 6.592 8.575 1.00 93.69 345 LEU A CA 1
ATOM 2574 C C . LEU A 1 345 ? -5.556 7.529 9.134 1.00 93.69 345 LEU A C 1
ATOM 2576 O O . LEU A 1 345 ? -6.350 8.120 8.394 1.00 93.69 345 LEU A O 1
ATOM 2580 N N . GLY A 1 346 ? -5.556 7.627 10.463 1.00 91.56 346 GLY A N 1
ATOM 2581 C CA . GLY A 1 346 ? -6.547 8.378 11.220 1.00 91.56 346 GLY A CA 1
ATOM 2582 C C . GLY A 1 346 ? -7.950 7.768 11.160 1.00 91.56 346 GLY A C 1
ATOM 2583 O O . GLY A 1 346 ? -8.237 6.813 10.442 1.00 91.56 346 GLY A O 1
ATOM 2584 N N . ASN A 1 347 ? -8.846 8.343 11.945 1.00 93.56 347 ASN A N 1
ATOM 2585 C CA . ASN A 1 347 ? -10.276 8.060 11.939 1.00 93.56 347 ASN A CA 1
ATOM 2586 C C . ASN A 1 347 ? -11.035 9.352 12.285 1.00 93.56 347 ASN A C 1
ATOM 2588 O O . ASN A 1 347 ? -10.430 10.396 12.520 1.00 93.56 347 ASN A O 1
ATOM 2592 N N . MET A 1 348 ? -12.366 9.317 12.327 1.00 93.69 348 MET A N 1
ATOM 2593 C CA . MET A 1 348 ? -13.142 10.535 12.599 1.00 93.69 348 MET A CA 1
ATOM 2594 C C . MET A 1 348 ? -12.977 11.070 14.033 1.00 93.69 348 MET A C 1
ATOM 2596 O O . MET A 1 348 ? -13.309 12.222 14.279 1.00 93.69 348 MET A O 1
ATOM 2600 N N . TYR A 1 349 ? -12.428 10.289 14.965 1.00 95.12 349 TYR A N 1
ATOM 2601 C CA . TYR A 1 349 ? -12.103 10.710 16.337 1.00 95.12 349 TYR A CA 1
ATOM 2602 C C . TYR A 1 349 ? -10.633 11.156 16.487 1.00 95.12 349 TYR A C 1
ATOM 2604 O O . TYR A 1 349 ? -10.298 11.895 17.412 1.00 95.12 349 TYR A O 1
ATOM 2612 N N . GLN A 1 350 ? -9.771 10.733 15.558 1.00 95.69 350 GLN A N 1
ATOM 2613 C CA . GLN A 1 350 ? -8.347 11.054 15.456 1.00 95.69 350 GLN A CA 1
ATOM 2614 C C . GLN A 1 350 ? -8.006 11.380 13.992 1.00 95.69 350 GLN A C 1
ATOM 2616 O O . GLN A 1 350 ? -7.515 10.512 13.261 1.00 95.69 350 GLN A O 1
ATOM 2621 N N . PRO A 1 351 ? -8.325 12.595 13.524 1.00 95.81 351 PRO A N 1
ATOM 2622 C CA . PRO A 1 351 ? -8.176 12.940 12.119 1.00 95.81 351 PRO A CA 1
ATOM 2623 C C . PRO A 1 351 ? -6.714 12.924 11.660 1.00 95.81 351 PRO A C 1
ATOM 2625 O O . PRO A 1 351 ? -5.790 13.265 12.401 1.00 95.81 351 PRO A O 1
ATOM 2628 N N . PHE A 1 352 ? -6.518 12.584 10.389 1.00 96.06 352 PHE A N 1
ATOM 2629 C CA . PHE A 1 352 ? -5.330 12.956 9.637 1.00 96.06 352 PHE A CA 1
ATOM 2630 C C . PHE A 1 352 ? -5.518 14.369 9.076 1.00 96.06 352 PHE A C 1
ATOM 2632 O O . PHE A 1 352 ? -6.495 14.642 8.387 1.00 96.06 352 PHE A O 1
ATOM 2639 N N . ILE A 1 353 ? -4.593 15.275 9.352 1.00 94.00 353 ILE A N 1
ATOM 2640 C CA . ILE A 1 353 ? -4.650 16.678 8.956 1.00 94.00 353 ILE A CA 1
ATOM 2641 C C . ILE A 1 353 ? -3.689 16.915 7.803 1.00 94.00 353 ILE A C 1
ATOM 2643 O O . ILE A 1 353 ? -2.507 16.574 7.889 1.00 94.00 353 ILE A O 1
ATOM 2647 N N . VAL A 1 354 ? -4.201 17.564 6.758 1.00 86.69 354 VAL A N 1
ATOM 2648 C CA . VAL A 1 354 ? -3.390 18.215 5.729 1.00 86.69 354 VAL A CA 1
ATOM 2649 C C . VAL A 1 354 ? -3.515 19.710 5.958 1.00 86.69 354 VAL A C 1
ATOM 2651 O O . VAL A 1 354 ? -4.591 20.282 5.803 1.00 86.69 354 VAL A O 1
ATOM 2654 N N . GLY A 1 355 ? -2.425 20.345 6.366 1.00 85.12 355 GLY A N 1
ATOM 2655 C CA . GLY A 1 355 ? -2.454 21.756 6.729 1.00 85.12 355 GLY A CA 1
ATOM 2656 C C . GLY A 1 355 ? -1.146 22.464 6.441 1.00 85.12 355 GLY A C 1
ATOM 2657 O O . GLY A 1 355 ? -0.231 21.913 5.829 1.00 85.12 355 GLY A O 1
ATOM 2658 N N . SER A 1 356 ? -1.056 23.701 6.917 1.00 85.56 356 SER A N 1
ATOM 2659 C CA . SER A 1 356 ? 0.150 24.512 6.806 1.00 85.56 356 SER A CA 1
AT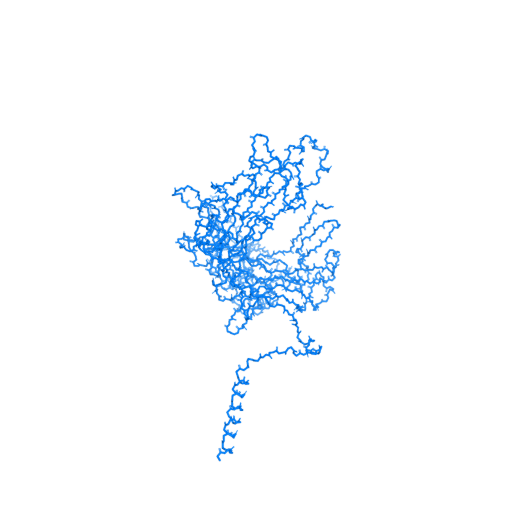OM 2660 C C . SER A 1 356 ? 0.554 25.119 8.145 1.00 85.56 356 SER A C 1
ATOM 2662 O O . SER A 1 356 ? -0.288 25.598 8.902 1.00 85.56 356 SER A O 1
ATOM 2664 N N . GLU A 1 357 ? 1.855 25.165 8.419 1.00 83.44 357 GLU A N 1
ATOM 2665 C CA . GLU A 1 357 ? 2.434 25.901 9.548 1.00 83.44 357 GLU A CA 1
ATOM 2666 C C . GLU A 1 357 ? 3.518 26.844 9.030 1.00 83.44 357 GLU A C 1
ATOM 2668 O O . GLU A 1 357 ? 4.636 26.438 8.684 1.00 83.44 357 GLU A O 1
ATOM 2673 N N . GLY A 1 358 ? 3.147 28.123 8.939 1.00 84.19 358 GLY A N 1
ATOM 2674 C CA . GLY A 1 358 ? 3.892 29.104 8.162 1.00 84.19 358 GLY A CA 1
ATOM 2675 C C . GLY A 1 358 ? 3.837 28.739 6.680 1.00 84.19 358 GLY A C 1
ATOM 2676 O O . GLY A 1 358 ? 2.759 28.539 6.131 1.00 84.19 358 GLY A O 1
ATOM 2677 N N . LYS A 1 359 ? 5.006 28.613 6.048 1.00 81.50 359 LYS A N 1
ATOM 2678 C CA . LYS A 1 359 ? 5.136 28.179 4.649 1.00 81.50 359 LYS A CA 1
ATOM 2679 C C . LYS A 1 359 ? 5.221 26.660 4.477 1.00 81.50 359 LYS A C 1
ATOM 2681 O O . LYS A 1 359 ? 5.320 26.180 3.361 1.00 81.50 359 LYS A O 1
ATOM 2686 N N . ASN A 1 360 ? 5.222 25.892 5.564 1.00 82.69 360 ASN A N 1
ATOM 2687 C CA . ASN A 1 360 ? 5.439 24.451 5.489 1.00 82.69 360 ASN A CA 1
ATOM 2688 C C . ASN A 1 360 ? 4.121 23.702 5.380 1.00 82.69 360 ASN A C 1
ATOM 2690 O O . ASN A 1 360 ? 3.175 24.048 6.084 1.00 82.69 360 ASN A O 1
ATOM 2694 N N . ILE A 1 361 ? 4.101 22.639 4.582 1.00 86.00 361 ILE A N 1
ATOM 2695 C CA . ILE A 1 361 ? 3.006 21.672 4.557 1.00 86.00 361 ILE A CA 1
ATOM 2696 C C . ILE A 1 361 ? 3.182 20.727 5.749 1.00 86.00 361 ILE A C 1
ATOM 2698 O O . ILE A 1 361 ? 4.302 20.317 6.076 1.00 86.00 361 ILE A O 1
ATOM 2702 N N . ILE A 1 362 ? 2.074 20.389 6.402 1.00 90.25 362 ILE A N 1
ATOM 2703 C CA . ILE A 1 362 ? 2.009 19.392 7.468 1.00 90.25 362 ILE A CA 1
ATOM 2704 C C . ILE A 1 362 ? 1.083 18.268 7.052 1.00 90.25 362 ILE A C 1
ATOM 2706 O O . ILE A 1 362 ? -0.030 18.510 6.589 1.00 90.25 362 ILE A O 1
ATOM 2710 N N . LEU A 1 363 ? 1.551 17.055 7.316 1.00 92.38 363 LEU A N 1
ATOM 2711 C CA . LEU A 1 363 ? 0.777 15.828 7.315 1.00 92.38 363 LEU A CA 1
ATOM 2712 C C . LEU A 1 363 ? 0.796 15.282 8.744 1.00 92.38 363 LEU A C 1
ATOM 2714 O O . LEU A 1 363 ? 1.867 14.951 9.259 1.00 92.38 363 LEU A O 1
ATOM 2718 N N . GLU A 1 364 ? -0.353 15.236 9.413 1.00 94.50 364 GLU A N 1
ATOM 2719 C CA . GLU A 1 364 ? -0.416 14.864 10.830 1.00 94.50 364 GLU A CA 1
ATOM 2720 C C . GLU A 1 364 ? -1.556 13.893 11.133 1.00 94.50 364 GLU A C 1
ATOM 2722 O O . GLU A 1 364 ? -2.712 14.275 11.039 1.00 94.50 364 GLU A O 1
ATOM 2727 N N . VAL A 1 365 ? -1.259 12.679 11.602 1.00 95.12 365 VAL A N 1
ATOM 2728 C CA . VAL A 1 365 ? -2.235 11.902 12.385 1.00 95.12 365 VAL A CA 1
ATOM 2729 C C . VAL A 1 365 ? -2.229 12.488 13.788 1.00 95.12 365 VAL A C 1
ATOM 2731 O O . VAL A 1 365 ? -1.221 12.362 14.484 1.00 95.12 365 VAL A O 1
ATOM 2734 N N . THR A 1 366 ? -3.316 13.142 14.195 1.00 95.12 366 THR A N 1
ATOM 2735 C CA . THR A 1 366 ? -3.352 13.927 15.440 1.00 95.12 366 THR A CA 1
ATOM 2736 C C . THR A 1 366 ? -3.132 13.060 16.670 1.00 95.12 366 THR A C 1
ATOM 2738 O O . THR A 1 366 ? -3.513 11.890 16.686 1.00 95.12 366 THR A O 1
ATOM 2741 N N . ALA A 1 367 ? -2.546 13.637 17.717 1.00 94.38 367 ALA A N 1
ATOM 2742 C CA . ALA A 1 367 ? -2.362 12.934 18.978 1.00 94.38 367 ALA A CA 1
ATOM 2743 C C . ALA A 1 367 ? -3.714 12.521 19.580 1.00 94.38 367 ALA A C 1
ATOM 2745 O O . ALA A 1 367 ? -4.668 13.302 19.567 1.00 94.38 367 ALA A O 1
ATOM 2746 N N . ILE A 1 368 ? -3.787 11.311 20.136 1.00 94.62 368 ILE A N 1
ATOM 2747 C CA . ILE A 1 368 ? -4.971 10.855 20.872 1.00 94.62 368 ILE A CA 1
ATOM 2748 C C . ILE A 1 368 ? -5.051 11.632 22.196 1.00 94.62 368 ILE A C 1
ATOM 2750 O O . ILE A 1 368 ? -4.150 11.504 23.029 1.00 94.62 368 ILE A O 1
ATOM 2754 N N . PRO A 1 369 ? -6.103 12.435 22.432 1.00 91.81 369 PRO A N 1
ATOM 2755 C CA . PRO A 1 369 ? -6.223 13.185 23.672 1.00 91.81 369 PRO A CA 1
ATOM 2756 C C . PRO A 1 369 ? -6.594 12.262 24.837 1.00 91.81 369 PRO A C 1
ATOM 2758 O O . PRO A 1 369 ? -7.285 11.254 24.666 1.00 91.81 369 PRO A O 1
ATOM 2761 N N . ASN A 1 370 ? -6.202 12.645 26.055 1.00 93.12 370 ASN A N 1
ATOM 2762 C CA . ASN A 1 370 ? -6.607 11.952 27.281 1.00 93.12 370 ASN A CA 1
ATOM 2763 C C . ASN A 1 370 ? -8.067 12.283 27.654 1.00 93.12 370 ASN A C 1
ATOM 2765 O O . ASN A 1 370 ? -8.348 12.938 28.656 1.00 93.12 370 ASN A O 1
ATOM 2769 N N . VAL A 1 371 ? -8.999 11.876 26.794 1.00 92.19 371 VAL A N 1
ATOM 2770 C CA . VAL A 1 371 ? -10.443 12.070 26.933 1.00 92.19 371 VAL A CA 1
ATOM 2771 C C . VAL A 1 371 ? -11.113 10.726 26.676 1.00 92.19 371 VAL A C 1
ATOM 2773 O O . VAL A 1 371 ? -11.048 10.204 25.564 1.00 92.19 371 VAL A O 1
ATOM 2776 N N . ALA A 1 372 ? -11.758 10.162 27.699 1.00 89.44 372 ALA A N 1
ATOM 2777 C CA . ALA A 1 372 ? -12.270 8.790 27.663 1.00 89.44 372 ALA A CA 1
ATOM 2778 C C . ALA A 1 372 ? -13.238 8.516 26.516 1.00 89.44 372 ALA A C 1
ATOM 2780 O O . ALA A 1 372 ? -13.117 7.503 25.838 1.00 89.44 372 ALA A O 1
ATOM 2781 N N . SER A 1 373 ? -14.157 9.434 26.239 1.00 90.88 373 SER A N 1
ATOM 2782 C CA . SER A 1 373 ? -15.090 9.319 25.115 1.00 90.88 373 SER A CA 1
ATOM 2783 C C . SER A 1 373 ? -14.408 9.280 23.741 1.00 90.88 373 SER A C 1
ATOM 2785 O O . SER A 1 373 ? -15.013 8.771 22.802 1.00 90.88 373 SER A O 1
ATOM 2787 N N . ILE A 1 374 ? -13.165 9.765 23.625 1.00 94.00 374 ILE A N 1
ATOM 2788 C CA . ILE A 1 374 ? -12.375 9.767 22.387 1.00 94.00 374 ILE A CA 1
ATOM 2789 C C . ILE A 1 374 ? -11.481 8.529 22.330 1.00 94.00 374 ILE A C 1
ATOM 2791 O O . ILE A 1 374 ? -11.592 7.737 21.397 1.00 94.00 374 ILE A O 1
ATOM 2795 N N . TYR A 1 375 ? -10.626 8.306 23.335 1.00 93.62 375 TYR A N 1
ATOM 2796 C CA . TYR A 1 375 ? -9.677 7.191 23.275 1.00 93.62 375 TYR A CA 1
ATOM 2797 C C . TYR A 1 375 ? -10.377 5.825 23.276 1.00 93.62 375 TYR A C 1
ATOM 2799 O O . TYR A 1 375 ? -9.888 4.890 22.645 1.00 93.62 375 TYR A O 1
ATOM 2807 N N . ASN A 1 376 ? -11.555 5.708 23.902 1.00 92.06 376 ASN A N 1
ATOM 2808 C CA . ASN A 1 376 ? -12.350 4.479 23.873 1.00 92.06 376 ASN A CA 1
ATOM 2809 C C . ASN A 1 376 ? -12.890 4.161 22.477 1.00 92.06 376 ASN A C 1
ATOM 2811 O O . ASN A 1 376 ? -13.209 3.012 22.202 1.00 92.06 376 ASN A O 1
ATOM 2815 N N . LYS A 1 377 ? -12.983 5.143 21.572 1.00 92.81 377 LYS A N 1
ATOM 2816 C CA . LYS A 1 377 ? -13.347 4.902 20.168 1.00 92.81 377 LYS A CA 1
ATOM 2817 C C . LYS A 1 377 ? -12.189 4.348 19.345 1.00 92.81 377 LYS A C 1
ATOM 2819 O O . LYS A 1 377 ? -12.427 3.827 18.264 1.00 92.81 377 LYS A O 1
ATOM 2824 N N . ILE A 1 378 ? -10.960 4.472 19.847 1.00 94.06 378 ILE A N 1
ATOM 2825 C CA . ILE A 1 378 ? -9.737 4.210 19.089 1.00 94.06 378 ILE A CA 1
ATOM 2826 C C . ILE A 1 378 ? -9.051 2.944 19.583 1.00 94.06 378 ILE A C 1
ATOM 2828 O O . ILE A 1 378 ? -8.721 2.086 18.767 1.00 94.06 378 ILE A O 1
ATOM 2832 N N . TYR A 1 379 ? -8.844 2.816 20.894 1.00 91.56 379 TYR A N 1
ATOM 2833 C CA . TYR A 1 379 ? -8.142 1.679 21.480 1.00 91.56 379 TYR A CA 1
ATOM 2834 C C . TYR A 1 379 ? -8.959 0.393 21.405 1.00 91.56 379 TYR A C 1
ATOM 2836 O O . TYR A 1 379 ? -10.183 0.409 21.538 1.00 91.56 379 TYR A O 1
ATOM 2844 N N . THR A 1 380 ? -8.242 -0.713 21.215 1.00 84.38 380 THR A N 1
ATOM 2845 C CA . THR A 1 380 ? -8.764 -2.081 21.263 1.00 84.38 380 THR A CA 1
ATOM 2846 C C . THR A 1 380 ? -8.366 -2.712 22.590 1.00 84.38 380 THR A C 1
ATOM 2848 O O . THR A 1 380 ? -7.241 -2.530 23.057 1.00 84.38 380 THR A O 1
ATOM 2851 N N . HIS A 1 381 ? -9.269 -3.490 23.179 1.00 74.38 381 HIS A N 1
ATOM 2852 C CA . HIS A 1 381 ? -8.947 -4.319 24.332 1.00 74.38 381 HIS A CA 1
ATOM 2853 C C . HIS A 1 381 ? -8.354 -5.662 23.880 1.00 74.38 381 HIS A C 1
ATOM 2855 O O . HIS A 1 381 ? -9.076 -6.523 23.373 1.00 74.38 381 HIS A O 1
ATOM 2861 N N . TYR A 1 382 ? -7.052 -5.861 24.084 1.00 67.38 382 TYR A N 1
ATOM 2862 C CA . TYR A 1 382 ? -6.372 -7.130 23.809 1.00 67.38 382 TYR A CA 1
ATOM 2863 C C . TYR A 1 382 ? -6.470 -8.048 25.036 1.00 67.38 382 TYR A C 1
ATOM 2865 O O . TYR A 1 382 ? -5.999 -7.703 26.119 1.00 67.38 382 TYR A O 1
ATOM 2873 N N . LYS A 1 383 ? -7.125 -9.210 24.886 1.00 53.97 383 LYS A N 1
ATOM 2874 C CA . LYS A 1 383 ? -7.374 -10.176 25.982 1.00 53.97 383 LYS A CA 1
ATOM 2875 C C . LYS A 1 383 ? -6.080 -10.736 26.584 1.00 53.97 383 LYS A C 1
ATOM 2877 O O . LYS A 1 383 ? -6.045 -11.159 27.727 1.00 53.97 383 LYS A O 1
ATOM 2882 N N . ASP A 1 384 ? -5.003 -10.706 25.825 1.00 46.62 384 ASP A N 1
ATOM 2883 C CA . ASP A 1 384 ? -3.649 -11.094 26.195 1.00 46.62 384 ASP A CA 1
ATOM 2884 C C . ASP A 1 384 ? -2.991 -10.135 27.210 1.00 46.62 384 ASP A C 1
ATOM 2886 O O . ASP A 1 384 ? -2.025 -10.521 27.870 1.00 46.62 384 ASP A O 1
ATOM 2890 N N . ALA A 1 385 ? -3.560 -8.943 27.439 1.00 45.56 385 ALA A N 1
ATOM 2891 C CA . ALA A 1 385 ? -3.188 -8.078 28.563 1.00 45.56 385 ALA A CA 1
ATOM 2892 C C . ALA A 1 385 ? -3.871 -8.469 29.892 1.00 45.56 385 ALA A C 1
ATOM 2894 O O . ALA A 1 385 ? -3.369 -8.122 30.963 1.00 45.56 385 ALA A O 1
ATOM 2895 N N . GLU A 1 386 ? -4.972 -9.224 29.845 1.00 44.53 386 GLU A N 1
ATOM 2896 C CA . GLU A 1 386 ? -5.742 -9.655 31.015 1.00 44.53 386 GLU A CA 1
ATOM 2897 C C . GLU A 1 386 ? -6.259 -11.080 30.792 1.00 44.53 386 GLU A C 1
ATOM 2899 O O . GLU A 1 386 ? -7.355 -11.303 30.280 1.00 44.53 386 GLU A O 1
ATOM 2904 N N . ALA A 1 387 ? -5.416 -12.052 31.154 1.00 35.84 387 ALA A N 1
ATOM 2905 C CA . ALA A 1 387 ? -5.689 -13.472 30.992 1.00 35.84 387 ALA A CA 1
ATOM 2906 C C . ALA A 1 387 ? -7.109 -13.865 31.437 1.00 35.84 387 ALA A C 1
ATOM 2908 O O . ALA A 1 387 ? -7.602 -13.468 32.490 1.00 35.84 387 ALA A O 1
ATOM 2909 N N . THR A 1 388 ? -7.716 -14.703 30.604 1.00 33.81 388 THR A N 1
ATOM 2910 C CA . THR A 1 388 ? -8.972 -15.430 30.765 1.00 33.81 388 THR A CA 1
ATOM 2911 C C . THR A 1 388 ? -9.103 -16.068 32.149 1.00 33.81 388 THR A C 1
ATOM 2913 O O . THR A 1 388 ? -8.240 -16.854 32.543 1.00 33.81 388 THR A O 1
ATOM 2916 N N . TYR A 1 389 ? -10.214 -15.829 32.854 1.00 41.41 389 TYR A N 1
ATOM 2917 C CA . TYR A 1 389 ? -10.496 -16.538 34.101 1.00 41.41 389 TYR A CA 1
ATOM 2918 C C . TYR A 1 389 ? -11.934 -17.021 34.244 1.00 41.41 389 TYR A C 1
ATOM 2920 O O . TYR A 1 389 ? -12.889 -16.252 34.183 1.00 41.41 389 TYR A O 1
ATOM 2928 N N . ALA A 1 390 ? -12.052 -18.301 34.598 1.00 30.48 390 ALA A N 1
ATOM 2929 C CA . ALA A 1 390 ? -13.174 -18.798 35.374 1.00 30.48 390 ALA A CA 1
ATOM 2930 C C . ALA A 1 390 ? -13.021 -18.302 36.823 1.00 30.48 390 ALA A C 1
ATOM 2932 O O . ALA A 1 390 ? -12.061 -18.663 37.506 1.00 30.48 390 ALA A O 1
ATOM 2933 N N . VAL A 1 391 ? -13.961 -17.480 37.295 1.00 37.00 391 VAL A N 1
ATOM 2934 C CA . VAL A 1 391 ? -14.065 -17.092 38.709 1.00 37.00 391 VAL A CA 1
ATOM 2935 C C . VAL A 1 391 ? -15.310 -17.740 39.287 1.00 37.00 391 VAL A C 1
ATOM 2937 O O . VAL A 1 391 ? -16.418 -17.459 38.839 1.00 37.00 391 VAL A O 1
ATOM 2940 N N . ASN A 1 392 ? -15.128 -18.566 40.316 1.00 32.00 392 ASN A N 1
ATOM 2941 C CA . ASN A 1 392 ? -16.170 -18.795 41.308 1.00 32.00 392 ASN A CA 1
ATOM 2942 C C . ASN A 1 392 ? -15.800 -18.050 42.597 1.00 32.00 392 ASN A C 1
ATOM 2944 O O . ASN A 1 392 ? -14.625 -17.835 42.896 1.00 32.00 392 ASN A O 1
ATOM 2948 N N . ALA A 1 393 ? -16.834 -17.580 43.289 1.00 39.50 393 ALA A N 1
ATOM 2949 C CA . ALA A 1 393 ? -16.800 -16.519 44.288 1.00 39.50 393 ALA A CA 1
ATOM 2950 C C . ALA A 1 393 ? -15.685 -16.647 45.351 1.00 39.50 393 ALA A C 1
ATOM 2952 O O . ALA A 1 393 ? -15.536 -17.694 45.979 1.00 39.50 393 ALA A O 1
ATOM 2953 N N . SER A 1 394 ? -14.998 -15.514 45.593 1.00 46.62 394 SER A N 1
ATOM 2954 C CA . SER A 1 394 ? -13.986 -15.181 46.635 1.00 46.62 394 SER A CA 1
ATOM 2955 C C . SER A 1 394 ? -12.536 -14.931 46.152 1.00 46.62 394 SER A C 1
ATOM 2957 O O . SER A 1 394 ? -11.675 -14.641 46.979 1.00 46.62 394 SER A O 1
ATOM 2959 N N . GLY A 1 395 ? -12.231 -15.008 44.845 1.00 49.56 395 GLY A N 1
ATOM 2960 C CA . GLY A 1 395 ? -10.853 -15.019 44.304 1.00 49.56 395 GLY A CA 1
ATOM 2961 C C . GLY A 1 395 ? -10.323 -13.707 43.696 1.00 49.56 395 GLY A C 1
ATOM 2962 O O . GLY A 1 395 ? -10.795 -13.271 42.654 1.00 49.56 395 GLY A O 1
ATOM 2963 N N . GLY A 1 396 ? -9.288 -13.112 44.305 1.00 54.53 396 GLY A N 1
ATOM 2964 C CA . GLY A 1 396 ? -8.454 -12.074 43.669 1.00 54.53 396 GLY A CA 1
ATOM 2965 C C . GLY A 1 396 ? -7.338 -12.654 42.779 1.00 54.53 396 GLY A C 1
ATOM 2966 O O . GLY A 1 396 ? -7.192 -13.872 42.688 1.00 54.53 396 GLY A O 1
ATOM 2967 N N . TYR A 1 397 ? -6.515 -11.788 42.173 1.00 58.00 397 TYR A N 1
ATOM 2968 C CA . TYR A 1 397 ? -5.357 -12.158 41.338 1.00 58.00 397 TYR A CA 1
ATOM 2969 C C . TYR A 1 397 ? -4.067 -11.472 41.799 1.00 58.00 397 TYR A C 1
ATOM 2971 O O . TYR A 1 397 ? -4.102 -10.325 42.245 1.00 58.00 397 TYR A O 1
ATOM 2979 N N . TYR A 1 398 ? -2.926 -12.143 41.625 1.00 64.44 398 TYR A N 1
ATOM 2980 C CA . TYR A 1 398 ? -1.589 -11.555 41.759 1.00 64.44 398 TYR A CA 1
ATOM 2981 C C . TY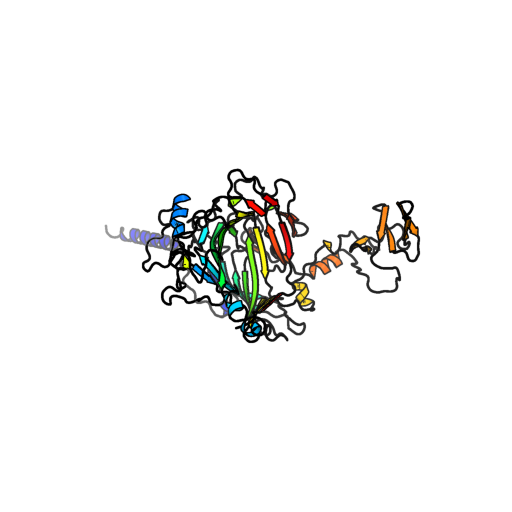R A 1 398 ? -0.941 -11.364 40.386 1.00 64.44 398 TYR A C 1
ATOM 2983 O O . TYR A 1 398 ? -1.013 -12.264 39.554 1.00 64.44 398 TYR A O 1
ATOM 2991 N N . LYS A 1 399 ? -0.269 -10.227 40.157 1.00 64.69 399 LYS A N 1
ATOM 2992 C CA . LYS A 1 399 ? 0.556 -9.997 38.959 1.00 64.69 399 LYS A CA 1
ATOM 2993 C C . LYS A 1 399 ? 2.001 -10.405 39.241 1.00 64.69 399 LYS A C 1
ATOM 2995 O O . LYS A 1 399 ? 2.618 -9.893 40.180 1.00 64.69 399 LYS A O 1
ATOM 3000 N N . SER A 1 400 ? 2.550 -11.303 38.434 1.00 67.56 400 SER A N 1
ATOM 3001 C CA . SER A 1 400 ? 3.968 -11.635 38.467 1.00 67.56 400 SER A CA 1
ATOM 3002 C C . SER A 1 400 ? 4.807 -10.474 37.943 1.00 67.56 400 SER A C 1
ATOM 3004 O O . SER A 1 400 ? 4.344 -9.613 37.191 1.00 67.56 400 SER A O 1
ATOM 3006 N N . LYS A 1 401 ? 6.092 -10.480 38.277 1.00 68.44 401 LYS A N 1
ATOM 3007 C CA . LYS A 1 401 ? 7.068 -9.537 37.722 1.00 68.44 401 LYS A CA 1
ATOM 3008 C C . LYS A 1 401 ? 7.237 -9.674 36.203 1.00 68.44 401 LYS A C 1
ATOM 3010 O O . LYS A 1 401 ? 7.599 -8.711 35.540 1.00 68.44 401 LYS A O 1
ATOM 3015 N N . SER A 1 402 ? 6.930 -10.852 35.653 1.00 64.94 402 SER A N 1
ATOM 3016 C CA . SER A 1 402 ? 6.877 -11.100 34.206 1.00 64.94 402 SER A CA 1
ATOM 3017 C C . SER A 1 402 ? 5.588 -10.604 33.537 1.00 64.94 402 SER A C 1
ATOM 3019 O O . SER A 1 402 ? 5.460 -10.717 32.325 1.00 64.94 402 SER A O 1
ATOM 3021 N N . GLY A 1 403 ? 4.637 -10.056 34.303 1.00 54.12 403 GLY A N 1
ATOM 3022 C CA . GLY A 1 403 ? 3.390 -9.485 33.794 1.00 54.12 403 GLY A CA 1
ATOM 3023 C C . GLY A 1 403 ? 2.199 -10.445 33.750 1.00 54.12 403 GLY A C 1
ATOM 3024 O O . GLY A 1 403 ? 1.083 -9.981 33.537 1.00 54.12 403 GLY A O 1
ATOM 3025 N N . ALA A 1 404 ? 2.404 -11.740 34.006 1.00 59.59 404 ALA A N 1
ATOM 3026 C CA . ALA A 1 404 ? 1.342 -12.743 34.043 1.00 59.59 404 ALA A CA 1
ATOM 3027 C C . ALA A 1 404 ? 0.503 -12.625 35.325 1.00 59.59 404 ALA A C 1
ATOM 3029 O O . ALA A 1 404 ? 1.038 -12.390 36.407 1.00 59.59 404 ALA A O 1
ATOM 3030 N N . TYR A 1 405 ? -0.811 -12.817 35.227 1.00 59.31 405 TYR A N 1
ATOM 3031 C CA . TYR A 1 405 ? -1.691 -12.859 36.395 1.00 59.31 405 TYR A CA 1
ATOM 3032 C C . TYR A 1 405 ? -1.866 -14.308 36.876 1.00 59.31 405 TYR A C 1
ATOM 3034 O O . TYR A 1 405 ? -1.828 -15.233 36.068 1.00 59.31 405 TYR A O 1
ATOM 3042 N N . TYR A 1 406 ? -2.063 -14.507 38.180 1.00 62.66 406 TYR A N 1
ATOM 3043 C CA . TYR A 1 406 ? -2.324 -15.812 38.794 1.00 62.66 406 TYR A CA 1
ATOM 3044 C C . TYR A 1 406 ? -3.473 -15.708 39.791 1.00 62.66 406 TYR A C 1
ATOM 3046 O O . TYR A 1 406 ? -3.520 -14.761 40.581 1.00 62.66 406 TYR A O 1
ATOM 3054 N N . SER A 1 407 ? -4.390 -16.680 39.780 1.00 64.19 407 SER A N 1
ATOM 3055 C CA . SER A 1 407 ? -5.503 -16.711 40.734 1.00 64.19 407 SER A CA 1
ATOM 3056 C C . SER A 1 407 ? -4.979 -16.906 42.154 1.00 64.19 407 SER A C 1
ATOM 3058 O O . SER A 1 407 ? -4.108 -17.739 42.392 1.00 64.19 407 SER A O 1
ATOM 3060 N N . VAL A 1 408 ? -5.550 -16.181 43.114 1.00 61.69 408 VAL A N 1
ATOM 3061 C CA . VAL A 1 408 ? -5.282 -16.370 44.547 1.00 61.69 408 VAL A CA 1
ATOM 3062 C C . VAL A 1 408 ? -5.511 -17.827 44.983 1.00 61.69 408 VAL A C 1
ATOM 3064 O O . VAL A 1 408 ? -4.804 -18.321 45.857 1.00 61.69 408 VAL A O 1
ATOM 3067 N N . GLN A 1 409 ? -6.455 -18.531 44.350 1.00 64.75 409 GLN A N 1
ATOM 3068 C CA . GLN A 1 409 ? -6.804 -19.922 44.661 1.00 64.75 409 GLN A CA 1
ATOM 3069 C C . GLN A 1 409 ? -5.753 -20.935 44.175 1.00 64.75 409 GLN A C 1
ATOM 3071 O O . GLN A 1 409 ? -5.754 -22.078 44.625 1.00 64.75 409 GLN A O 1
ATOM 3076 N N . ASN A 1 410 ? -4.835 -20.535 43.287 1.00 68.94 410 ASN A N 1
ATOM 3077 C CA . ASN A 1 410 ? -3.763 -21.413 42.811 1.00 68.94 410 ASN A CA 1
ATOM 3078 C C . ASN A 1 410 ? -2.638 -21.584 43.849 1.00 68.94 410 ASN A C 1
ATOM 3080 O O . ASN A 1 410 ? -1.762 -22.419 43.657 1.00 68.94 410 ASN A O 1
ATOM 3084 N N . PHE A 1 411 ? -2.641 -20.824 44.948 1.00 66.69 411 PHE A N 1
ATOM 3085 C CA . PHE A 1 411 ? -1.558 -20.795 45.936 1.00 66.69 411 PHE A CA 1
ATOM 3086 C C . PHE A 1 411 ? -1.975 -21.481 47.251 1.00 66.69 411 PHE A C 1
ATOM 3088 O O . PHE A 1 411 ? -3.112 -21.342 47.692 1.00 66.69 411 PHE A O 1
ATOM 3095 N N . SER A 1 412 ? -1.070 -22.236 47.901 1.00 56.34 412 SER A N 1
ATOM 3096 C CA . SER A 1 412 ? -1.386 -23.082 49.086 1.00 56.34 412 SER A CA 1
ATOM 3097 C C . SER A 1 412 ? -1.846 -22.305 50.309 1.00 56.34 412 SER A C 1
ATOM 3099 O O . SER A 1 412 ? -2.482 -22.867 51.197 1.00 56.34 412 SER A O 1
ATOM 3101 N N . SER A 1 413 ? -1.514 -21.021 50.354 1.00 55.69 413 SER A N 1
ATOM 3102 C CA . SER A 1 413 ? -1.926 -20.090 51.389 1.00 55.69 413 SER A CA 1
ATOM 3103 C C . SER A 1 413 ? -1.709 -18.673 50.873 1.00 55.69 413 SER A C 1
ATOM 3105 O O . SER A 1 413 ? -0.589 -18.260 50.580 1.00 55.69 413 SER A O 1
ATOM 3107 N N . VAL A 1 414 ? -2.788 -17.896 50.806 1.00 53.81 414 VAL A N 1
ATOM 3108 C CA . VAL A 1 414 ? -2.813 -16.488 50.349 1.00 53.81 414 VAL A CA 1
ATOM 3109 C C . VAL A 1 414 ? -1.968 -15.550 51.242 1.00 53.81 414 VAL A C 1
ATOM 3111 O O . VAL A 1 414 ? -1.881 -14.348 51.011 1.00 53.81 414 VAL A O 1
ATOM 3114 N N . SER A 1 415 ? -1.354 -16.090 52.295 1.00 55.28 415 SER A N 1
ATOM 3115 C CA . SER A 1 415 ? -0.665 -15.365 53.360 1.00 55.28 415 SER A CA 1
ATOM 3116 C C . SER A 1 415 ? 0.797 -15.775 53.560 1.00 55.28 415 SER A C 1
ATOM 3118 O O . SER A 1 415 ? 1.428 -15.267 54.485 1.00 55.28 415 SER A O 1
ATOM 3120 N N . THR A 1 416 ? 1.345 -16.700 52.762 1.00 66.12 416 THR A N 1
ATOM 3121 C CA . THR A 1 416 ? 2.729 -17.172 52.941 1.00 66.12 416 THR A CA 1
ATOM 3122 C C . THR A 1 416 ? 3.595 -16.768 51.756 1.00 66.12 416 THR A C 1
ATOM 3124 O O . THR A 1 416 ? 3.478 -17.321 50.664 1.00 66.12 416 THR A O 1
ATOM 3127 N N . PHE A 1 417 ? 4.477 -15.799 51.993 1.00 76.44 417 PHE A N 1
ATOM 3128 C CA . PHE A 1 417 ? 5.461 -15.341 51.021 1.00 76.44 417 PHE A CA 1
ATOM 3129 C C . PHE A 1 417 ? 6.795 -16.060 51.216 1.00 76.44 417 PHE A C 1
ATOM 3131 O O . PHE A 1 417 ? 7.117 -16.544 52.302 1.00 76.44 417 PHE A O 1
ATOM 3138 N N . TYR A 1 418 ? 7.564 -16.134 50.136 1.00 82.19 418 TYR A N 1
ATOM 3139 C CA . TYR A 1 418 ? 8.854 -16.796 50.077 1.00 82.19 418 TYR A CA 1
ATOM 3140 C C . TYR A 1 418 ? 9.923 -15.839 49.569 1.00 82.19 418 TYR A C 1
ATOM 3142 O O . TYR A 1 418 ? 9.699 -15.018 48.675 1.00 82.19 418 TYR A O 1
ATOM 3150 N N . LYS A 1 419 ? 11.126 -15.982 50.110 1.00 86.56 419 LYS A N 1
ATOM 3151 C CA . LYS A 1 419 ? 12.332 -15.350 49.591 1.00 86.56 419 LYS A CA 1
ATOM 3152 C C . LYS A 1 419 ? 13.154 -16.393 48.845 1.00 86.56 419 LYS A C 1
ATOM 3154 O O . LYS A 1 419 ? 13.360 -17.504 49.333 1.00 86.56 419 LYS A O 1
ATOM 3159 N N . LYS A 1 420 ? 13.636 -16.020 47.660 1.00 89.56 420 LYS A N 1
ATOM 3160 C CA . LYS A 1 420 ? 14.594 -16.824 46.901 1.00 89.56 420 LYS A CA 1
ATOM 3161 C C . LYS A 1 420 ? 15.971 -16.724 47.559 1.00 89.56 420 LYS A C 1
ATOM 3163 O O . LYS A 1 420 ? 16.494 -15.622 47.725 1.00 89.56 420 LYS A O 1
ATOM 3168 N N . ILE A 1 421 ? 16.559 -17.866 47.893 1.00 87.56 421 ILE A N 1
ATOM 3169 C CA . ILE A 1 421 ? 17.959 -17.997 48.296 1.00 87.56 421 ILE A CA 1
ATOM 3170 C C . ILE A 1 421 ? 18.701 -18.683 47.152 1.00 87.56 421 ILE A C 1
ATOM 3172 O O . ILE A 1 421 ? 18.279 -19.726 46.654 1.00 87.56 421 ILE A O 1
ATOM 3176 N N . VAL A 1 422 ? 19.801 -18.072 46.721 1.00 87.88 422 VAL A N 1
ATOM 3177 C CA . VAL A 1 422 ? 20.703 -18.641 45.719 1.00 87.88 422 VAL A CA 1
ATOM 3178 C C . VAL A 1 422 ? 22.023 -18.931 46.413 1.00 87.88 422 VAL A C 1
ATOM 3180 O O . VAL A 1 422 ? 22.711 -18.002 46.831 1.00 87.88 422 VAL A O 1
ATOM 3183 N N . ASP A 1 423 ? 22.356 -20.211 46.550 1.00 82.56 423 ASP A N 1
ATOM 3184 C CA . ASP A 1 423 ? 23.693 -20.643 46.938 1.00 82.56 423 ASP A CA 1
ATOM 3185 C C . ASP A 1 423 ? 24.523 -20.845 45.668 1.00 82.56 423 ASP A C 1
ATOM 3187 O O . ASP A 1 423 ? 24.455 -21.877 44.994 1.00 82.56 423 ASP A O 1
ATOM 3191 N N . THR A 1 424 ? 25.301 -19.821 45.332 1.00 81.25 424 THR A N 1
ATOM 3192 C CA . THR A 1 424 ? 26.154 -19.805 44.141 1.00 81.25 424 THR A CA 1
ATOM 3193 C C . THR A 1 424 ? 27.312 -20.804 44.237 1.00 81.25 424 THR A C 1
ATOM 3195 O O . THR A 1 424 ? 27.827 -21.216 43.202 1.00 81.25 424 THR A O 1
ATOM 3198 N N . ALA A 1 425 ? 27.718 -21.224 45.443 1.00 81.06 425 ALA A N 1
ATOM 3199 C CA . ALA A 1 425 ? 28.829 -22.160 45.625 1.00 81.06 425 ALA A CA 1
ATOM 3200 C C . ALA A 1 425 ? 28.434 -23.603 45.273 1.00 81.06 425 ALA A C 1
ATOM 3202 O O . ALA A 1 425 ? 29.257 -24.357 44.762 1.00 81.06 425 ALA A O 1
ATOM 3203 N N . ASN A 1 426 ? 27.167 -23.964 45.494 1.00 83.19 426 ASN A N 1
ATOM 3204 C CA . ASN A 1 426 ? 26.643 -25.310 45.240 1.00 83.19 426 ASN A CA 1
ATOM 3205 C C . ASN A 1 426 ? 25.648 -25.373 44.063 1.00 83.19 426 ASN A C 1
ATOM 3207 O O . ASN A 1 426 ? 25.098 -26.434 43.779 1.00 83.19 426 ASN A O 1
ATOM 3211 N N . ASN A 1 427 ? 25.412 -24.247 43.377 1.00 82.00 427 ASN A N 1
ATOM 3212 C CA . ASN A 1 427 ? 24.417 -24.085 42.308 1.00 82.00 427 ASN A CA 1
ATOM 3213 C C . ASN A 1 427 ? 23.002 -24.545 42.717 1.00 82.00 427 ASN A C 1
ATOM 3215 O O . ASN A 1 427 ? 22.258 -25.133 41.930 1.00 82.00 427 ASN A O 1
ATOM 3219 N N . VAL A 1 428 ? 22.632 -24.282 43.972 1.00 85.69 428 VAL A N 1
ATOM 3220 C CA . VAL A 1 428 ? 21.324 -24.641 44.530 1.00 85.69 428 VAL A CA 1
ATOM 3221 C C . VAL A 1 428 ? 20.481 -23.381 44.678 1.00 85.69 428 VAL A C 1
ATOM 3223 O O . VAL A 1 428 ? 20.907 -22.383 45.257 1.00 85.69 428 VAL A O 1
ATOM 3226 N N . THR A 1 429 ? 19.249 -23.434 44.174 1.00 86.81 429 THR A N 1
ATOM 3227 C CA . THR A 1 429 ? 18.226 -22.418 44.443 1.00 86.81 429 THR A CA 1
ATOM 3228 C C . THR A 1 429 ? 17.187 -23.001 45.389 1.00 86.81 429 THR A C 1
ATOM 3230 O O . THR A 1 429 ? 16.621 -24.057 45.111 1.00 86.81 429 THR A O 1
ATOM 3233 N N . SER A 1 430 ? 16.910 -22.302 46.485 1.00 87.75 430 SER A N 1
ATOM 3234 C CA . SER A 1 430 ? 15.892 -22.683 47.462 1.00 87.75 430 SER A CA 1
ATOM 3235 C C . SER A 1 430 ? 14.951 -21.517 47.763 1.00 87.75 430 SER A C 1
ATOM 3237 O O . SER A 1 430 ? 15.270 -20.348 47.537 1.00 87.75 430 SER A O 1
ATOM 3239 N N . TYR A 1 431 ? 13.755 -21.842 48.245 1.00 88.12 431 TYR A N 1
ATOM 3240 C CA . TYR A 1 431 ? 12.725 -20.871 48.599 1.00 88.12 431 TYR A CA 1
ATOM 3241 C C . TYR A 1 431 ? 12.296 -21.124 50.037 1.00 88.12 431 TYR A C 1
ATOM 3243 O O . TYR A 1 431 ? 11.804 -22.203 50.364 1.00 88.12 431 TYR A O 1
ATOM 3251 N N . VAL A 1 432 ? 12.494 -20.129 50.897 1.00 87.38 432 VAL A N 1
ATOM 3252 C CA . VAL A 1 432 ? 12.147 -20.193 52.323 1.00 87.38 432 VAL A CA 1
ATOM 3253 C C . VAL A 1 432 ? 11.077 -19.169 52.650 1.00 87.38 432 VAL A C 1
ATOM 3255 O O . VAL A 1 432 ? 11.062 -18.083 52.069 1.00 87.38 432 VAL A O 1
ATOM 3258 N N . ALA A 1 433 ? 10.168 -19.537 53.552 1.00 84.12 433 ALA A N 1
ATOM 3259 C CA . ALA A 1 433 ? 9.095 -18.656 53.989 1.00 84.12 433 ALA A CA 1
ATOM 3260 C C . ALA A 1 433 ? 9.679 -17.416 54.686 1.00 84.12 433 ALA A C 1
ATOM 3262 O O . ALA A 1 433 ? 10.529 -17.537 55.567 1.00 84.12 433 ALA A O 1
ATOM 3263 N N . ASP A 1 434 ? 9.226 -16.237 54.275 1.00 76.31 434 ASP A N 1
ATOM 3264 C CA . ASP A 1 434 ? 9.695 -14.937 54.755 1.00 76.31 434 ASP A CA 1
ATOM 3265 C C . ASP A 1 434 ? 8.519 -13.954 54.686 1.00 76.31 434 ASP A C 1
ATOM 3267 O O . ASP A 1 434 ? 7.853 -13.855 53.655 1.00 76.31 434 ASP A O 1
ATOM 3271 N N . SER A 1 435 ? 8.250 -13.222 55.769 1.00 67.38 435 SER A N 1
ATOM 3272 C CA . SER A 1 435 ? 7.160 -12.240 55.835 1.00 67.38 435 SER A CA 1
ATOM 3273 C C . SER A 1 435 ? 7.345 -11.048 54.886 1.00 67.38 435 SER A C 1
ATOM 3275 O O . SER A 1 435 ? 6.373 -10.351 54.603 1.00 67.38 435 SER A O 1
ATOM 3277 N N . ALA A 1 436 ? 8.560 -10.836 54.369 1.00 69.06 436 ALA A N 1
ATOM 3278 C CA . ALA A 1 436 ? 8.902 -9.831 53.364 1.00 69.06 436 ALA A CA 1
ATOM 3279 C C . ALA A 1 436 ? 9.268 -10.439 51.991 1.00 69.06 436 ALA A C 1
ATOM 3281 O O . ALA A 1 436 ? 9.815 -9.748 51.128 1.00 69.06 436 ALA A O 1
ATOM 3282 N N . GLY A 1 437 ? 9.005 -11.733 51.778 1.00 71.62 437 GLY A N 1
ATOM 3283 C CA . GLY A 1 437 ? 9.287 -12.421 50.520 1.00 71.62 437 GLY A CA 1
ATOM 3284 C C . GLY A 1 437 ? 8.493 -11.872 49.326 1.00 71.62 437 GLY A C 1
ATOM 3285 O O . GLY A 1 437 ? 7.370 -11.395 49.469 1.00 71.62 437 GLY A O 1
ATOM 3286 N N . THR A 1 438 ? 9.061 -11.967 48.122 1.00 76.62 438 THR A N 1
ATOM 3287 C CA . THR A 1 438 ? 8.394 -11.568 46.866 1.00 76.62 438 THR A CA 1
ATOM 3288 C C . THR A 1 438 ? 7.877 -12.750 46.054 1.00 76.62 438 THR A C 1
ATOM 3290 O O . THR A 1 438 ? 7.279 -12.544 45.004 1.00 76.62 438 THR A O 1
ATOM 3293 N N . TYR A 1 439 ? 8.097 -13.987 46.504 1.00 80.62 439 TYR A N 1
ATOM 3294 C CA . TYR A 1 439 ? 7.682 -15.192 45.791 1.00 80.62 439 TYR A CA 1
ATOM 3295 C C . TYR A 1 439 ? 6.476 -15.858 46.454 1.00 80.62 439 TYR A C 1
ATOM 3297 O O . TYR A 1 439 ? 6.350 -15.862 47.676 1.00 80.62 439 TYR A O 1
ATOM 3305 N N . VAL A 1 440 ? 5.622 -16.483 45.650 1.00 79.62 440 VAL A N 1
ATOM 3306 C CA . VAL A 1 440 ? 4.518 -17.345 46.103 1.00 79.62 440 VAL A CA 1
ATOM 3307 C C . VAL A 1 440 ? 4.601 -18.704 45.418 1.00 79.62 440 VAL A C 1
ATOM 3309 O O . VAL A 1 440 ? 5.093 -18.806 44.293 1.00 79.62 440 VAL A O 1
ATOM 3312 N N . LYS A 1 441 ? 4.156 -19.757 46.106 1.00 82.12 441 LYS A N 1
ATOM 3313 C CA . LYS A 1 441 ? 4.214 -21.133 45.600 1.00 82.12 441 LYS A CA 1
ATOM 3314 C C . LYS A 1 441 ? 2.941 -21.497 44.845 1.00 82.12 441 LYS A C 1
ATOM 3316 O O . LYS A 1 441 ? 1.893 -21.648 45.468 1.00 82.12 441 LYS A O 1
ATOM 3321 N N . ASP A 1 442 ? 3.044 -21.660 43.533 1.00 78.06 442 ASP A N 1
ATOM 3322 C CA . ASP A 1 442 ? 1.942 -22.122 42.693 1.00 78.06 442 ASP A CA 1
ATOM 3323 C C . ASP A 1 442 ? 1.720 -23.626 42.908 1.00 78.06 442 ASP A C 1
ATOM 3325 O O . ASP A 1 442 ? 2.606 -24.443 42.657 1.00 78.06 442 ASP A O 1
ATOM 3329 N N . ASN A 1 443 ? 0.536 -24.007 43.378 1.00 72.50 443 ASN A N 1
ATOM 3330 C CA . ASN A 1 443 ? 0.179 -25.406 43.605 1.00 72.50 443 ASN A CA 1
ATOM 3331 C C . ASN A 1 443 ? -0.114 -26.162 42.315 1.00 72.50 443 ASN A C 1
ATOM 3333 O O . ASN A 1 443 ? -0.135 -27.390 42.341 1.00 72.50 443 ASN A O 1
ATOM 3337 N N . VAL A 1 444 ? -0.377 -25.451 41.217 1.00 69.56 444 VAL A N 1
ATOM 3338 C CA . VAL A 1 444 ? -0.698 -26.066 39.930 1.00 69.56 444 VAL A CA 1
ATOM 3339 C C . VAL A 1 444 ? 0.585 -26.521 39.244 1.00 69.56 444 VAL A C 1
ATOM 3341 O O . VAL A 1 444 ? 0.709 -27.688 38.883 1.00 69.56 444 VAL A O 1
ATOM 3344 N N . SER A 1 445 ? 1.566 -25.626 39.103 1.00 73.88 445 SER A N 1
ATOM 3345 C CA . SER A 1 445 ? 2.871 -25.970 38.518 1.00 73.88 445 SER A CA 1
ATOM 3346 C C . SER A 1 445 ? 3.870 -26.556 39.523 1.00 73.88 445 SER A C 1
ATOM 3348 O O . SER A 1 445 ? 4.881 -27.130 39.121 1.00 73.88 445 SER A O 1
ATOM 3350 N N . GLY A 1 446 ? 3.632 -26.387 40.827 1.00 75.25 446 GLY A N 1
ATOM 3351 C CA . GLY A 1 446 ? 4.575 -26.732 41.896 1.00 75.25 446 GLY A CA 1
ATOM 3352 C C . GLY A 1 446 ? 5.762 -25.766 42.029 1.00 75.25 446 GLY A C 1
ATOM 3353 O O . GLY A 1 446 ? 6.590 -25.949 42.926 1.00 75.25 446 GLY A O 1
ATOM 3354 N N . GLY A 1 447 ? 5.857 -24.756 41.156 1.00 82.88 447 GLY A N 1
ATOM 3355 C CA . GLY A 1 447 ? 6.943 -23.777 41.103 1.00 82.88 447 GLY A CA 1
ATOM 3356 C C . GLY A 1 447 ? 6.719 -22.536 41.975 1.00 82.88 447 GLY A C 1
ATOM 3357 O O . GLY A 1 447 ? 5.678 -22.361 42.607 1.00 82.88 447 GLY A O 1
ATOM 3358 N N . PHE A 1 448 ? 7.714 -21.644 41.997 1.00 84.50 448 PHE A N 1
ATOM 3359 C CA . PHE A 1 448 ? 7.643 -20.361 42.704 1.00 84.50 448 PHE A CA 1
ATOM 3360 C C . PHE A 1 448 ? 7.592 -19.195 41.716 1.00 84.50 448 PHE A C 1
ATOM 3362 O O . PHE A 1 448 ? 8.448 -19.075 40.840 1.00 84.50 448 PHE A O 1
ATOM 3369 N N . VAL A 1 449 ? 6.616 -18.308 41.898 1.00 79.75 449 VAL A N 1
ATOM 3370 C CA . VAL A 1 449 ? 6.375 -17.140 41.043 1.00 79.75 449 VAL A CA 1
ATOM 3371 C C . VAL A 1 449 ? 6.791 -15.875 41.784 1.00 79.75 449 VAL A C 1
ATOM 3373 O O . VAL A 1 449 ? 6.319 -15.638 42.892 1.00 79.75 449 VAL A O 1
ATOM 3376 N N . GLU A 1 450 ? 7.649 -15.048 41.177 1.00 84.62 450 GLU A N 1
ATOM 3377 C CA . GLU A 1 450 ? 7.988 -13.719 41.708 1.00 84.62 450 GLU A CA 1
ATOM 3378 C C . GLU A 1 450 ? 6.859 -12.727 41.405 1.00 84.62 450 GLU A C 1
ATOM 3380 O O . GLU A 1 450 ? 6.487 -12.529 40.244 1.00 84.62 450 GLU A O 1
ATOM 3385 N N . LEU A 1 451 ? 6.331 -12.077 42.437 1.00 72.94 451 LEU A N 1
ATOM 3386 C CA . LEU A 1 451 ? 5.293 -11.060 42.339 1.00 72.94 451 LEU A CA 1
ATOM 3387 C C . LEU A 1 451 ? 5.887 -9.688 42.009 1.00 72.94 451 LEU A C 1
ATOM 3389 O O . LEU A 1 451 ? 6.985 -9.341 42.440 1.00 72.94 451 LEU A O 1
ATOM 3393 N N . GLY A 1 452 ? 5.143 -8.892 41.240 1.00 62.03 452 GLY A N 1
ATOM 3394 C CA . GLY A 1 452 ? 5.564 -7.552 40.824 1.00 62.03 452 GLY A CA 1
ATOM 3395 C C . GLY A 1 452 ? 5.495 -6.480 41.922 1.00 62.03 452 GLY A C 1
ATOM 3396 O O . GLY A 1 452 ? 6.038 -5.398 41.719 1.00 62.03 452 GLY A O 1
ATOM 3397 N N . TYR A 1 453 ? 4.851 -6.758 43.066 1.00 58.69 453 TYR A N 1
ATOM 3398 C CA . TYR A 1 453 ? 4.643 -5.806 44.171 1.00 58.69 453 TYR A CA 1
ATOM 3399 C C . TYR A 1 453 ? 4.751 -6.482 45.551 1.00 58.69 453 TYR A C 1
ATOM 3401 O O . TYR A 1 453 ? 4.411 -7.656 45.695 1.00 58.69 453 TYR A O 1
ATOM 3409 N N . THR A 1 454 ? 5.220 -5.734 46.561 1.00 49.59 454 THR A N 1
ATOM 3410 C CA . THR A 1 454 ? 5.448 -6.202 47.942 1.00 49.59 454 THR A CA 1
ATOM 3411 C C . THR A 1 454 ? 4.212 -6.050 48.843 1.00 49.59 454 THR A C 1
ATOM 3413 O O . THR A 1 454 ? 3.325 -5.233 48.602 1.00 49.59 454 THR A O 1
ATOM 3416 N N . SER A 1 455 ? 4.147 -6.860 49.902 1.00 50.06 455 SER A N 1
ATOM 3417 C CA . SER A 1 455 ? 2.998 -7.064 50.790 1.00 50.06 455 SER A CA 1
ATOM 3418 C C . SER A 1 455 ? 2.884 -6.062 51.952 1.00 50.06 455 SER A C 1
ATOM 3420 O O . SER A 1 455 ? 2.903 -6.457 53.118 1.00 50.06 455 SER A O 1
ATOM 3422 N N . SER A 1 456 ? 2.676 -4.774 51.674 1.00 42.62 456 SER A N 1
ATOM 3423 C CA . SER A 1 456 ? 1.969 -3.901 52.627 1.00 42.62 456 SER A CA 1
ATOM 3424 C C . SER A 1 456 ? 0.528 -3.707 52.146 1.00 42.62 456 SER A C 1
ATOM 3426 O O . SER A 1 456 ? 0.234 -2.936 51.238 1.00 42.62 456 SER A O 1
ATOM 3428 N N . ILE A 1 457 ? -0.399 -4.466 52.744 1.00 42.03 457 ILE A N 1
ATOM 3429 C CA . ILE A 1 457 ? -1.839 -4.541 52.409 1.00 42.03 457 ILE A CA 1
ATOM 3430 C C . ILE A 1 457 ? -2.604 -3.280 52.881 1.00 42.03 457 ILE A C 1
ATOM 3432 O O . ILE A 1 457 ? -3.735 -3.323 53.349 1.00 42.03 457 ILE A O 1
ATOM 3436 N N . SER A 1 458 ? -2.014 -2.103 52.726 1.00 34.56 458 SER A N 1
ATOM 3437 C CA . SER A 1 458 ? -2.665 -0.825 53.014 1.00 34.56 458 SER A CA 1
ATOM 3438 C C . SER A 1 458 ? -2.535 0.124 51.825 1.00 34.56 458 SER A C 1
ATOM 3440 O O . SER A 1 458 ? -1.988 1.205 51.973 1.00 34.56 458 SER A O 1
ATOM 3442 N N . ALA A 1 459 ? -3.083 -0.330 50.685 1.00 30.77 459 ALA A N 1
ATOM 3443 C CA . ALA A 1 459 ? -3.531 0.423 49.498 1.00 30.77 459 ALA A CA 1
ATOM 3444 C C . ALA A 1 459 ? -2.471 1.283 48.748 1.00 30.77 459 ALA A C 1
ATOM 3446 O O . ALA A 1 459 ? -1.694 1.995 49.371 1.00 30.77 459 ALA A O 1
ATOM 3447 N N . PRO A 1 460 ? -2.455 1.277 47.394 1.00 34.22 460 PRO A N 1
ATOM 3448 C CA . PRO A 1 460 ? -3.652 1.481 46.580 1.00 34.22 460 PRO A CA 1
ATOM 3449 C C . PRO A 1 460 ? -3.944 0.405 45.518 1.00 34.22 460 PRO A C 1
ATOM 3451 O O . PRO A 1 460 ? -3.065 -0.237 44.956 1.00 34.22 460 PRO A O 1
ATOM 3454 N N . THR A 1 461 ? -5.247 0.284 45.244 1.00 32.59 461 THR A N 1
ATOM 3455 C CA . THR A 1 461 ? -5.885 -0.182 43.999 1.00 32.59 461 THR A CA 1
ATOM 3456 C C . THR A 1 461 ? -5.545 -1.582 43.493 1.00 32.59 461 THR A C 1
ATOM 3458 O O . THR A 1 461 ? -4.744 -1.798 42.589 1.00 32.59 461 THR A O 1
ATOM 3461 N N . LYS A 1 462 ? -6.330 -2.526 44.016 1.00 39.16 462 LYS A N 1
ATOM 3462 C CA . LYS A 1 462 ? -6.828 -3.698 43.296 1.00 39.16 462 LYS A CA 1
ATOM 3463 C C . LYS A 1 462 ? -7.187 -3.340 41.836 1.00 39.16 462 LYS A C 1
ATOM 3465 O O . LYS A 1 462 ? -8.091 -2.535 41.633 1.00 39.16 462 LYS A O 1
ATOM 3470 N N . TYR A 1 463 ? -6.612 -4.023 40.846 1.00 39.97 463 TYR A N 1
ATOM 3471 C CA . TYR A 1 463 ? -7.351 -4.330 39.612 1.00 39.97 463 TYR A CA 1
ATOM 3472 C C . TYR A 1 463 ? -8.342 -5.450 39.967 1.00 39.97 463 TYR A C 1
ATOM 3474 O O . TYR A 1 463 ? -8.084 -6.629 39.749 1.00 39.97 463 TYR A O 1
ATOM 3482 N N . ALA A 1 464 ? -9.420 -5.101 40.676 1.00 41.38 464 ALA A N 1
ATOM 3483 C CA . ALA A 1 464 ? -10.477 -6.047 41.019 1.00 41.38 464 ALA A CA 1
ATOM 3484 C C . ALA A 1 464 ? -11.496 -6.074 39.883 1.00 41.38 464 ALA A C 1
ATOM 3486 O O . ALA A 1 464 ? -12.492 -5.357 39.921 1.00 41.38 464 ALA A O 1
ATOM 3487 N N . ILE A 1 465 ? -11.255 -6.919 38.887 1.00 48.53 465 ILE A N 1
ATOM 3488 C CA . ILE A 1 465 ? -12.320 -7.356 37.990 1.00 48.53 465 ILE A CA 1
ATOM 3489 C C . ILE A 1 465 ? -13.082 -8.445 38.745 1.00 48.53 465 ILE A C 1
ATOM 3491 O O . ILE A 1 465 ? -12.539 -9.502 39.055 1.00 48.53 465 ILE A O 1
ATOM 3495 N N . SER A 1 466 ? -14.310 -8.142 39.160 1.00 44.88 466 SER A N 1
ATOM 3496 C CA . SER A 1 466 ? -15.076 -8.962 40.107 1.00 44.88 466 SER A CA 1
ATOM 3497 C C . SER A 1 466 ? -15.777 -10.168 39.468 1.00 44.88 466 SER A C 1
ATOM 3499 O O . SER A 1 466 ? -16.205 -11.060 40.199 1.00 44.88 466 SER A O 1
ATOM 3501 N N . ASN A 1 467 ? -15.907 -10.205 38.136 1.00 50.69 467 ASN A N 1
ATOM 3502 C CA . ASN A 1 467 ? -16.490 -11.302 37.351 1.00 50.69 467 ASN A CA 1
ATOM 3503 C C . ASN A 1 467 ? -16.247 -11.105 35.834 1.00 50.69 467 ASN A C 1
ATOM 3505 O O . ASN A 1 467 ? -15.850 -10.023 35.402 1.00 50.69 467 ASN A O 1
ATOM 3509 N N . GLN A 1 468 ? -16.532 -12.136 35.024 1.00 55.62 468 GLN A N 1
ATOM 3510 C CA . GLN A 1 468 ? -16.437 -12.092 33.553 1.00 55.62 468 GLN A CA 1
ATOM 3511 C C . GLN A 1 468 ? -17.262 -10.948 32.946 1.00 55.62 468 GLN A C 1
ATOM 3513 O O . GLN A 1 468 ? -16.799 -10.282 32.030 1.00 55.62 468 GLN A O 1
ATOM 3518 N N . SER A 1 469 ? -18.439 -10.645 33.502 1.00 59.44 469 SER A N 1
ATOM 3519 C CA . SER A 1 469 ? -19.279 -9.541 33.027 1.00 59.44 469 SER A CA 1
ATOM 3520 C C . SER A 1 469 ? -18.604 -8.172 33.167 1.00 59.44 469 SER A C 1
ATOM 3522 O O . SER A 1 469 ? -18.851 -7.293 32.349 1.00 59.44 469 SER A O 1
ATOM 3524 N N . ALA A 1 470 ? -17.744 -7.976 34.170 1.00 58.38 470 ALA A N 1
ATOM 3525 C CA . ALA A 1 470 ? -16.978 -6.745 34.350 1.00 58.38 470 ALA A CA 1
ATOM 3526 C C . ALA A 1 470 ? -15.806 -6.640 33.360 1.00 58.38 470 ALA A C 1
ATOM 3528 O O . ALA A 1 470 ? -15.547 -5.550 32.853 1.00 58.38 470 ALA A O 1
ATOM 3529 N N . LEU A 1 471 ? -15.147 -7.762 33.038 1.00 60.91 471 LEU A N 1
ATOM 3530 C CA . LEU A 1 471 ? -14.143 -7.817 31.969 1.00 60.91 471 LEU A CA 1
ATOM 3531 C C . LEU A 1 471 ? -14.790 -7.559 30.607 1.00 60.91 471 LEU A C 1
ATOM 3533 O O . LEU A 1 471 ? -14.292 -6.755 29.830 1.00 60.91 471 LEU A O 1
ATOM 3537 N N . ASP A 1 472 ? -15.937 -8.184 30.346 1.00 67.06 472 ASP A N 1
ATOM 3538 C CA . ASP A 1 472 ? -16.706 -7.964 29.125 1.00 67.06 472 ASP A CA 1
ATOM 3539 C C . ASP A 1 472 ? -17.198 -6.517 29.049 1.00 67.06 472 ASP A C 1
ATOM 3541 O O . ASP A 1 472 ? -17.161 -5.916 27.983 1.00 67.06 472 ASP A O 1
ATOM 3545 N N . ALA A 1 473 ? -17.621 -5.911 30.163 1.00 69.56 473 ALA A N 1
ATOM 3546 C CA . ALA A 1 473 ? -18.004 -4.501 30.206 1.00 69.56 473 ALA A CA 1
ATOM 3547 C C . ALA A 1 473 ? -16.824 -3.565 29.898 1.00 69.56 473 ALA A C 1
ATOM 3549 O O . ALA A 1 473 ? -17.001 -2.600 29.153 1.00 69.56 473 ALA A O 1
ATOM 3550 N N . LEU A 1 474 ? -15.628 -3.865 30.418 1.00 69.62 474 LEU A N 1
ATOM 3551 C CA . LEU A 1 474 ? -14.401 -3.124 30.119 1.00 69.62 474 LEU A CA 1
ATOM 3552 C C . LEU A 1 474 ? -13.982 -3.308 28.654 1.00 69.62 474 LEU A C 1
ATOM 3554 O O . LEU A 1 474 ? -13.757 -2.328 27.949 1.00 69.62 474 LEU A O 1
ATOM 3558 N N . ALA A 1 475 ? -13.960 -4.545 28.159 1.00 69.62 475 ALA A N 1
ATOM 3559 C CA . ALA A 1 475 ? -13.671 -4.852 26.763 1.00 69.62 475 ALA A CA 1
ATOM 3560 C C . ALA A 1 475 ? -14.677 -4.178 25.820 1.00 69.62 475 ALA A C 1
ATOM 3562 O O . ALA A 1 475 ? -14.295 -3.628 24.793 1.00 69.62 475 ALA A O 1
ATOM 3563 N N . ASN A 1 476 ? -15.953 -4.128 26.209 1.00 77.81 476 ASN A N 1
ATOM 3564 C CA . ASN A 1 476 ? -17.001 -3.433 25.472 1.00 77.81 476 ASN A CA 1
ATOM 3565 C C . ASN A 1 476 ? -16.878 -1.906 25.538 1.00 77.81 476 ASN A C 1
ATOM 3567 O O . ASN A 1 476 ? -17.531 -1.230 24.742 1.00 77.81 476 ASN A O 1
ATOM 3571 N N . GLN A 1 477 ? -16.088 -1.337 26.449 1.00 85.31 477 GLN A N 1
ATOM 3572 C CA . GLN A 1 477 ? -15.837 0.102 26.485 1.00 85.31 477 GLN A CA 1
ATOM 3573 C C . GLN A 1 477 ? -14.950 0.532 25.310 1.00 85.31 477 GLN A C 1
ATOM 3575 O O . GLN A 1 477 ? -15.209 1.565 24.692 1.00 85.31 477 GLN A O 1
ATOM 3580 N N . TYR A 1 478 ? -13.964 -0.296 24.972 1.00 88.94 478 TYR A N 1
ATOM 3581 C CA . TYR A 1 478 ? -13.028 -0.094 23.874 1.00 88.94 478 TYR A CA 1
ATOM 3582 C C . TYR A 1 478 ? -13.641 -0.551 22.545 1.00 88.94 478 TYR A C 1
ATOM 3584 O O . TYR A 1 478 ? -13.990 -1.711 22.355 1.00 88.94 478 TYR A O 1
ATOM 3592 N N . LYS A 1 479 ? -13.816 0.388 21.617 1.00 89.88 479 LYS A N 1
ATOM 3593 C CA . LYS A 1 479 ? -14.450 0.181 20.305 1.00 89.88 479 LYS A CA 1
ATOM 3594 C C . LYS A 1 479 ? -13.446 0.092 19.158 1.00 89.88 479 LYS A C 1
ATOM 3596 O O . LYS A 1 479 ? -13.863 -0.044 18.008 1.00 89.88 479 LYS A O 1
ATOM 3601 N N . GLY A 1 480 ? -12.153 0.178 19.460 1.00 90.88 480 GLY A N 1
ATOM 3602 C CA . GLY A 1 480 ? -11.096 -0.034 18.488 1.00 90.88 480 GLY A CA 1
ATOM 3603 C C . GLY A 1 480 ? -11.143 -1.432 17.890 1.00 90.88 480 GLY A C 1
ATOM 3604 O O . GLY A 1 480 ? -11.645 -2.383 18.490 1.00 90.88 480 GLY A O 1
ATOM 3605 N N . SER A 1 481 ? -10.634 -1.543 16.670 1.00 91.31 481 SER A N 1
ATOM 3606 C CA . SER A 1 481 ? -10.546 -2.814 15.962 1.00 91.31 481 SER A CA 1
ATOM 3607 C C . SER A 1 481 ? -9.450 -2.776 14.907 1.00 91.31 481 SER A C 1
ATOM 3609 O O . SER A 1 481 ? -9.016 -1.708 14.465 1.00 91.31 481 SER A O 1
ATOM 3611 N N . THR A 1 482 ? -8.996 -3.957 14.510 1.00 92.06 482 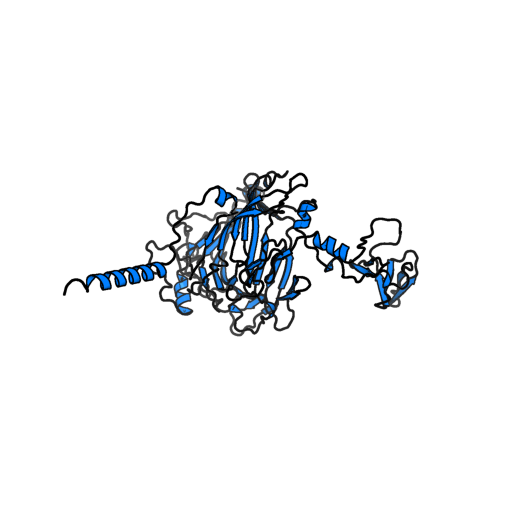THR A N 1
ATOM 3612 C CA . THR A 1 482 ? -7.930 -4.117 13.526 1.00 92.06 482 THR A CA 1
ATOM 3613 C C . THR A 1 482 ? -8.488 -4.247 12.115 1.00 92.06 482 THR A C 1
ATOM 3615 O O . THR A 1 482 ? -9.588 -4.764 11.916 1.00 92.06 482 THR A O 1
ATOM 3618 N N . CYS A 1 483 ? -7.725 -3.763 11.137 1.00 94.81 483 CYS A N 1
ATOM 3619 C CA . CYS A 1 483 ? -7.945 -4.009 9.722 1.00 94.81 483 CYS A CA 1
ATOM 3620 C C . CYS A 1 483 ? -6.919 -5.010 9.211 1.00 94.81 483 CYS A C 1
ATOM 3622 O O . CYS A 1 483 ? -5.774 -4.634 8.969 1.00 94.81 483 CYS A O 1
ATOM 3624 N N . ASN A 1 484 ? -7.317 -6.269 9.053 1.00 93.56 484 ASN A N 1
ATOM 3625 C CA . ASN A 1 484 ? -6.543 -7.300 8.372 1.00 93.56 484 ASN A CA 1
ATOM 3626 C C . ASN A 1 484 ? -7.278 -7.843 7.151 1.00 93.56 484 ASN A C 1
ATOM 3628 O O . ASN A 1 484 ? -8.397 -7.431 6.850 1.00 93.56 484 ASN A O 1
ATOM 3632 N N . VAL A 1 485 ? -6.610 -8.727 6.408 1.00 91.88 485 VAL A N 1
ATOM 3633 C CA . VAL A 1 485 ? -7.126 -9.222 5.128 1.00 91.88 485 VAL A CA 1
ATOM 3634 C C . VAL A 1 485 ? -8.493 -9.904 5.271 1.00 91.88 485 VAL A C 1
ATOM 3636 O O . VAL A 1 485 ? -9.376 -9.680 4.448 1.00 91.88 485 VAL A O 1
ATOM 3639 N N . ALA A 1 486 ? -8.708 -10.645 6.360 1.00 89.69 486 ALA A N 1
ATOM 3640 C CA . ALA A 1 486 ? -9.934 -11.403 6.591 1.00 89.69 486 ALA A CA 1
ATOM 3641 C C . ALA A 1 486 ? -11.025 -10.595 7.313 1.00 89.69 486 ALA A C 1
ATOM 3643 O O . ALA A 1 486 ? -12.213 -10.863 7.145 1.00 89.69 486 ALA A O 1
ATOM 3644 N N . VAL A 1 487 ? -10.639 -9.641 8.165 1.00 91.19 487 VAL A N 1
ATOM 3645 C CA . VAL A 1 487 ? -11.567 -8.828 8.957 1.00 91.19 487 VAL A CA 1
ATOM 3646 C C . VAL A 1 487 ? -11.029 -7.412 9.094 1.00 91.19 487 VAL A C 1
ATOM 3648 O O . VAL A 1 487 ? -9.932 -7.196 9.608 1.00 91.19 487 VAL A O 1
ATOM 3651 N N . CYS A 1 488 ? -11.858 -6.438 8.733 1.00 93.88 488 CYS A N 1
ATOM 3652 C CA . CYS A 1 488 ? -11.586 -5.029 8.954 1.00 93.88 488 CYS A CA 1
ATOM 3653 C C . CYS A 1 488 ? -12.765 -4.370 9.656 1.00 93.88 488 CYS A C 1
ATOM 3655 O O . CYS A 1 488 ? -13.862 -4.342 9.116 1.00 93.88 488 CYS A O 1
ATOM 3657 N N . GLY A 1 489 ? -12.568 -3.859 10.869 1.00 92.00 489 GLY A N 1
ATOM 3658 C CA . GLY A 1 489 ? -13.641 -3.185 11.599 1.00 92.00 489 GLY A CA 1
ATOM 3659 C C . GLY A 1 489 ? -14.701 -4.125 12.188 1.00 92.00 489 GLY A C 1
ATOM 3660 O O . GLY A 1 489 ? -14.597 -5.349 12.140 1.00 92.00 489 GLY A O 1
ATOM 3661 N N . THR A 1 490 ? -15.737 -3.525 12.770 1.00 90.44 490 THR A N 1
ATOM 3662 C CA . THR A 1 490 ? -16.851 -4.199 13.462 1.00 90.44 490 THR A CA 1
ATOM 3663 C C . THR A 1 490 ? -18.224 -3.856 12.885 1.00 90.44 490 THR A C 1
ATOM 3665 O O . THR A 1 490 ? -19.195 -4.548 13.172 1.00 90.44 490 THR A O 1
ATOM 3668 N N . ASN A 1 491 ? -18.323 -2.821 12.048 1.00 90.25 491 ASN A N 1
ATOM 3669 C CA . ASN A 1 491 ? -19.564 -2.370 11.407 1.00 90.25 491 ASN A CA 1
ATOM 3670 C C . ASN A 1 491 ? -19.835 -3.065 10.057 1.00 90.25 491 ASN A C 1
ATOM 3672 O O . ASN A 1 491 ? -20.300 -2.420 9.120 1.00 90.25 491 ASN A O 1
ATOM 3676 N N . GLY A 1 492 ? -19.499 -4.353 9.938 1.00 88.12 492 GLY A N 1
ATOM 3677 C CA . GLY A 1 492 ? -19.773 -5.130 8.727 1.00 88.12 492 GLY A CA 1
ATOM 3678 C C . GLY A 1 492 ? -21.270 -5.201 8.408 1.00 88.12 492 GLY A C 1
ATOM 3679 O O . GLY A 1 492 ? -22.119 -4.992 9.278 1.00 88.12 492 GLY A O 1
ATOM 3680 N N . ALA A 1 493 ? -21.594 -5.512 7.157 1.00 88.44 493 ALA A N 1
ATOM 3681 C CA . ALA A 1 493 ? -22.970 -5.575 6.669 1.00 88.44 493 ALA A CA 1
ATOM 3682 C C . ALA A 1 493 ? -23.239 -6.897 5.945 1.00 88.44 493 ALA A C 1
ATOM 3684 O O . ALA A 1 493 ? -22.321 -7.531 5.428 1.00 88.44 493 ALA A O 1
ATOM 3685 N N . GLN A 1 494 ? -24.509 -7.296 5.876 1.00 89.19 494 GLN A N 1
ATOM 3686 C CA . GLN A 1 494 ? -24.954 -8.350 4.970 1.00 89.19 494 GLN A CA 1
ATOM 3687 C C . GLN A 1 494 ? -25.888 -7.774 3.914 1.00 89.19 494 GLN A C 1
ATOM 3689 O O . GLN A 1 494 ? -26.884 -7.136 4.249 1.00 89.19 494 GLN A O 1
ATOM 3694 N N . VAL A 1 495 ? -25.581 -8.034 2.645 1.00 83.38 495 VAL A N 1
ATOM 3695 C CA . VAL A 1 495 ? -26.415 -7.638 1.505 1.00 83.38 495 VAL A CA 1
ATOM 3696 C C . VAL A 1 495 ? -26.614 -8.865 0.626 1.00 83.38 495 VAL A C 1
ATOM 3698 O O . VAL A 1 495 ? -25.646 -9.500 0.220 1.00 83.38 495 VAL A O 1
ATOM 3701 N N . ASN A 1 496 ? -27.871 -9.230 0.358 1.00 85.44 496 ASN A N 1
ATOM 3702 C CA . ASN A 1 496 ? -28.245 -10.379 -0.482 1.00 85.44 496 ASN A CA 1
ATOM 3703 C C . ASN A 1 496 ? -27.546 -11.706 -0.110 1.00 85.44 496 ASN A C 1
ATOM 3705 O O . ASN A 1 496 ? -27.209 -12.501 -0.981 1.00 85.44 496 ASN A O 1
ATOM 3709 N N . GLY A 1 497 ? -27.324 -11.953 1.186 1.00 86.56 497 GLY A N 1
ATOM 3710 C CA . GLY A 1 497 ? -26.663 -13.167 1.686 1.00 86.56 497 GLY A CA 1
ATOM 3711 C C . GLY A 1 497 ? -25.130 -13.124 1.676 1.00 86.56 497 GLY A C 1
ATOM 3712 O O . GLY A 1 497 ? -24.504 -14.031 2.221 1.00 86.56 497 GLY A O 1
ATOM 3713 N N . THR A 1 498 ? -24.521 -12.067 1.134 1.00 90.44 498 THR A N 1
ATOM 3714 C CA . THR A 1 498 ? -23.071 -11.843 1.179 1.00 90.44 498 THR A CA 1
ATOM 3715 C C . THR A 1 498 ? -22.705 -10.986 2.386 1.00 90.44 498 THR A C 1
ATOM 3717 O O . THR A 1 498 ? -23.249 -9.897 2.574 1.00 90.44 498 THR A O 1
ATOM 3720 N N . SER A 1 499 ? -21.764 -11.469 3.201 1.00 93.31 499 SER A N 1
ATOM 3721 C CA . SER A 1 499 ? -21.167 -10.704 4.301 1.00 93.31 499 SER A CA 1
ATOM 3722 C C . SER A 1 499 ? -20.014 -9.843 3.809 1.00 93.31 499 SER A C 1
ATOM 3724 O O . SER A 1 499 ? -19.070 -10.360 3.210 1.00 93.31 499 SER A O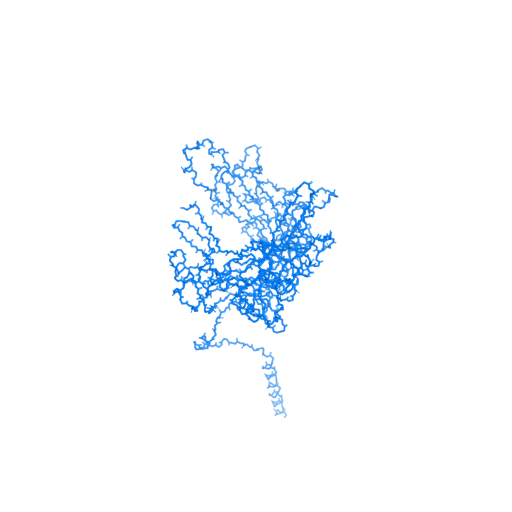 1
ATOM 3726 N N . TYR A 1 500 ? -20.035 -8.570 4.179 1.00 93.81 500 TYR A N 1
ATOM 3727 C CA . TYR A 1 500 ? -18.974 -7.609 3.922 1.00 93.81 500 TYR A CA 1
ATOM 3728 C C . TYR A 1 500 ? -18.261 -7.210 5.211 1.00 93.81 500 TYR A C 1
ATOM 3730 O O . TYR A 1 500 ? -18.871 -7.098 6.279 1.00 93.81 500 TYR A O 1
ATOM 3738 N N . GLN A 1 501 ? -16.952 -7.002 5.096 1.00 94.75 501 GLN A N 1
ATOM 3739 C CA . GLN A 1 501 ? -16.115 -6.469 6.161 1.00 94.75 501 GLN A CA 1
ATOM 3740 C C . GLN A 1 501 ? -16.535 -5.026 6.487 1.00 94.75 501 GLN A C 1
ATOM 3742 O O . GLN A 1 501 ? -17.156 -4.334 5.680 1.00 94.75 501 GLN A O 1
ATOM 3747 N N . GLY A 1 502 ? -16.217 -4.581 7.699 1.00 92.88 502 GLY A N 1
ATOM 3748 C CA . GLY A 1 502 ? -16.482 -3.221 8.148 1.00 92.88 502 GLY A CA 1
ATOM 3749 C C . GLY A 1 502 ? -15.468 -2.196 7.630 1.00 92.88 502 GLY A C 1
ATOM 3750 O O . GLY A 1 502 ? -14.520 -2.486 6.900 1.00 92.88 502 GLY A O 1
ATOM 3751 N N . THR A 1 503 ? -15.685 -0.956 8.053 1.00 90.69 503 THR A N 1
ATOM 3752 C CA . THR A 1 503 ? -14.970 0.245 7.609 1.00 90.69 503 THR A CA 1
ATOM 3753 C C . THR A 1 503 ? -14.614 1.185 8.770 1.00 90.69 503 THR A C 1
ATOM 3755 O O . THR A 1 503 ? -14.238 2.335 8.550 1.00 90.69 503 THR A O 1
ATOM 3758 N N . ASN A 1 504 ? -14.758 0.740 10.020 1.00 91.81 504 ASN A N 1
ATOM 3759 C CA . ASN A 1 504 ? -14.477 1.531 11.226 1.00 91.81 504 ASN A CA 1
ATOM 3760 C C . ASN A 1 504 ? -13.231 1.048 11.993 1.00 91.81 504 ASN A C 1
ATOM 3762 O O . ASN A 1 504 ? -13.114 1.293 13.194 1.00 91.81 504 ASN A O 1
ATOM 3766 N N . ALA A 1 505 ? -12.316 0.347 11.319 1.00 94.38 505 ALA A N 1
ATOM 3767 C CA . ALA A 1 505 ? -11.062 -0.084 11.924 1.00 94.38 505 ALA A CA 1
ATOM 3768 C C . ALA A 1 505 ? -10.205 1.109 12.372 1.00 94.38 505 ALA A C 1
ATOM 3770 O O . ALA A 1 505 ? -10.232 2.181 11.769 1.00 94.38 505 ALA A O 1
ATOM 3771 N N . THR A 1 506 ? -9.420 0.897 13.425 1.00 94.62 506 THR A N 1
ATOM 3772 C CA . THR A 1 506 ? -8.546 1.908 14.041 1.00 94.62 506 THR A CA 1
ATOM 3773 C C . THR A 1 506 ? -7.078 1.488 14.050 1.00 94.62 506 THR A C 1
ATOM 3775 O O . THR A 1 506 ? -6.206 2.335 14.219 1.00 94.62 506 THR A O 1
ATOM 3778 N N . HIS A 1 507 ? -6.799 0.198 13.840 1.00 94.12 507 HIS A N 1
ATOM 3779 C CA . HIS A 1 507 ? -5.452 -0.361 13.808 1.00 94.12 507 HIS A CA 1
ATOM 3780 C C . HIS A 1 507 ? -5.153 -0.978 12.442 1.00 94.12 507 HIS A C 1
ATOM 3782 O O . HIS A 1 507 ? -6.008 -1.617 11.827 1.00 94.12 507 HIS A O 1
ATOM 3788 N N . SER A 1 508 ? -3.918 -0.802 11.990 1.00 95.56 508 SER A N 1
ATOM 378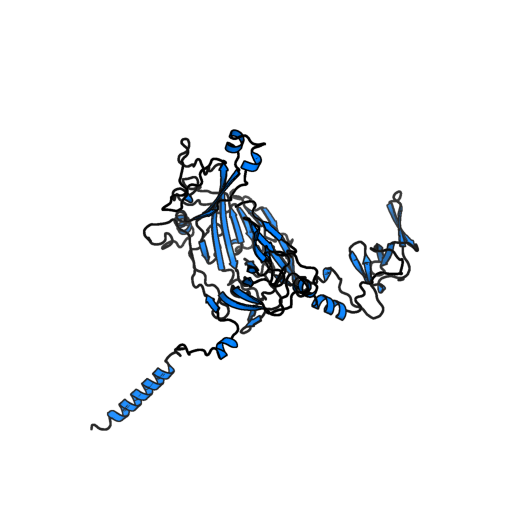9 C CA . SER A 1 508 ? -3.402 -1.323 10.725 1.00 95.56 508 SER A CA 1
ATOM 3790 C C . SER A 1 508 ? -2.852 -2.739 10.884 1.00 95.56 508 SER A C 1
ATOM 3792 O O . SER A 1 508 ? -2.432 -3.129 11.975 1.00 95.56 508 SER A O 1
ATOM 3794 N N . SER A 1 509 ? -2.764 -3.470 9.777 1.00 95.94 509 SER A N 1
ATOM 3795 C CA . SER A 1 509 ? -2.021 -4.727 9.702 1.00 95.94 509 SER A CA 1
ATOM 3796 C C . SER A 1 509 ? -1.252 -4.838 8.390 1.00 95.94 509 SER A C 1
ATOM 3798 O O . SER A 1 509 ? -1.625 -4.270 7.359 1.00 95.94 509 SER A O 1
ATOM 3800 N N . ILE A 1 510 ? -0.154 -5.579 8.436 1.00 96.56 510 ILE A N 1
ATOM 3801 C CA . ILE A 1 510 ? 0.678 -5.907 7.290 1.00 96.56 510 ILE A CA 1
ATOM 3802 C C . ILE A 1 510 ? 1.037 -7.381 7.400 1.00 96.56 510 ILE A C 1
ATOM 3804 O O . ILE A 1 510 ? 1.607 -7.816 8.394 1.00 96.56 510 ILE A O 1
ATOM 3808 N N . SER A 1 511 ? 0.750 -8.151 6.362 1.00 96.81 511 SER A N 1
ATOM 3809 C CA . SER A 1 511 ? 1.246 -9.518 6.235 1.00 96.81 511 SER A CA 1
ATOM 3810 C C . SER A 1 511 ? 1.921 -9.726 4.895 1.00 96.81 511 SER A C 1
ATOM 3812 O O . SER A 1 511 ? 1.609 -9.060 3.911 1.00 96.81 511 SER A O 1
ATOM 3814 N N . MET A 1 512 ? 2.897 -10.620 4.886 1.00 96.88 512 MET A N 1
ATOM 3815 C CA . MET A 1 512 ? 3.629 -11.038 3.705 1.00 96.88 512 MET A CA 1
ATOM 3816 C C . MET A 1 512 ? 3.816 -12.543 3.800 1.00 96.88 512 MET A C 1
ATOM 3818 O O . MET A 1 512 ? 4.350 -13.041 4.794 1.00 96.88 512 MET A O 1
ATOM 3822 N N . GLY A 1 513 ? 3.415 -13.255 2.757 1.00 96.38 513 GLY A N 1
ATOM 3823 C CA . GLY A 1 513 ? 3.661 -14.679 2.634 1.00 96.38 513 GLY A CA 1
ATOM 3824 C C . GLY A 1 513 ? 2.602 -15.568 3.266 1.00 96.38 513 GLY A C 1
ATOM 3825 O O . GLY A 1 513 ? 1.421 -15.227 3.299 1.00 96.38 513 GLY A O 1
ATOM 3826 N N . THR A 1 514 ? 3.038 -16.725 3.757 1.00 96.81 514 THR A N 1
ATOM 3827 C CA . THR A 1 514 ? 2.169 -17.727 4.374 1.00 96.81 514 THR A CA 1
ATOM 3828 C C . THR A 1 514 ? 1.768 -17.276 5.773 1.00 96.81 514 THR A C 1
ATOM 3830 O O . THR A 1 514 ? 2.534 -17.423 6.732 1.00 96.81 514 THR A O 1
ATOM 3833 N N . VAL A 1 515 ? 0.568 -16.716 5.901 1.00 96.19 515 VAL A N 1
ATOM 3834 C CA . VAL A 1 515 ? 0.066 -16.141 7.154 1.00 96.19 515 VAL A CA 1
ATOM 3835 C C . VAL A 1 515 ? -1.320 -16.691 7.458 1.00 96.19 515 VAL A C 1
ATOM 3837 O O . VAL A 1 515 ? -2.226 -16.610 6.635 1.00 96.19 515 VAL A O 1
ATOM 3840 N N . ALA A 1 516 ? -1.484 -17.252 8.652 1.00 93.44 516 ALA A N 1
ATOM 3841 C CA . ALA A 1 516 ? -2.767 -17.717 9.160 1.00 93.44 516 ALA A CA 1
ATOM 3842 C C . ALA A 1 516 ? -3.415 -16.652 10.051 1.00 93.44 516 ALA A C 1
ATOM 3844 O O . ALA A 1 516 ? -2.734 -15.792 10.608 1.00 93.44 516 ALA A O 1
ATOM 3845 N N . ARG A 1 517 ? -4.736 -16.732 10.221 1.00 89.75 517 ARG A N 1
ATOM 3846 C CA . ARG A 1 517 ? -5.476 -15.922 11.192 1.00 89.75 517 ARG A CA 1
ATOM 3847 C C . ARG A 1 517 ? -5.870 -16.779 12.388 1.00 89.75 517 ARG A C 1
ATOM 3849 O O . ARG A 1 517 ? -6.522 -17.807 12.217 1.00 89.75 517 ARG A O 1
ATOM 3856 N N . ASP A 1 518 ? -5.572 -16.309 13.592 1.00 86.62 518 ASP A N 1
ATOM 3857 C CA . ASP A 1 518 ? -6.229 -16.791 14.802 1.00 86.62 518 ASP A CA 1
ATOM 3858 C C . ASP A 1 518 ? -7.609 -16.136 14.905 1.00 86.62 518 ASP A C 1
ATOM 3860 O O . ASP A 1 518 ? -7.747 -14.935 15.147 1.00 86.62 518 ASP A O 1
ATOM 3864 N N . ALA A 1 519 ? -8.658 -16.930 14.698 1.00 80.44 519 ALA A N 1
ATOM 3865 C CA . ALA A 1 519 ? -10.024 -16.430 14.724 1.00 80.44 519 ALA A CA 1
ATOM 3866 C C . ALA A 1 519 ? -10.493 -15.981 16.116 1.00 80.44 519 ALA A C 1
ATOM 3868 O O . ALA A 1 519 ? -11.418 -15.172 16.197 1.00 80.44 519 ALA A O 1
ATOM 3869 N N . SER A 1 520 ? -9.871 -16.482 17.188 1.00 75.19 520 SER A N 1
ATOM 3870 C CA . SER A 1 520 ? -10.257 -16.188 18.571 1.00 75.19 520 SER A CA 1
ATOM 3871 C C . SER A 1 520 ? -9.742 -14.827 19.045 1.00 75.19 520 SER A C 1
ATOM 3873 O O . SER A 1 520 ? -10.461 -14.101 19.738 1.00 75.19 520 SER A O 1
ATOM 3875 N N . ALA A 1 521 ? -8.528 -14.468 18.622 1.00 72.94 521 ALA A N 1
ATOM 3876 C CA . ALA A 1 521 ? -7.881 -13.194 18.924 1.00 72.94 521 ALA A CA 1
ATOM 3877 C C . ALA A 1 521 ? -8.013 -12.163 17.788 1.00 72.94 521 ALA A C 1
ATOM 3879 O O . ALA A 1 521 ? -7.748 -10.983 17.997 1.00 72.94 521 ALA A O 1
ATOM 3880 N N . ASN A 1 522 ? -8.452 -12.592 16.599 1.00 81.12 522 ASN A N 1
ATOM 3881 C CA . ASN A 1 522 ? -8.421 -11.803 15.367 1.00 81.12 522 ASN A CA 1
ATOM 3882 C C . ASN A 1 522 ? -7.011 -11.287 15.029 1.00 81.12 522 ASN A C 1
ATOM 3884 O O . ASN A 1 522 ? -6.865 -10.154 14.574 1.00 81.12 522 ASN A O 1
ATOM 3888 N N . THR A 1 523 ? -5.994 -12.122 15.255 1.00 85.56 523 THR A N 1
ATOM 3889 C CA . THR A 1 523 ? -4.591 -11.783 15.005 1.00 85.56 523 THR A CA 1
ATOM 3890 C C . THR A 1 523 ? -4.000 -12.585 13.850 1.00 85.56 523 THR A C 1
ATOM 3892 O O . THR A 1 523 ? -4.400 -13.722 13.586 1.00 85.56 523 THR A O 1
ATOM 3895 N N . LEU A 1 524 ? -3.038 -11.994 13.147 1.00 92.31 524 LEU A N 1
ATOM 3896 C CA . LEU A 1 524 ? -2.264 -12.658 12.100 1.00 92.31 524 LEU A CA 1
ATOM 3897 C C . LEU A 1 524 ? -1.026 -13.369 12.666 1.00 92.31 524 LEU A C 1
ATOM 3899 O O . LEU A 1 524 ? -0.267 -12.802 13.450 1.00 92.31 524 LEU A O 1
ATOM 3903 N N . ILE A 1 525 ? -0.787 -14.602 12.216 1.00 92.62 525 ILE A N 1
ATOM 3904 C CA . ILE A 1 525 ? 0.327 -15.457 12.639 1.00 92.62 525 ILE A CA 1
ATOM 3905 C C . ILE A 1 525 ? 1.110 -15.910 11.406 1.00 92.62 525 ILE A C 1
ATOM 3907 O O . ILE A 1 525 ? 0.595 -16.624 10.544 1.00 92.62 525 ILE A O 1
ATOM 3911 N N . ALA A 1 526 ? 2.379 -15.513 11.331 1.00 95.38 526 ALA A N 1
ATOM 3912 C CA . ALA A 1 526 ? 3.282 -15.947 10.272 1.00 95.38 526 ALA A CA 1
ATOM 3913 C C . ALA A 1 526 ? 3.630 -17.438 10.414 1.00 95.38 526 ALA A C 1
ATOM 3915 O O . ALA A 1 526 ? 4.072 -17.882 11.477 1.00 95.38 526 ALA A O 1
ATOM 3916 N N . ASN A 1 527 ? 3.458 -18.204 9.334 1.00 94.50 527 ASN A N 1
ATOM 3917 C CA . ASN A 1 527 ? 3.851 -19.608 9.294 1.00 94.50 527 ASN A CA 1
ATOM 3918 C C . ASN A 1 527 ? 5.392 -19.729 9.289 1.00 94.50 527 ASN A C 1
ATOM 3920 O O . ASN A 1 527 ? 6.086 -18.958 8.624 1.00 94.50 527 ASN A O 1
ATOM 3924 N N . ARG A 1 528 ? 5.913 -20.698 10.050 1.00 91.75 528 ARG A N 1
ATOM 3925 C CA . ARG A 1 528 ? 7.342 -20.987 10.242 1.00 91.75 528 ARG A CA 1
ATOM 3926 C C . ARG A 1 528 ? 7.785 -22.327 9.639 1.00 91.75 528 ARG A C 1
ATOM 3928 O O . ARG A 1 528 ? 8.937 -22.715 9.823 1.00 91.75 528 ARG A O 1
ATOM 3935 N N . ASP A 1 529 ? 6.887 -23.033 8.961 1.00 91.50 529 ASP A N 1
ATOM 3936 C CA . ASP A 1 529 ? 7.152 -24.307 8.300 1.00 91.50 529 ASP A CA 1
ATOM 3937 C C . ASP A 1 529 ? 8.164 -24.140 7.161 1.00 91.50 529 ASP A C 1
ATOM 3939 O O . ASP A 1 529 ? 8.273 -23.081 6.541 1.00 91.50 529 ASP A O 1
ATOM 3943 N N . SER A 1 530 ? 8.871 -25.218 6.817 1.00 89.88 530 SER A N 1
ATOM 3944 C CA . SER A 1 530 ? 9.870 -25.215 5.736 1.00 89.88 530 SER A CA 1
ATOM 3945 C C . SER A 1 530 ? 9.288 -24.883 4.356 1.00 89.88 530 SER A C 1
ATOM 3947 O O . SER A 1 530 ? 10.022 -24.462 3.463 1.00 89.88 530 SER A O 1
ATOM 3949 N N . THR A 1 531 ? 7.977 -25.054 4.175 1.00 91.50 531 THR A N 1
ATOM 3950 C CA . THR A 1 531 ? 7.260 -24.725 2.937 1.00 91.50 531 THR A CA 1
ATOM 3951 C C . THR A 1 531 ? 6.677 -23.314 2.930 1.00 91.50 531 THR A C 1
ATOM 3953 O O . THR A 1 531 ? 6.048 -22.939 1.943 1.00 91.50 531 THR A O 1
ATOM 3956 N N . ALA A 1 532 ? 6.838 -22.534 4.004 1.00 94.12 532 ALA A N 1
ATOM 3957 C CA . ALA A 1 532 ? 6.357 -21.160 4.050 1.00 94.12 532 ALA A CA 1
ATOM 3958 C C . ALA A 1 532 ? 7.063 -20.298 2.989 1.00 94.12 532 ALA A C 1
ATOM 3960 O O . ALA A 1 532 ? 8.239 -20.495 2.676 1.00 94.12 532 ALA A O 1
ATOM 3961 N N . THR A 1 533 ? 6.344 -19.338 2.419 1.00 95.19 533 THR A N 1
ATOM 3962 C CA . THR A 1 533 ? 6.864 -18.367 1.447 1.00 95.19 533 THR A CA 1
ATOM 3963 C C . THR A 1 533 ? 6.584 -16.958 1.931 1.00 95.19 533 THR A C 1
ATOM 3965 O O . THR A 1 533 ? 5.743 -16.772 2.797 1.00 95.19 533 THR A O 1
ATOM 3968 N N . GLY A 1 534 ? 7.247 -15.962 1.358 1.00 95.06 534 GLY A N 1
ATOM 3969 C CA . GLY A 1 534 ? 6.984 -14.560 1.656 1.00 95.06 534 GLY A CA 1
ATOM 3970 C C . GLY A 1 534 ? 7.991 -13.672 0.959 1.00 95.06 534 GLY A C 1
ATOM 3971 O O . GLY A 1 534 ? 7.847 -13.402 -0.232 1.00 95.06 534 GLY A O 1
ATOM 3972 N N . ILE A 1 535 ? 9.018 -13.239 1.684 1.00 96.19 535 ILE A N 1
ATOM 3973 C CA . ILE A 1 535 ? 10.071 -12.381 1.136 1.00 96.19 535 ILE A CA 1
ATOM 3974 C C . ILE A 1 535 ? 11.174 -13.252 0.531 1.00 96.19 535 ILE A C 1
ATOM 3976 O O . ILE A 1 535 ? 11.818 -14.039 1.221 1.00 96.19 535 ILE A O 1
ATOM 3980 N N . MET A 1 536 ? 11.394 -13.105 -0.771 1.00 95.31 536 MET A N 1
ATOM 3981 C CA . MET A 1 536 ? 12.234 -13.989 -1.571 1.00 95.31 536 MET A CA 1
ATOM 3982 C C . MET A 1 536 ? 13.185 -13.180 -2.450 1.00 95.31 536 MET A C 1
ATOM 3984 O O . MET A 1 536 ? 12.748 -12.337 -3.229 1.00 95.31 536 MET A O 1
ATOM 3988 N N . PHE A 1 537 ? 14.481 -13.474 -2.388 1.00 96.25 537 PHE A N 1
ATOM 3989 C CA . PHE A 1 537 ? 15.469 -12.922 -3.314 1.00 96.25 537 PHE A CA 1
ATOM 3990 C C . PHE A 1 537 ? 15.817 -13.963 -4.370 1.00 96.25 537 PHE A C 1
ATOM 3992 O O . PHE A 1 537 ? 16.211 -15.087 -4.050 1.00 96.25 537 PHE A O 1
ATOM 3999 N N . LYS A 1 538 ? 15.681 -13.590 -5.641 1.00 94.88 538 LYS A N 1
ATOM 4000 C CA . LYS A 1 538 ? 16.056 -14.430 -6.781 1.00 94.88 538 LYS A CA 1
ATOM 4001 C C . LYS A 1 538 ? 17.183 -13.763 -7.555 1.00 94.88 538 LYS A C 1
ATOM 4003 O O . LYS A 1 538 ? 17.204 -12.544 -7.702 1.00 94.88 538 LYS A O 1
ATOM 4008 N N . SER A 1 539 ? 18.112 -14.565 -8.067 1.00 93.69 539 SER A N 1
ATOM 4009 C CA . SER A 1 539 ? 19.247 -14.059 -8.841 1.00 93.69 539 SER A CA 1
ATOM 4010 C C . SER A 1 539 ? 19.018 -14.190 -10.349 1.00 93.69 539 SER A C 1
ATOM 4012 O O . SER A 1 539 ? 18.186 -14.979 -10.798 1.00 93.69 539 SER A O 1
ATOM 4014 N N . ALA A 1 540 ? 19.803 -13.446 -11.129 1.00 90.88 540 ALA A N 1
ATOM 4015 C CA . ALA A 1 540 ? 19.860 -13.588 -12.582 1.00 90.88 540 ALA A CA 1
ATOM 4016 C C . ALA A 1 540 ? 20.644 -14.835 -13.045 1.00 90.88 540 ALA A C 1
ATOM 4018 O O . ALA A 1 540 ? 20.530 -15.224 -14.206 1.00 90.88 540 ALA A O 1
ATOM 4019 N N . ALA A 1 541 ? 21.463 -15.441 -12.174 1.00 88.94 541 ALA A N 1
ATOM 4020 C CA . ALA A 1 541 ? 22.309 -16.573 -12.531 1.00 88.94 541 ALA A CA 1
ATOM 4021 C C . ALA A 1 541 ? 21.470 -17.847 -12.701 1.00 88.94 541 ALA A C 1
ATOM 4023 O O . ALA A 1 541 ? 20.704 -18.235 -11.815 1.00 88.94 541 ALA A O 1
ATOM 4024 N N . ALA A 1 542 ? 21.633 -18.513 -13.846 1.00 81.75 542 ALA A N 1
ATOM 4025 C CA . ALA A 1 542 ? 20.932 -19.755 -14.142 1.00 81.75 542 ALA A CA 1
ATOM 4026 C C . ALA A 1 542 ? 21.229 -20.821 -13.071 1.00 81.75 542 ALA A C 1
ATOM 4028 O O . ALA A 1 542 ? 22.385 -21.067 -12.734 1.00 81.75 542 ALA A O 1
ATOM 4029 N N . GLY A 1 543 ? 20.179 -21.446 -12.532 1.00 80.62 543 GLY A N 1
ATOM 4030 C CA . GLY A 1 543 ? 20.294 -22.501 -11.518 1.00 80.62 543 GLY A CA 1
ATOM 4031 C C . GLY A 1 543 ? 20.618 -22.023 -10.097 1.00 80.62 543 GLY A C 1
ATOM 4032 O O . GLY A 1 543 ? 20.710 -22.853 -9.196 1.00 80.62 543 GLY A O 1
ATOM 4033 N N . ALA A 1 544 ? 20.764 -20.716 -9.859 1.00 88.69 544 ALA A N 1
ATOM 4034 C CA . ALA A 1 544 ? 20.935 -20.200 -8.507 1.00 88.69 544 ALA A CA 1
ATOM 4035 C C . ALA A 1 544 ? 19.654 -20.389 -7.681 1.00 88.69 544 ALA A C 1
ATOM 4037 O O . ALA A 1 544 ? 18.558 -20.019 -8.112 1.00 88.69 544 ALA A O 1
ATOM 4038 N N . ALA A 1 545 ? 19.804 -20.939 -6.476 1.00 89.00 545 ALA A N 1
ATOM 4039 C CA . ALA A 1 545 ? 18.694 -21.109 -5.550 1.00 89.00 545 ALA A CA 1
ATOM 4040 C C . ALA A 1 545 ? 18.135 -19.748 -5.103 1.00 89.00 545 ALA A C 1
ATOM 4042 O O . ALA A 1 545 ? 18.885 -18.800 -4.861 1.00 89.00 545 ALA A O 1
ATOM 4043 N N . ALA A 1 546 ? 16.811 -19.661 -4.972 1.00 92.25 546 ALA A N 1
ATOM 4044 C CA . ALA A 1 546 ? 16.170 -18.509 -4.354 1.00 92.25 546 ALA A CA 1
ATOM 4045 C C . ALA A 1 546 ? 16.459 -18.491 -2.845 1.00 92.25 546 ALA A C 1
ATOM 4047 O O . ALA A 1 546 ? 16.428 -19.534 -2.190 1.00 92.25 546 ALA A O 1
ATOM 4048 N N . VAL A 1 547 ? 16.700 -17.305 -2.289 1.00 94.88 547 VAL A N 1
ATOM 4049 C CA . VAL A 1 547 ? 16.838 -17.112 -0.842 1.00 94.88 547 VAL A CA 1
ATOM 4050 C C . VAL A 1 547 ? 15.475 -16.739 -0.273 1.00 94.88 547 VAL A C 1
ATOM 4052 O O . VAL A 1 547 ? 14.947 -15.675 -0.591 1.00 94.88 547 VAL A O 1
ATOM 4055 N N . ASN A 1 548 ? 14.922 -17.614 0.567 1.00 94.50 548 ASN A N 1
ATOM 4056 C CA . ASN A 1 548 ? 13.642 -17.418 1.245 1.00 94.50 548 ASN A CA 1
ATOM 4057 C C . ASN A 1 548 ? 13.850 -16.888 2.660 1.00 94.50 548 ASN A C 1
ATOM 4059 O O . ASN A 1 548 ? 14.436 -17.580 3.490 1.00 94.50 548 ASN A O 1
ATOM 4063 N N . LEU A 1 549 ? 13.355 -15.684 2.943 1.00 95.06 549 LEU A N 1
ATOM 4064 C CA . LEU A 1 549 ? 13.350 -15.116 4.292 1.00 95.06 549 LEU A CA 1
ATOM 4065 C C . LEU A 1 549 ? 12.083 -15.477 5.085 1.00 95.06 549 LEU A C 1
ATOM 4067 O O . LEU A 1 549 ? 11.981 -15.125 6.258 1.00 95.06 549 LEU A O 1
ATOM 4071 N N . GLY A 1 550 ? 11.146 -16.202 4.469 1.00 93.88 550 GLY A N 1
ATOM 4072 C CA . GLY A 1 550 ? 9.907 -16.660 5.086 1.00 93.88 550 GLY A CA 1
ATOM 4073 C C . GLY A 1 550 ? 8.805 -15.602 5.100 1.00 93.88 550 GLY A C 1
ATOM 4074 O O . GLY A 1 550 ? 8.840 -14.613 4.360 1.00 93.88 550 GLY A O 1
ATOM 4075 N N . SER A 1 551 ? 7.804 -15.854 5.939 1.00 95.75 551 SER A N 1
ATOM 4076 C CA . SER A 1 551 ? 6.605 -15.028 6.092 1.00 95.75 551 SER A CA 1
ATOM 4077 C C . SER A 1 551 ? 6.770 -13.996 7.208 1.00 95.75 551 SER A C 1
ATOM 4079 O O . SER A 1 551 ? 7.506 -14.213 8.172 1.00 95.75 551 SER A O 1
ATOM 4081 N N . ALA A 1 552 ? 6.017 -12.903 7.129 1.00 95.38 552 ALA A N 1
ATOM 4082 C CA . ALA A 1 552 ? 5.951 -11.882 8.167 1.00 95.38 552 ALA A CA 1
ATOM 4083 C C . ALA A 1 552 ? 4.500 -11.468 8.425 1.00 95.38 552 ALA A C 1
ATOM 4085 O O . ALA A 1 552 ? 3.699 -11.361 7.498 1.00 95.38 552 ALA A O 1
ATOM 4086 N N . ALA A 1 553 ? 4.171 -11.204 9.687 1.00 95.12 553 ALA A N 1
ATOM 4087 C CA . ALA A 1 553 ? 2.890 -10.650 10.097 1.00 95.12 553 ALA A CA 1
ATOM 4088 C C . ALA A 1 553 ? 3.137 -9.570 11.153 1.00 95.12 553 ALA A C 1
ATOM 4090 O O . ALA A 1 553 ? 3.844 -9.791 12.135 1.00 95.12 553 ALA A O 1
ATOM 4091 N N . ILE A 1 554 ? 2.570 -8.398 10.915 1.00 94.19 554 ILE A N 1
ATOM 4092 C CA . ILE A 1 554 ? 2.523 -7.260 11.818 1.00 94.19 554 ILE A CA 1
ATOM 4093 C C . ILE A 1 554 ? 1.047 -6.924 11.945 1.00 94.19 554 ILE A C 1
ATOM 4095 O O . ILE A 1 554 ? 0.384 -6.659 10.945 1.00 94.19 554 ILE A O 1
ATOM 4099 N N . ASP A 1 555 ? 0.527 -6.937 13.160 1.00 90.56 555 ASP A N 1
ATOM 4100 C CA . ASP A 1 555 ? -0.898 -6.762 13.382 1.00 90.56 555 ASP A CA 1
ATOM 4101 C C . ASP A 1 555 ? -1.161 -5.795 14.530 1.00 90.56 555 ASP A C 1
ATOM 4103 O O . ASP A 1 555 ? -0.328 -5.638 15.423 1.00 90.56 555 ASP A O 1
ATOM 4107 N N . GLY A 1 556 ? -2.305 -5.115 14.482 1.00 87.88 556 GLY A N 1
ATOM 4108 C CA . GLY A 1 556 ? -2.705 -4.182 15.535 1.00 87.88 556 GLY A CA 1
ATOM 4109 C C . GLY A 1 556 ? -1.836 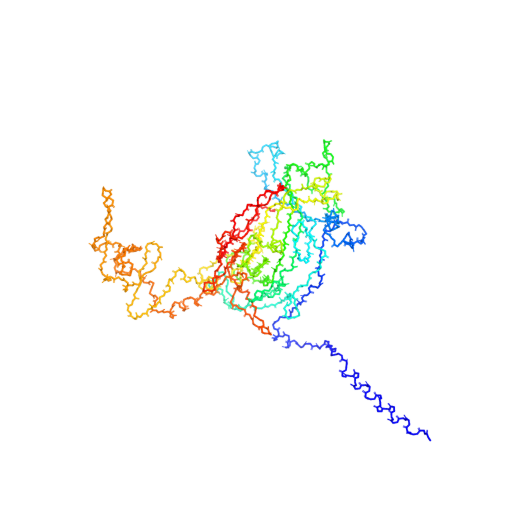-2.919 15.635 1.00 87.88 556 GLY A C 1
ATOM 4110 O O . GLY A 1 556 ? -1.657 -2.386 16.728 1.00 87.88 556 GLY A O 1
ATOM 4111 N N . VAL A 1 557 ? -1.291 -2.404 14.527 1.00 91.44 557 VAL A N 1
ATOM 4112 C CA . VAL A 1 557 ? -0.472 -1.176 14.548 1.00 91.44 557 VAL A CA 1
ATOM 4113 C C . VAL A 1 557 ? -1.361 0.056 14.685 1.00 91.44 557 VAL A C 1
ATOM 4115 O O . VAL A 1 557 ? -2.113 0.396 13.770 1.00 91.44 557 VAL A O 1
ATOM 4118 N N . LEU A 1 558 ? -1.230 0.764 15.806 1.00 92.00 558 LEU A N 1
ATOM 4119 C CA . LEU A 1 558 ? -1.881 2.050 16.049 1.00 92.00 558 LEU A CA 1
ATOM 4120 C C . LEU A 1 558 ? -0.878 3.198 15.960 1.00 92.00 558 LEU A C 1
ATOM 4122 O O . LEU A 1 558 ? 0.152 3.196 16.636 1.00 92.00 558 LEU A O 1
ATOM 4126 N N . ILE A 1 559 ? -1.225 4.230 15.197 1.00 91.62 559 ILE A N 1
ATOM 4127 C CA . ILE A 1 559 ? -0.485 5.491 15.200 1.00 91.62 559 ILE A CA 1
ATOM 4128 C C . ILE A 1 559 ? -1.059 6.366 16.315 1.00 91.62 559 ILE A C 1
ATOM 4130 O O . ILE A 1 559 ? -2.137 6.932 16.165 1.00 91.62 559 ILE A O 1
ATOM 4134 N N . GLN A 1 560 ? -0.349 6.497 17.438 1.00 92.75 560 GLN A N 1
ATOM 4135 C CA . GLN A 1 560 ? -0.786 7.394 18.519 1.00 92.75 560 GLN A CA 1
ATOM 4136 C C . GLN A 1 560 ? -0.667 8.872 18.133 1.00 92.75 560 GLN A C 1
ATOM 4138 O O . GLN A 1 560 ? -1.547 9.671 18.440 1.00 92.75 560 GLN A O 1
ATOM 4143 N N . HIS A 1 561 ? 0.432 9.232 17.470 1.00 94.56 561 HIS A N 1
ATOM 4144 C CA . HIS A 1 561 ? 0.694 10.557 16.915 1.00 94.56 561 HIS A CA 1
ATOM 4145 C C . HIS A 1 561 ? 1.777 10.418 15.847 1.00 94.56 561 HIS A C 1
ATOM 4147 O O . HIS A 1 561 ? 2.788 9.753 16.074 1.00 94.56 561 HIS A O 1
ATOM 4153 N N . LEU A 1 562 ? 1.579 11.038 14.689 1.00 94.50 562 LEU A N 1
ATOM 4154 C CA . LEU A 1 562 ? 2.605 11.154 13.657 1.00 94.50 562 LEU A CA 1
ATOM 4155 C C . LEU A 1 562 ? 2.470 12.528 13.028 1.00 94.50 562 LEU A C 1
ATOM 4157 O O . LEU A 1 562 ? 1.418 12.829 12.480 1.00 94.50 562 LEU A O 1
ATOM 4161 N N . LYS A 1 563 ? 3.533 13.332 13.057 1.00 93.25 563 LYS A N 1
ATOM 4162 C CA . LYS A 1 563 ? 3.576 14.633 12.387 1.00 93.25 563 LYS A CA 1
ATOM 4163 C C . LYS A 1 563 ? 4.787 14.698 11.467 1.00 93.25 563 LYS A C 1
ATOM 4165 O O . LYS A 1 563 ? 5.924 14.623 11.925 1.00 93.25 563 LYS A O 1
ATOM 4170 N N . ILE A 1 564 ? 4.529 14.875 10.177 1.00 91.44 564 ILE A N 1
ATOM 4171 C CA . ILE A 1 564 ? 5.532 15.156 9.153 1.00 91.44 564 ILE A CA 1
ATOM 4172 C C . ILE A 1 564 ? 5.344 16.608 8.730 1.00 91.44 564 ILE A C 1
ATOM 4174 O O . ILE A 1 564 ? 4.238 17.034 8.400 1.00 91.44 564 ILE A O 1
ATOM 4178 N N . LYS A 1 565 ? 6.427 17.380 8.752 1.00 87.44 565 LYS A N 1
ATOM 4179 C CA . LYS A 1 565 ? 6.435 18.795 8.383 1.00 87.44 565 LYS A CA 1
ATOM 4180 C C . LYS A 1 565 ? 7.527 19.020 7.351 1.00 87.44 565 LYS A C 1
ATOM 4182 O O . LYS A 1 565 ? 8.655 18.576 7.555 1.00 87.44 565 LYS A O 1
ATOM 4187 N N . THR A 1 566 ? 7.210 19.717 6.264 1.00 80.25 566 THR A N 1
ATOM 4188 C CA . THR A 1 566 ? 8.243 20.134 5.311 1.00 80.25 566 THR A CA 1
ATOM 4189 C C . THR A 1 566 ? 9.171 21.157 5.965 1.00 80.25 566 THR A C 1
ATOM 4191 O O . THR A 1 566 ? 8.749 21.962 6.792 1.00 80.25 566 THR A O 1
ATOM 4194 N N . THR A 1 567 ? 10.447 21.149 5.598 1.00 70.44 567 THR A N 1
ATOM 4195 C CA . THR A 1 567 ? 11.424 22.145 6.051 1.00 70.44 567 THR A CA 1
ATOM 4196 C C . THR A 1 567 ? 11.747 23.089 4.893 1.00 70.44 567 THR A C 1
ATOM 4198 O O . THR A 1 567 ? 12.798 22.967 4.273 1.00 70.44 567 THR A O 1
ATOM 4201 N N . GLY A 1 568 ? 10.834 24.012 4.577 1.00 59.56 568 GLY A N 1
ATOM 4202 C CA . GLY A 1 568 ? 11.069 25.095 3.615 1.00 59.56 568 GLY A CA 1
ATOM 4203 C C . GLY A 1 568 ? 10.209 25.055 2.349 1.00 59.56 568 GLY A C 1
ATOM 4204 O O . GLY A 1 568 ? 10.402 24.205 1.484 1.00 59.56 568 GLY A O 1
ATOM 4205 N N . LEU A 1 569 ? 9.326 26.051 2.233 1.00 50.34 569 LEU A N 1
ATOM 4206 C CA . LEU A 1 569 ? 8.963 26.720 0.978 1.00 50.34 569 LEU A CA 1
ATOM 4207 C C . LEU A 1 569 ? 9.402 28.185 1.072 1.00 50.34 569 LEU A C 1
ATOM 4209 O O . LEU A 1 569 ? 9.291 28.766 2.183 1.00 50.34 569 LEU A O 1
#

pLDDT: mean 81.79, std 17.54, range [30.48, 97.88]

Sequence (569 aa):
MTYIIKKTRFARSCLASMIALYSAASVHALETLSDQSLSDTTGEGIALLPENFKMVFQGAKDISSSSTYGAATDAASLLAASKNDTGFIRIIPTGENYSGLASTVTAANAAAKQTKADVFIYGLALSKSDDQLNLRYSNQGFTWGTSANPWLFRAGTESQVQQFQASNAAANVGYLALEAPLATVAADESDNNIKLGYWADAFSRKWGSSNAVNVITGAPVAVPMTSDATNDQNLDKNQRLRFQFVANGLSLNGSQVRLFQTQSSSVTQQNQTLGMASILRLNTNDNPQSIKSTDTDLNAKAIRISTAAIDDGSYSTPALNGSSAPTFNSTEGLYIYSPNINLVLGNMYQPFIVGSEGKNIILEVTAIPNVASIYNKIYTHYKDAEATYAVNASGGYYKSKSGAYYSVQNFSSVSTFYKKIVDTANNVTSYVADSAGTYVKDNVSGGFVELGYTSSISAPTKYAISNQSALDALANQYKGSTCNVAVCGTNGAQVNGTSYQGTNATHSSISMGTVARDASANTLIANRDSTATGIMFKSAAAGAAAVNLGSAAIDGVLIQHLKIKTTGL

Radius of gyration: 32.18 Å; chains: 1; bounding box: 102×56×104 Å

Organism: NCBI:txid202951